Protein AF-A0A9D5QSS4-F1 (afdb_monomer)

Foldseek 3Di:
DDDDDDDDDDDDDPDDPPDDDDDDDDDDDDDDDDDDDPDPPPDPDDQVLCVPPVCVPPDPVVSNLLSCLLVLQDPCQLVDQKSKHKDKDWFAWPQQGTWIKIKMKIWHDPDSVDPPDDTKMWMWMWIAHPVGWIKIKIWIWDQDPVNFKIKIKIWIWIKTWDWAQALAQVSLVPGDIWTWIKTKTKIKIWIWGHPDDFKIKIKIKIWMWIATHPTRDCVRQVPFDRIKIWIKIWMKIWGWDFPDPQAGAFDKIWMWIKIWTQVVRMVQPHIKIKIKIWIKGWHNPDPFKIKIKIKIKMAIALSDRSVQWDWPCPPVQFQQFDGTRSHTERIKIWIKIKMKGDDDDQKIKIKMKIWMFHDHHPVLCPDPVRPTDTKIKIWMKIWGCSYVSKTWIWIWMHIDVTIITGTDITHSD

Mean predicted aligned error: 11.35 Å

Sequence (413 aa):
MNDDTRVEDAGTLITNPYFKTPPLAPSDINEKASSHRPVDFISAETNYADSIGLVRWAPEWARRYLSTLIRGNVDRTHEKRIDMSFAVTPSYTREAGFGVGGALTALYRVDRRDSVMQPSDVFMSINASLNGFYVLTFKSNNLFNDHRSRLSYKLELYRKRLDFWGINSEQTANNAKSRYDRRQIDLRADYIYKINRNFYVGACLRADYTDARDVLNPAYLLGERRQYYVTGLGASFEFDTRDNLLTPTRGIHLAYRPMFFWKVLGSAPASFFNHTFIANTYFRLWEKGVLAYDLYASFNTSNSPWTMREMIASDGIRMRGYYMGSYIDNCQIASQIEYRQNIYRRIGATVWVGGATLFAALREFRREDIKPEWLPNYGIGLRFEFKHNVNARIDYGFGRHTSGILFAIGEAF

Radius of gyration: 25.87 Å; Cα contacts (8 Å, |Δi|>4): 996; chains: 1; bounding box: 75×67×93 Å

Nearest PDB structures (foldseek):
  6wut-assembly1_B  TM=5.726E-01  e=2.146E-08  Thermothelomyces thermophilus
  6wum-assembly1_B  TM=5.531E-01  e=1.310E-07  Thermothelomyces thermophilus
  6wuj-assembly1_B  TM=5.675E-01  e=1.484E-06  Thermothelomyces thermophilus
  4aiq-assembly1_A  TM=3.709E-01  e=1.257E-02  Neisseria meningitidis
  8a60-assembly1_A  TM=3.475E-01  e=8.847E-02  Escherichia coli K-12

pLDDT: mean 80.76, std 22.26, range [21.66, 98.31]

Solvent-accessible surface area (backbone atoms only — not comparable to full-atom values): 21852 Å² total; per-residue (Å²): 135,84,81,90,82,83,92,76,89,82,83,83,78,84,79,78,96,83,81,85,78,84,86,84,80,91,79,83,93,76,92,78,92,73,89,83,71,86,76,80,84,74,72,88,69,79,52,62,29,68,77,36,79,93,45,59,88,50,55,69,70,54,29,50,49,48,21,51,48,54,61,61,52,62,88,43,41,81,83,32,81,64,36,72,50,71,46,79,41,82,32,37,36,82,73,50,39,65,30,50,26,40,35,40,38,37,33,30,50,88,58,70,86,52,88,80,65,72,64,21,41,39,39,38,35,42,35,40,25,89,80,69,22,34,40,38,37,37,38,37,39,46,53,42,94,80,80,33,45,35,43,34,38,36,41,38,40,35,34,41,62,39,63,37,27,37,56,32,49,69,37,26,72,70,47,70,88,31,40,30,36,41,33,38,40,41,38,36,39,38,41,36,34,48,77,53,98,40,38,34,43,29,44,32,39,39,41,39,38,37,39,53,39,79,52,72,54,61,72,45,47,76,82,56,76,56,58,44,35,43,31,30,47,32,39,36,42,34,40,48,56,49,77,35,96,55,58,55,44,35,39,38,39,40,37,42,34,47,35,41,31,48,33,90,56,37,64,43,94,42,55,32,46,37,41,37,38,39,42,35,39,29,41,58,76,50,100,50,34,30,43,36,39,42,37,40,35,38,42,32,40,84,57,48,49,69,90,73,35,40,42,42,31,66,80,80,49,51,48,56,8,52,57,55,33,55,42,19,10,29,18,35,42,38,40,37,41,36,44,39,35,58,75,53,96,48,36,28,40,35,41,37,44,35,33,34,34,50,39,61,46,80,74,47,72,73,40,90,88,47,70,67,63,73,41,52,25,34,39,44,27,46,33,37,48,48,34,78,68,35,27,40,30,44,33,43,18,31,35,81,98,37,65,26,55,37,55,48,74,41,55,67,121

Secondary structure (DSSP, 8-state):
----------------S---PPPPPP---------------------GGGG-GGGTTS-HHHHHHHHHHHHTTS--TTTSSSEEEEEEEEEEETTTEEEEEEEEEEEE-SSSS-SSSPPEEEEEEEEEETTS-EEEEEEEEEE-TTSSEEEEEEEEEEEEEEEE--SSHHHHHHSPPEEEEEEEEEEEEEEEEE-SSSEEEEEEEEEEEEEEES-S-GGGGTT--SEEEEEEEEEEEEEE--S-SSS--SEEEEEEEEEEE-GGGSSSSS-EEEEEEEEEEEEEEETTEEEEEEEEEEEE-TTS-GGGSEETTTTSSS-TTSPTTSSEESEEEEEEEEEEEEEETTEEEEEEEEEEEEES-TTGGG-TT-----EEEEEEEEEEEEETTEEEEEEEEEETTEEEEEEEES---

Structure (mmCIF, N/CA/C/O backbone):
data_AF-A0A9D5QSS4-F1
#
_entry.id   AF-A0A9D5QSS4-F1
#
loop_
_atom_site.group_PDB
_atom_site.id
_atom_site.type_symbol
_atom_site.label_atom_id
_atom_site.label_alt_id
_atom_site.label_comp_id
_atom_site.label_asym_id
_atom_site.label_entity_id
_atom_site.label_seq_id
_atom_site.pdbx_PDB_ins_code
_atom_site.Cartn_x
_atom_site.Cartn_y
_atom_site.Cartn_z
_atom_site.occupancy
_atom_site.B_iso_or_equiv
_atom_site.auth_seq_id
_atom_site.auth_comp_id
_atom_site.auth_asym_id
_atom_site.auth_atom_id
_atom_site.pdbx_PDB_model_num
ATOM 1 N N . MET A 1 1 ? -53.517 37.110 43.115 1.00 33.69 1 MET A N 1
ATOM 2 C CA . MET A 1 1 ? -53.525 37.241 41.646 1.00 33.69 1 MET A CA 1
ATOM 3 C C . MET A 1 1 ? -52.118 37.653 41.258 1.00 33.69 1 MET A C 1
ATOM 5 O O . MET A 1 1 ? -51.813 38.831 41.347 1.00 33.69 1 MET A O 1
ATOM 9 N N . ASN A 1 2 ? -51.174 36.707 41.259 1.00 25.67 2 ASN A N 1
ATOM 10 C CA . ASN A 1 2 ? -50.899 35.707 40.200 1.00 25.67 2 ASN A CA 1
ATOM 11 C C . ASN A 1 2 ? -50.300 36.416 38.974 1.00 25.67 2 ASN A C 1
ATOM 13 O O . ASN A 1 2 ? -50.885 37.391 38.523 1.00 25.67 2 ASN A O 1
ATOM 17 N N . ASP A 1 3 ? -49.176 36.009 38.394 1.00 25.58 3 ASP A N 1
ATOM 18 C CA . ASP A 1 3 ? -48.463 34.733 38.483 1.00 25.58 3 ASP A CA 1
ATOM 19 C C . ASP A 1 3 ? -46.980 34.915 38.117 1.00 25.58 3 ASP A C 1
ATOM 21 O O . ASP A 1 3 ? -46.597 35.900 37.482 1.00 25.58 3 ASP A O 1
ATOM 25 N N . ASP A 1 4 ? -46.188 33.931 38.532 1.00 25.64 4 ASP A N 1
ATOM 26 C CA . ASP A 1 4 ? -44.766 33.716 38.261 1.00 25.64 4 ASP A CA 1
ATOM 27 C C . ASP A 1 4 ? -44.462 33.398 36.784 1.00 25.64 4 ASP A C 1
ATOM 29 O O . ASP A 1 4 ? -45.323 32.905 36.058 1.00 25.64 4 ASP A O 1
ATOM 33 N N . THR A 1 5 ? -43.193 33.583 36.381 1.00 28.05 5 THR A N 1
ATOM 34 C CA . THR A 1 5 ? -42.274 32.586 35.752 1.00 28.05 5 THR A CA 1
ATOM 35 C C . THR A 1 5 ? -41.209 33.292 34.893 1.00 28.05 5 THR A C 1
ATOM 37 O O . THR A 1 5 ? -41.505 34.013 33.949 1.00 28.05 5 THR A O 1
ATOM 40 N N . ARG A 1 6 ? -39.950 33.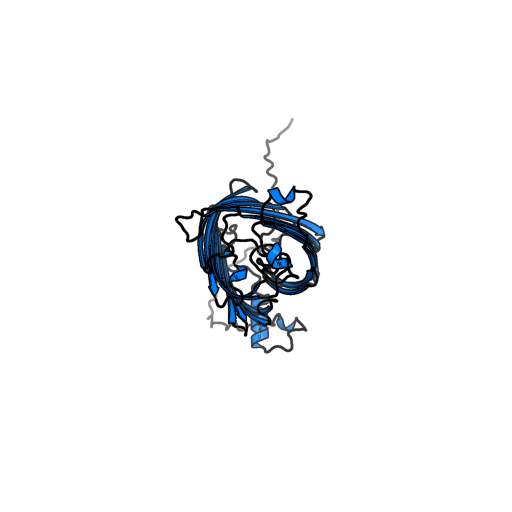341 35.350 1.00 26.31 6 ARG A N 1
ATOM 41 C CA . ARG A 1 6 ? -38.857 32.359 35.152 1.00 26.31 6 ARG A CA 1
ATOM 42 C C . ARG A 1 6 ? -38.409 32.192 33.694 1.00 26.31 6 ARG A C 1
ATOM 44 O O . ARG A 1 6 ? -39.067 31.554 32.885 1.00 26.31 6 ARG A O 1
ATOM 51 N N . VAL A 1 7 ? -37.214 32.718 33.432 1.00 25.98 7 VAL A N 1
ATOM 52 C CA . VAL A 1 7 ? -36.342 32.361 32.310 1.00 25.98 7 VAL A CA 1
ATOM 53 C C . VAL A 1 7 ? -35.591 31.091 32.717 1.00 25.98 7 VAL A C 1
ATOM 55 O O . VAL A 1 7 ? -34.854 31.119 33.702 1.00 25.98 7 VAL A O 1
ATOM 58 N N . GLU A 1 8 ? -35.797 29.988 31.996 1.00 25.56 8 GLU A N 1
ATOM 59 C CA . GLU A 1 8 ? -35.011 28.756 32.132 1.00 25.56 8 GLU A CA 1
ATOM 60 C C . GLU A 1 8 ? -34.171 28.500 30.875 1.00 25.56 8 GLU A C 1
ATOM 62 O O . GLU A 1 8 ? -34.673 28.482 29.749 1.00 25.56 8 GLU A O 1
ATOM 67 N N . ASP A 1 9 ? -32.878 28.284 31.121 1.00 26.19 9 ASP A N 1
ATOM 68 C CA . ASP A 1 9 ? -31.922 27.603 30.255 1.00 26.19 9 ASP A CA 1
ATOM 69 C C . ASP A 1 9 ? -32.394 26.179 29.926 1.00 26.19 9 ASP A C 1
ATOM 71 O O . ASP A 1 9 ? -32.788 25.424 30.814 1.00 26.19 9 ASP A O 1
ATOM 75 N N . ALA A 1 10 ? -32.237 25.752 28.672 1.00 25.36 10 ALA A N 1
ATOM 76 C CA . ALA A 1 10 ? -32.355 24.345 28.295 1.00 25.36 10 ALA A CA 1
ATOM 77 C C . ALA A 1 10 ? -31.174 23.918 27.415 1.00 25.36 10 ALA A C 1
ATOM 79 O O . ALA A 1 10 ? -31.244 23.860 26.186 1.00 25.36 10 ALA A O 1
ATOM 80 N N . GLY A 1 11 ? -30.066 23.580 28.078 1.00 21.66 11 GLY A N 1
ATOM 81 C CA . GLY A 1 11 ? -29.019 22.739 27.513 1.00 21.66 11 GLY A CA 1
ATOM 82 C C . GLY A 1 11 ? -29.539 21.313 27.329 1.00 21.66 11 GLY A C 1
ATOM 83 O O . GLY A 1 11 ? -29.944 20.656 28.284 1.00 21.66 11 GLY A O 1
ATOM 84 N N . THR A 1 12 ? -29.515 20.811 26.096 1.00 22.70 12 THR A N 1
ATOM 85 C CA . THR A 1 12 ? -29.842 19.408 25.815 1.00 22.70 12 THR A CA 1
ATOM 86 C C . THR A 1 12 ? -28.567 18.568 25.903 1.00 22.70 12 THR A C 1
ATOM 88 O O . THR A 1 12 ? -27.791 18.468 24.954 1.00 22.70 12 THR A O 1
ATOM 91 N N . LEU A 1 13 ? -28.343 17.977 27.077 1.00 22.48 13 LEU A N 1
ATOM 92 C CA . LEU A 1 13 ? -27.382 16.900 27.314 1.00 22.48 13 LEU A CA 1
ATOM 93 C C . LEU A 1 13 ? -27.890 15.615 26.641 1.00 22.48 13 LEU A C 1
ATOM 95 O O . LEU A 1 13 ? -28.842 14.994 27.109 1.00 22.48 13 LEU A O 1
ATOM 99 N N . ILE A 1 14 ? -27.240 15.189 25.555 1.00 23.73 14 ILE A N 1
ATOM 100 C CA . ILE A 1 14 ? -27.417 13.836 25.012 1.00 23.73 14 ILE A CA 1
ATOM 101 C C . ILE A 1 14 ? -26.639 12.880 25.920 1.00 23.73 14 ILE A C 1
ATOM 103 O O . ILE A 1 14 ? -25.408 12.852 25.925 1.00 23.73 14 ILE A O 1
ATOM 107 N N . THR A 1 15 ? -27.379 12.124 26.722 1.00 24.95 15 THR A N 1
ATOM 108 C CA . THR A 1 15 ? -26.868 11.119 27.652 1.00 24.95 15 THR A CA 1
ATOM 109 C C . THR A 1 15 ? -26.401 9.866 26.901 1.00 24.95 15 THR A C 1
ATOM 111 O O . THR A 1 15 ? -27.094 9.313 26.051 1.00 24.95 15 THR A O 1
ATOM 114 N N . ASN A 1 16 ? -25.178 9.430 27.209 1.00 25.00 16 ASN A N 1
ATOM 115 C CA . ASN A 1 16 ? -24.549 8.207 26.709 1.00 25.00 16 ASN A CA 1
ATOM 116 C C . ASN A 1 16 ? -25.039 6.994 27.541 1.00 25.00 16 ASN A C 1
ATOM 118 O O . ASN A 1 16 ? -24.838 7.000 28.758 1.00 25.00 16 ASN A O 1
ATOM 122 N N . PRO A 1 17 ? -25.676 5.960 26.956 1.00 24.64 17 PRO A N 1
ATOM 123 C CA . PRO A 1 17 ? -26.431 4.960 27.717 1.00 24.64 17 PRO A CA 1
ATOM 124 C C . PRO A 1 17 ? -25.635 3.715 28.158 1.00 24.64 17 PRO A C 1
ATOM 126 O O . PRO A 1 17 ? -26.199 2.625 28.196 1.00 24.64 17 PRO A O 1
ATOM 129 N N . TYR A 1 18 ? -24.357 3.830 28.542 1.00 26.53 18 TYR A N 1
ATOM 130 C CA . TYR A 1 18 ? -23.587 2.672 29.036 1.00 26.53 18 TYR A CA 1
ATOM 131 C C . TYR A 1 18 ? -22.679 2.974 30.233 1.00 26.53 18 TYR A C 1
ATOM 133 O O . TYR A 1 18 ? -21.493 2.684 30.199 1.00 26.53 18 TYR A O 1
ATOM 141 N N . PHE A 1 19 ? -23.248 3.496 31.319 1.00 26.17 19 PHE A N 1
ATOM 142 C CA . PHE A 1 19 ? -22.716 3.323 32.677 1.00 26.17 19 PHE A CA 1
ATOM 143 C C . PHE A 1 19 ? -23.889 3.346 33.669 1.00 26.17 19 PHE A C 1
ATOM 145 O O . PHE A 1 19 ? -24.428 4.400 33.989 1.00 26.17 19 PHE A O 1
ATOM 152 N N . LYS A 1 20 ? -24.315 2.172 34.146 1.00 25.33 20 LYS A N 1
ATOM 153 C CA . LYS A 1 20 ? -25.148 2.034 35.350 1.00 25.33 20 LYS A CA 1
ATOM 154 C C . LYS A 1 20 ? -24.442 1.075 36.301 1.00 25.33 20 LYS A C 1
ATOM 156 O O . LYS A 1 20 ? -24.605 -0.136 36.202 1.00 25.33 20 LYS A O 1
ATOM 161 N N . THR A 1 21 ? -23.652 1.624 37.212 1.00 29.09 21 THR A N 1
ATOM 162 C CA . THR A 1 21 ? -23.324 0.987 38.491 1.00 29.09 21 THR A CA 1
ATOM 163 C C . THR A 1 21 ? -24.262 1.577 39.551 1.00 29.09 21 THR A C 1
ATOM 165 O O . THR A 1 21 ? -24.476 2.791 39.542 1.00 29.09 21 THR A O 1
ATOM 168 N N . PRO A 1 22 ? -24.885 0.770 40.430 1.00 28.22 22 PRO A N 1
ATOM 169 C CA . PRO A 1 22 ? -25.751 1.308 41.475 1.00 28.22 22 PRO A CA 1
ATOM 170 C C . PRO A 1 22 ? -24.924 2.042 42.547 1.00 28.22 22 PRO A C 1
ATOM 172 O O . PRO A 1 22 ? -23.801 1.618 42.833 1.00 28.22 22 PRO A O 1
ATOM 175 N N . PRO A 1 23 ? -25.459 3.106 43.170 1.00 27.81 23 PRO A N 1
ATOM 176 C CA . PRO A 1 23 ? -24.806 3.771 44.290 1.00 27.81 23 PRO A CA 1
ATOM 177 C C . PRO A 1 23 ? -24.906 2.913 45.561 1.00 27.81 23 PRO A C 1
ATOM 179 O O . PRO A 1 23 ? -25.989 2.462 45.930 1.00 27.81 23 PRO A O 1
ATOM 182 N N . LEU A 1 24 ? -23.778 2.707 46.243 1.00 30.39 24 LEU A N 1
ATOM 183 C CA . LEU A 1 24 ? -23.742 2.199 47.616 1.00 30.39 24 LEU A CA 1
ATOM 184 C C . LEU A 1 24 ? -23.940 3.378 48.579 1.00 30.39 24 LEU A C 1
ATOM 186 O O . LEU A 1 24 ? -23.228 4.379 48.490 1.00 30.39 24 LEU A O 1
ATOM 190 N N . ALA A 1 25 ? -24.925 3.263 49.469 1.00 27.56 25 ALA A N 1
ATOM 191 C CA . ALA A 1 25 ? -25.181 4.214 50.547 1.00 27.56 25 ALA A CA 1
ATOM 192 C C . ALA A 1 25 ? -24.164 4.034 51.699 1.00 27.56 25 ALA A C 1
ATOM 194 O O . ALA A 1 25 ? -23.639 2.930 51.871 1.00 27.56 25 ALA A O 1
ATOM 195 N N . PRO A 1 26 ? -23.870 5.087 52.485 1.00 29.98 26 PRO A N 1
ATOM 196 C CA . PRO A 1 26 ? -22.824 5.054 53.499 1.00 29.98 26 PRO A CA 1
ATOM 197 C C . PRO A 1 26 ? -23.358 4.530 54.839 1.00 29.98 26 PRO A C 1
ATOM 199 O O . PRO A 1 26 ? -24.342 5.052 55.358 1.00 29.98 26 PRO A O 1
ATOM 202 N N . SER A 1 27 ? -22.677 3.550 55.434 1.00 27.97 27 SER A N 1
ATOM 203 C CA . SER A 1 27 ? -22.815 3.248 56.862 1.00 27.97 27 SER A CA 1
ATOM 204 C C . SER A 1 27 ? -21.516 2.680 57.437 1.00 27.97 27 SER A C 1
ATOM 206 O O . SER A 1 27 ? -21.057 1.614 57.033 1.00 27.97 27 SER A O 1
ATOM 208 N N . ASP A 1 28 ? -20.991 3.445 58.388 1.00 26.05 28 ASP A N 1
ATOM 209 C CA . ASP A 1 28 ? -20.302 3.053 59.615 1.00 26.05 28 ASP A CA 1
ATOM 210 C C . ASP A 1 28 ? -18.933 2.357 59.556 1.00 26.05 28 ASP A C 1
ATOM 212 O O . ASP A 1 28 ? -18.757 1.165 59.314 1.00 26.05 28 ASP A O 1
ATOM 216 N N . ILE A 1 29 ? -17.955 3.189 59.916 1.00 27.72 29 ILE A N 1
ATOM 217 C CA . ILE A 1 29 ? -16.618 2.879 60.403 1.00 27.72 29 ILE A CA 1
ATOM 218 C C . ILE A 1 29 ? -16.725 1.947 61.616 1.00 27.72 29 ILE A C 1
ATOM 220 O O . ILE A 1 29 ? -17.338 2.301 62.621 1.00 27.72 29 ILE A O 1
ATOM 224 N N . ASN A 1 30 ? -16.037 0.806 61.572 1.00 25.86 30 ASN A N 1
ATOM 225 C CA . ASN A 1 30 ? -15.453 0.248 62.786 1.00 25.86 30 ASN A CA 1
ATOM 226 C C . ASN A 1 30 ? -14.169 -0.527 62.483 1.00 25.86 30 ASN A C 1
ATOM 228 O O . ASN A 1 30 ? -14.146 -1.479 61.701 1.00 25.86 30 ASN A O 1
ATOM 232 N N . GLU A 1 31 ? -13.094 -0.070 63.118 1.00 27.45 31 GLU A N 1
ATOM 233 C CA . GLU A 1 31 ? -11.769 -0.671 63.129 1.00 27.45 31 GLU A CA 1
ATOM 234 C C . GLU A 1 31 ? -11.808 -2.086 63.712 1.00 27.45 31 GLU A C 1
ATOM 236 O O . GLU A 1 31 ? -12.325 -2.311 64.805 1.00 27.45 31 GLU A O 1
ATOM 241 N N . LYS A 1 32 ? -11.149 -3.027 63.033 1.00 26.05 32 LYS A N 1
ATOM 242 C CA . LYS A 1 32 ? -10.398 -4.101 63.690 1.00 26.05 32 LYS A CA 1
ATOM 243 C C . LYS A 1 32 ? -9.297 -4.582 62.755 1.00 26.05 32 LYS A C 1
ATOM 245 O O . LYS A 1 32 ? -9.539 -5.228 61.740 1.00 26.05 32 LYS A O 1
ATOM 250 N N . ALA A 1 33 ? -8.071 -4.218 63.111 1.00 29.55 33 ALA A N 1
ATOM 251 C CA . ALA A 1 33 ? -6.855 -4.688 62.479 1.00 29.55 33 ALA A CA 1
ATOM 252 C C . ALA A 1 33 ? -6.698 -6.205 62.679 1.00 29.55 33 ALA A C 1
ATOM 254 O O . ALA A 1 33 ? -6.653 -6.685 63.811 1.00 29.55 33 ALA A O 1
ATOM 255 N N . SER A 1 34 ? -6.546 -6.956 61.585 1.00 26.27 34 SER A N 1
ATOM 256 C CA . SER A 1 34 ? -5.935 -8.287 61.619 1.00 26.27 34 SER A CA 1
ATOM 257 C C . SER A 1 34 ? -5.104 -8.541 60.357 1.00 26.27 34 SER A C 1
ATOM 259 O O . SER A 1 34 ? -5.626 -8.585 59.242 1.00 26.27 34 SER A O 1
ATOM 261 N N . SER A 1 35 ? -3.791 -8.647 60.571 1.00 27.39 35 SER A N 1
ATOM 262 C CA . SER A 1 35 ? -2.788 -9.408 59.808 1.00 27.39 35 SER A CA 1
ATOM 263 C C . SER A 1 35 ? -3.144 -9.839 58.373 1.00 27.39 35 SER A C 1
ATOM 265 O O . SER A 1 35 ? -3.566 -10.967 58.121 1.00 27.39 35 SER A O 1
ATOM 267 N N . HIS A 1 36 ? -2.840 -8.983 57.395 1.00 27.69 36 HIS A N 1
ATOM 268 C CA . HIS A 1 36 ? -2.770 -9.397 55.992 1.00 27.69 36 HIS A CA 1
ATOM 269 C C . HIS A 1 36 ? -1.453 -10.140 55.723 1.00 27.69 36 HIS A C 1
ATOM 271 O O . HIS A 1 36 ? -0.392 -9.534 55.582 1.00 27.69 36 HIS A O 1
ATOM 277 N N . ARG A 1 37 ? -1.533 -11.472 55.635 1.00 24.02 37 ARG A N 1
ATOM 278 C CA . ARG A 1 37 ? -0.593 -12.267 54.831 1.00 24.02 37 ARG A CA 1
ATOM 279 C C . ARG A 1 37 ? -0.903 -12.002 53.349 1.00 24.02 37 ARG A C 1
ATOM 281 O O . ARG A 1 37 ? -2.084 -11.876 53.021 1.00 24.02 37 ARG A O 1
ATOM 288 N N . PRO A 1 38 ? 0.095 -11.910 52.454 1.00 24.48 38 PRO A N 1
ATOM 289 C CA . PRO A 1 38 ? -0.176 -11.750 51.033 1.00 24.48 38 PRO A CA 1
ATOM 290 C C . PRO A 1 38 ? -0.905 -13.000 50.535 1.00 24.48 38 PRO A C 1
ATOM 292 O O . PRO A 1 38 ? -0.392 -14.113 50.618 1.00 24.48 38 PRO A O 1
ATOM 295 N N . VAL A 1 39 ? -2.140 -12.809 50.081 1.00 27.31 39 VAL A N 1
ATOM 296 C CA . VAL A 1 39 ? -2.897 -13.826 49.359 1.00 27.31 39 VAL A CA 1
ATOM 297 C C . VAL A 1 39 ? -2.239 -13.952 47.992 1.00 27.31 39 VAL A C 1
ATOM 299 O O . VAL A 1 39 ? -2.273 -13.012 47.197 1.00 27.31 39 VAL A O 1
ATOM 302 N N . ASP A 1 40 ? -1.612 -15.097 47.738 1.00 23.70 40 ASP A N 1
ATOM 303 C CA . ASP A 1 40 ? -1.157 -15.482 46.409 1.00 23.70 40 ASP A CA 1
ATOM 304 C C . ASP A 1 40 ? -2.359 -15.464 45.453 1.00 23.70 40 ASP A C 1
ATOM 306 O O . ASP A 1 40 ? -3.212 -16.352 45.467 1.00 23.70 40 ASP A O 1
ATOM 310 N N . PHE A 1 41 ? -2.440 -14.438 44.604 1.00 26.28 41 PHE A N 1
ATOM 311 C CA . PHE A 1 41 ? -3.362 -14.399 43.470 1.00 26.28 41 PHE A CA 1
ATOM 312 C C . PHE A 1 41 ? -2.857 -15.345 42.371 1.00 26.28 41 PHE A C 1
ATOM 314 O O . PHE A 1 41 ? -2.437 -14.924 41.296 1.00 26.28 41 PHE A O 1
ATOM 321 N N . ILE A 1 42 ? -2.917 -16.648 42.630 1.00 30.78 42 ILE A N 1
ATOM 322 C CA . ILE A 1 42 ? -3.056 -17.648 41.572 1.00 30.78 42 ILE A CA 1
ATOM 323 C C . ILE A 1 42 ? -4.527 -18.058 41.588 1.00 30.78 42 ILE A C 1
ATOM 325 O O . ILE A 1 42 ? -4.898 -19.134 42.049 1.00 30.78 42 ILE A O 1
ATOM 329 N N . SER A 1 43 ? -5.400 -17.160 41.126 1.00 29.94 43 SER A N 1
ATOM 330 C CA . SER A 1 43 ? -6.760 -17.561 40.788 1.00 29.94 43 SER A CA 1
ATOM 331 C C . SER A 1 43 ? -6.694 -18.427 39.529 1.00 29.94 43 SER A C 1
ATOM 333 O O . SER A 1 43 ? -6.070 -18.075 38.524 1.00 29.94 43 SER A O 1
ATOM 335 N N . ALA A 1 44 ? -7.316 -19.600 39.601 1.00 36.09 44 ALA A N 1
ATOM 336 C CA . ALA A 1 44 ? -7.524 -20.497 38.476 1.00 36.09 44 ALA A CA 1
ATOM 337 C C . ALA A 1 44 ? -8.465 -19.833 37.453 1.00 36.09 44 ALA A C 1
ATOM 339 O O . ALA A 1 44 ? -9.665 -20.085 37.420 1.00 36.09 44 ALA A O 1
ATOM 340 N N . GLU A 1 45 ? -7.939 -18.924 36.634 1.00 42.09 45 GLU A N 1
ATOM 341 C CA . GLU A 1 45 ? -8.688 -18.335 35.532 1.00 42.09 45 GLU A CA 1
ATOM 342 C C . GLU A 1 45 ? -8.770 -19.338 34.377 1.00 42.09 45 GLU A C 1
ATOM 344 O O . GLU A 1 45 ? -7.785 -19.601 33.689 1.00 42.09 45 GLU A O 1
ATOM 349 N N . THR A 1 46 ? -9.966 -19.869 34.127 1.00 47.88 46 THR A N 1
ATOM 350 C CA . THR A 1 46 ? -10.314 -20.664 32.938 1.00 47.88 46 THR A CA 1
ATOM 351 C C . THR A 1 46 ? -9.716 -20.052 31.665 1.00 47.88 46 THR A C 1
ATOM 353 O O . THR A 1 46 ? -10.076 -18.930 31.284 1.00 47.88 46 THR A O 1
ATOM 356 N N . ASN A 1 47 ? -8.807 -20.764 30.986 1.00 51.75 47 ASN A N 1
ATOM 357 C CA . ASN A 1 47 ? -8.188 -20.278 29.753 1.00 51.75 47 ASN A CA 1
ATOM 358 C C . ASN A 1 47 ? -9.269 -20.104 28.680 1.00 51.75 47 ASN A C 1
ATOM 360 O O . ASN A 1 47 ? -9.908 -21.063 28.262 1.00 51.75 47 ASN A O 1
ATOM 364 N N . TYR A 1 48 ? -9.451 -18.882 28.172 1.00 51.12 48 TYR A N 1
ATOM 365 C CA . TYR A 1 48 ? -10.447 -18.623 27.122 1.00 51.12 48 TYR A CA 1
ATOM 366 C C . TYR A 1 48 ? -10.199 -19.476 25.862 1.00 51.12 48 TYR A C 1
ATOM 368 O O . TYR A 1 48 ? -11.149 -19.881 25.195 1.00 51.12 48 TYR A O 1
ATOM 376 N N . ALA A 1 49 ? -8.939 -19.814 25.567 1.00 53.88 49 ALA A N 1
ATOM 377 C CA . ALA A 1 49 ? -8.575 -20.711 24.471 1.00 53.88 49 ALA A CA 1
ATOM 378 C C . ALA A 1 49 ? -9.185 -22.125 24.602 1.00 53.88 49 ALA A C 1
ATOM 380 O O . ALA A 1 49 ? -9.444 -22.753 23.580 1.00 53.88 49 ALA A O 1
ATOM 381 N N . ASP A 1 50 ? -9.510 -22.596 25.815 1.00 52.31 50 ASP A N 1
ATOM 382 C CA . ASP A 1 50 ? -10.165 -23.899 26.035 1.00 52.31 50 ASP A CA 1
ATOM 383 C C . ASP A 1 50 ? -11.629 -23.917 25.542 1.00 52.31 50 ASP A C 1
ATOM 385 O O . ASP A 1 50 ? -12.193 -24.978 25.242 1.00 52.31 50 ASP A O 1
ATOM 389 N N . SER A 1 51 ? -12.241 -22.732 25.403 1.00 53.59 51 SER A N 1
ATOM 390 C CA . SER A 1 51 ? -13.584 -22.556 24.832 1.00 53.59 51 SER A CA 1
ATOM 391 C C . SER A 1 51 ? -13.605 -22.598 23.297 1.00 53.59 51 SER A C 1
ATOM 393 O O . SER A 1 51 ? -14.678 -22.688 22.699 1.00 53.59 51 SER A O 1
ATOM 395 N N . ILE A 1 52 ? -12.434 -22.574 22.647 1.00 56.94 52 ILE A N 1
ATOM 396 C CA . ILE A 1 52 ? -12.290 -22.657 21.191 1.00 56.94 52 ILE A CA 1
ATOM 397 C C . ILE A 1 52 ? -11.967 -24.109 20.826 1.00 56.94 52 ILE A C 1
ATOM 399 O O . ILE A 1 52 ? -10.839 -24.568 20.995 1.00 56.94 52 ILE A O 1
ATOM 403 N N . GLY A 1 53 ? -12.952 -24.840 20.290 1.00 51.03 53 GLY A N 1
ATOM 404 C CA . GLY A 1 53 ? -12.804 -26.265 19.946 1.00 51.03 53 GLY A CA 1
ATOM 405 C C . GLY A 1 53 ? -11.611 -26.567 19.029 1.00 51.03 53 GLY A C 1
ATOM 406 O O . GLY A 1 53 ? -10.971 -27.603 19.170 1.00 51.03 53 GLY A O 1
ATOM 407 N N . LEU A 1 54 ? -11.249 -25.612 18.168 1.00 52.12 54 LEU A N 1
ATOM 408 C CA . LEU A 1 54 ? -10.145 -25.706 17.207 1.00 52.12 54 LEU A CA 1
ATOM 409 C C . LEU A 1 54 ? -8.746 -25.564 17.836 1.00 52.12 54 LEU A C 1
ATOM 411 O O . LEU A 1 54 ? -7.763 -25.820 17.157 1.00 52.12 54 LEU A O 1
ATOM 415 N N . VAL A 1 55 ? -8.639 -25.158 19.107 1.00 54.31 55 VAL A N 1
ATOM 416 C CA . VAL A 1 55 ? -7.362 -24.892 19.808 1.00 54.31 55 VAL A CA 1
ATOM 417 C C . VAL A 1 55 ? -7.155 -25.857 20.988 1.00 54.31 55 VAL A C 1
ATOM 419 O O . VAL A 1 55 ? -6.095 -25.878 21.607 1.00 54.31 55 VAL A O 1
ATOM 422 N N . ARG A 1 56 ? -8.129 -26.733 21.273 1.00 59.88 56 ARG A N 1
ATOM 423 C CA . ARG A 1 56 ? -8.048 -27.726 22.363 1.00 59.88 56 ARG A CA 1
ATOM 424 C C . ARG A 1 56 ? -6.873 -28.698 22.234 1.00 59.88 56 ARG A C 1
ATOM 426 O O . ARG A 1 56 ? -6.382 -29.175 23.250 1.00 59.88 56 ARG A O 1
ATOM 433 N N . TRP A 1 57 ? -6.421 -28.968 21.009 1.00 61.12 57 TRP A N 1
ATOM 434 C CA . TRP A 1 57 ? -5.275 -29.839 20.727 1.00 61.12 57 TRP A CA 1
ATOM 435 C C . TRP A 1 57 ? -3.916 -29.160 20.966 1.00 61.12 57 TRP A C 1
ATOM 437 O O . TRP A 1 57 ? -2.892 -29.838 20.981 1.00 61.12 57 TRP A O 1
ATOM 447 N N . ALA A 1 58 ? -3.878 -27.834 21.149 1.00 65.69 58 ALA A N 1
ATOM 448 C CA . ALA A 1 58 ? -2.631 -27.106 21.345 1.00 65.69 58 ALA A CA 1
ATOM 449 C C . ALA A 1 58 ? -2.063 -27.318 22.769 1.00 65.69 58 ALA A C 1
ATOM 451 O O . ALA A 1 58 ? -2.826 -27.510 23.723 1.00 65.69 58 ALA A O 1
ATOM 452 N N . PRO A 1 59 ? -0.734 -27.239 22.962 1.00 75.00 59 PRO A N 1
ATOM 453 C CA . PRO A 1 59 ? -0.117 -27.301 24.288 1.00 75.00 59 PRO A CA 1
ATOM 454 C C . PRO A 1 59 ? -0.642 -26.216 25.243 1.00 75.00 59 PRO A C 1
ATOM 456 O O . PRO A 1 59 ? -1.029 -25.132 24.804 1.00 75.00 59 PRO A O 1
ATOM 459 N N . GLU A 1 60 ? -0.603 -26.458 26.557 1.00 68.12 60 GLU A N 1
ATOM 460 C CA . GLU A 1 60 ? -1.105 -25.498 27.559 1.00 68.12 60 GLU A CA 1
ATOM 461 C C . GLU A 1 60 ? -0.429 -24.125 27.483 1.00 68.12 60 GLU A C 1
ATOM 463 O O . GLU A 1 60 ? -1.101 -23.104 27.610 1.00 68.12 60 GLU A O 1
ATOM 468 N N . TRP A 1 61 ? 0.877 -24.073 27.205 1.00 64.81 61 TRP A N 1
ATOM 469 C CA . TRP A 1 61 ? 1.594 -22.808 27.024 1.00 64.81 61 TRP A CA 1
ATOM 470 C C . TRP A 1 61 ? 1.052 -22.008 25.828 1.00 64.81 61 TRP A C 1
ATOM 472 O O . TRP A 1 61 ? 0.908 -20.791 25.920 1.00 64.81 61 TRP A O 1
ATOM 482 N N . ALA A 1 62 ? 0.679 -22.685 24.735 1.00 58.69 62 ALA A N 1
ATOM 483 C CA . ALA A 1 62 ? 0.110 -22.064 23.543 1.00 58.69 62 ALA A CA 1
ATOM 484 C C . ALA A 1 62 ? -1.333 -21.614 23.796 1.00 58.69 62 ALA A C 1
ATOM 486 O O . ALA A 1 62 ? -1.718 -20.522 23.393 1.00 58.69 62 ALA A O 1
ATOM 487 N N . ARG A 1 63 ? -2.119 -22.404 24.536 1.00 64.69 63 ARG A N 1
ATOM 488 C CA . ARG A 1 63 ? -3.470 -22.020 24.975 1.00 64.69 63 ARG A CA 1
ATOM 489 C C . ARG A 1 63 ? -3.453 -20.827 25.929 1.00 64.69 63 ARG A C 1
ATOM 491 O O . ARG A 1 63 ? -4.289 -19.940 25.787 1.00 64.69 63 ARG A O 1
ATOM 498 N N . ARG A 1 64 ? -2.481 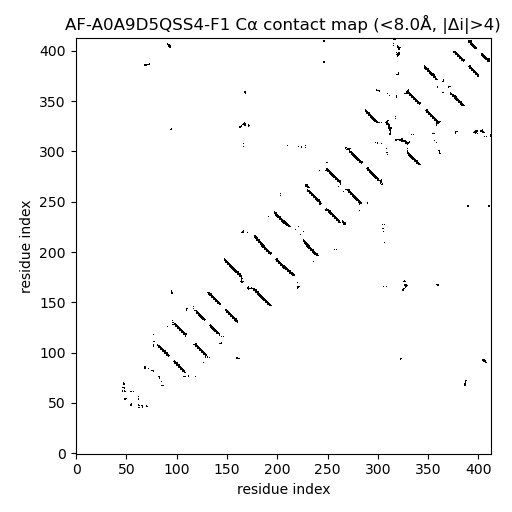-20.758 26.843 1.00 62.66 64 ARG A N 1
ATOM 499 C CA . ARG A 1 64 ? -2.270 -19.621 27.755 1.00 62.66 64 ARG A CA 1
ATOM 500 C C . ARG A 1 64 ? -1.794 -18.370 27.013 1.00 62.66 64 ARG A C 1
ATOM 502 O O . ARG A 1 64 ? -2.226 -17.266 27.313 1.00 62.66 64 ARG A O 1
ATOM 509 N N . TYR A 1 65 ? -0.944 -18.544 26.008 1.00 61.16 65 TYR A N 1
ATOM 510 C CA . TYR A 1 65 ? -0.511 -17.468 25.122 1.00 61.16 65 TYR A CA 1
ATOM 511 C C . TYR A 1 65 ? -1.654 -16.929 24.243 1.00 61.16 65 TYR A C 1
ATOM 513 O O . TYR A 1 65 ? -1.863 -15.724 24.123 1.00 61.16 65 TYR A O 1
ATOM 521 N N . LEU A 1 66 ? -2.454 -17.822 23.662 1.00 61.50 66 LEU A N 1
ATOM 522 C CA . LEU A 1 66 ? -3.639 -17.445 22.898 1.00 61.50 66 LEU A CA 1
ATOM 523 C C . LEU A 1 66 ? -4.692 -16.803 23.803 1.00 61.50 66 LEU A C 1
ATOM 525 O O . LEU A 1 66 ? -5.343 -15.849 23.391 1.00 61.50 66 LEU A O 1
ATOM 529 N N . SER A 1 67 ? -4.845 -17.262 25.048 1.00 61.78 67 SER A N 1
ATOM 530 C CA . SER A 1 67 ? -5.786 -16.665 25.996 1.00 61.78 67 SER A CA 1
ATOM 531 C C . SER A 1 67 ? -5.364 -15.257 26.431 1.00 61.78 67 SER A C 1
ATOM 533 O O . SER A 1 67 ? -6.238 -14.394 26.516 1.00 61.78 67 SER A O 1
ATOM 535 N N . THR A 1 68 ? -4.068 -14.973 26.623 1.00 62.53 68 THR A N 1
ATOM 536 C CA . THR A 1 68 ? -3.576 -13.606 26.885 1.00 62.53 68 THR A CA 1
ATOM 537 C C . THR A 1 68 ? -3.734 -12.694 25.672 1.00 62.53 68 THR A C 1
ATOM 539 O O . THR A 1 68 ? -4.179 -11.560 25.831 1.00 62.53 68 THR A O 1
ATOM 542 N N . LEU A 1 69 ? -3.476 -13.193 24.462 1.00 59.78 69 LEU A N 1
ATOM 543 C CA . LEU A 1 69 ? -3.757 -12.479 23.212 1.00 59.78 69 LEU A CA 1
ATOM 544 C C . LEU A 1 69 ? -5.242 -12.122 23.063 1.00 59.78 69 LEU A C 1
ATOM 546 O O . LEU A 1 69 ? -5.589 -10.980 22.778 1.00 59.78 69 LEU A O 1
ATOM 550 N N . ILE A 1 70 ? -6.125 -13.091 23.307 1.00 57.12 70 ILE A N 1
ATOM 551 C CA . ILE A 1 70 ? -7.578 -12.950 23.165 1.00 57.12 70 ILE A CA 1
ATOM 552 C C . ILE A 1 70 ? -8.186 -12.049 24.258 1.00 57.12 70 ILE A C 1
ATOM 554 O O . ILE A 1 70 ? -9.192 -11.369 24.012 1.00 57.12 70 ILE A O 1
ATOM 558 N N . ARG A 1 71 ? -7.589 -12.033 25.460 1.00 54.69 71 ARG A N 1
ATOM 559 C CA . ARG A 1 71 ? -7.993 -11.192 26.602 1.00 54.69 71 ARG A CA 1
ATOM 560 C C . ARG A 1 71 ? -7.308 -9.825 26.654 1.00 54.69 71 ARG A C 1
ATOM 562 O O . ARG A 1 71 ? -7.786 -8.973 27.399 1.00 54.69 71 ARG A O 1
ATOM 569 N N . GLY A 1 72 ? -6.283 -9.560 25.841 1.00 52.06 72 GLY A N 1
ATOM 570 C CA . GLY A 1 72 ? -5.644 -8.239 25.668 1.00 52.06 72 GLY A CA 1
ATOM 571 C C . GLY A 1 72 ? -6.548 -7.170 25.028 1.00 52.06 72 GLY A C 1
ATOM 572 O O . GLY A 1 72 ? -6.068 -6.212 24.431 1.00 52.06 72 GLY A O 1
ATOM 573 N N . ASN A 1 73 ? -7.865 -7.367 25.116 1.00 52.06 73 ASN A N 1
ATOM 574 C CA . ASN A 1 73 ? -8.932 -6.582 24.514 1.00 52.06 73 ASN A CA 1
ATOM 575 C C . ASN A 1 73 ? -9.267 -5.295 25.276 1.00 52.06 73 ASN A C 1
ATOM 577 O O . ASN A 1 73 ? -10.034 -4.472 24.788 1.00 52.06 73 ASN A O 1
ATOM 581 N N . VAL A 1 74 ? -8.761 -5.173 26.502 1.00 59.22 74 VAL A N 1
ATOM 582 C CA . VAL A 1 74 ? -9.041 -4.056 27.402 1.00 59.22 74 VAL A CA 1
ATOM 583 C C . VAL A 1 74 ? -7.866 -3.100 27.325 1.00 59.22 74 VAL A C 1
ATOM 585 O O . VAL A 1 74 ? -6.739 -3.521 27.573 1.00 59.22 74 VAL A O 1
ATOM 588 N N . ASP A 1 75 ? -8.126 -1.839 26.989 1.00 58.62 75 ASP A N 1
ATOM 589 C CA . ASP A 1 75 ? -7.123 -0.786 27.109 1.00 58.62 75 ASP A CA 1
ATOM 590 C C . ASP A 1 75 ? -6.730 -0.629 28.584 1.00 58.62 75 ASP A C 1
ATOM 592 O O . ASP A 1 75 ? -7.537 -0.201 29.410 1.00 58.62 75 ASP A O 1
ATOM 596 N N . ARG A 1 76 ? -5.485 -0.983 28.917 1.00 64.25 76 ARG A N 1
ATOM 597 C CA . ARG A 1 76 ? -4.945 -0.845 30.277 1.00 64.25 76 ARG A CA 1
ATOM 598 C C . ARG A 1 76 ? -3.968 0.313 30.412 1.00 64.25 76 ARG A C 1
ATOM 600 O O . ARG A 1 76 ? -3.228 0.367 31.389 1.00 64.25 76 ARG A O 1
ATOM 607 N N . THR A 1 77 ? -3.941 1.263 29.480 1.00 60.75 77 THR A N 1
ATOM 608 C CA . THR A 1 77 ? -2.990 2.390 29.531 1.00 60.75 77 THR A CA 1
ATOM 609 C C . THR A 1 77 ? -3.314 3.435 30.614 1.00 60.75 77 THR A C 1
ATOM 611 O O . THR A 1 77 ? -2.464 4.256 30.970 1.00 60.75 77 THR A O 1
ATOM 614 N N . HIS A 1 78 ? -4.505 3.382 31.224 1.00 65.69 78 HIS A N 1
ATOM 615 C CA . HIS A 1 78 ? -4.767 4.089 32.486 1.00 65.69 78 HIS A CA 1
ATOM 616 C C . HIS A 1 78 ? -4.092 3.389 33.680 1.00 65.69 78 HIS A C 1
ATOM 618 O O . HIS A 1 78 ? -3.483 4.052 34.520 1.00 65.69 78 HIS A O 1
ATOM 624 N N . GLU A 1 79 ? -4.087 2.056 33.707 1.00 67.81 79 GLU A N 1
ATOM 625 C CA . GLU A 1 79 ? -3.513 1.231 34.782 1.00 67.81 79 GLU A CA 1
ATOM 626 C C . GLU A 1 79 ? -1.982 1.101 34.673 1.00 67.81 79 GLU A C 1
ATOM 628 O O . GLU A 1 79 ? -1.260 1.135 35.670 1.00 67.81 79 GLU A O 1
ATOM 633 N N . LYS A 1 80 ? -1.463 0.987 33.448 1.00 70.75 80 LYS A N 1
ATOM 634 C CA . LYS A 1 80 ? -0.050 0.750 33.127 1.00 70.75 80 LYS A CA 1
ATOM 635 C C . LYS A 1 80 ? 0.503 1.875 32.260 1.00 70.75 80 LYS A C 1
ATOM 637 O O . LYS A 1 80 ? -0.205 2.448 31.446 1.00 70.75 80 LYS A O 1
ATOM 642 N N . ARG A 1 81 ? 1.799 2.178 32.404 1.00 70.69 81 ARG A N 1
ATOM 643 C CA . ARG A 1 81 ? 2.466 3.219 31.593 1.00 70.69 81 ARG A CA 1
ATOM 644 C C . ARG A 1 81 ? 2.509 2.873 30.102 1.00 70.69 81 ARG A C 1
ATOM 646 O O . ARG A 1 81 ? 2.403 3.772 29.279 1.00 70.69 81 ARG A O 1
ATOM 653 N N . ILE A 1 82 ? 2.686 1.593 29.781 1.00 74.06 82 ILE A N 1
ATOM 654 C CA . ILE A 1 82 ? 2.716 1.066 28.416 1.00 74.06 82 ILE A CA 1
ATOM 655 C C . ILE A 1 82 ? 1.937 -0.252 28.431 1.00 74.06 82 ILE A C 1
ATOM 657 O O . ILE A 1 82 ? 2.255 -1.141 29.227 1.00 74.06 82 ILE A O 1
ATOM 661 N N . ASP A 1 83 ? 0.919 -0.367 27.581 1.00 75.88 83 ASP A N 1
ATOM 662 C CA . ASP A 1 83 ? 0.147 -1.599 27.403 1.00 75.88 83 ASP A CA 1
ATOM 663 C C . ASP A 1 83 ? 0.644 -2.335 26.159 1.00 75.88 83 ASP A C 1
ATOM 665 O O . ASP A 1 83 ? 0.409 -1.900 25.033 1.00 75.88 83 ASP A O 1
ATOM 669 N N . MET A 1 84 ? 1.392 -3.417 26.371 1.00 76.19 84 MET A N 1
ATOM 670 C CA . MET A 1 84 ? 2.057 -4.165 25.308 1.00 76.19 84 MET A CA 1
ATOM 671 C C . MET A 1 84 ? 1.327 -5.471 25.013 1.00 76.19 84 MET A C 1
ATOM 673 O O . MET A 1 84 ? 0.870 -6.176 25.913 1.00 76.19 84 MET A O 1
ATOM 677 N N . SER A 1 85 ? 1.275 -5.846 23.743 1.00 72.19 85 SER A N 1
ATOM 678 C CA . SER A 1 85 ? 0.799 -7.151 23.291 1.00 72.19 85 SER A CA 1
ATOM 679 C C . SER A 1 85 ? 1.722 -7.672 22.197 1.00 72.19 85 SER A C 1
ATOM 681 O O . SER A 1 85 ? 2.203 -6.903 21.368 1.00 72.19 85 SER A O 1
ATOM 683 N N . PHE A 1 86 ? 1.967 -8.979 22.176 1.00 76.50 86 PHE A N 1
ATOM 684 C CA . PHE A 1 86 ? 2.795 -9.616 21.156 1.00 76.50 86 PHE A CA 1
ATOM 685 C C . PHE A 1 86 ? 2.054 -10.797 20.539 1.00 76.50 86 PHE A C 1
ATOM 687 O O . PHE A 1 86 ? 1.499 -11.623 21.260 1.00 76.50 86 PHE A O 1
ATOM 694 N N . ALA A 1 87 ? 2.061 -10.887 19.215 1.00 74.12 87 ALA A N 1
ATOM 695 C CA . ALA A 1 87 ? 1.429 -11.933 18.425 1.00 74.12 87 ALA A CA 1
ATOM 696 C C . ALA A 1 87 ? 2.489 -12.643 17.575 1.00 74.12 87 ALA A C 1
ATOM 698 O O . ALA A 1 87 ? 3.217 -11.994 16.837 1.00 74.12 87 ALA A O 1
ATOM 699 N N . VAL A 1 88 ? 2.568 -13.966 17.650 1.00 79.50 88 VAL A N 1
ATOM 700 C CA . VAL A 1 88 ? 3.297 -14.795 16.688 1.00 79.50 88 VAL A CA 1
ATOM 701 C C . VAL A 1 88 ? 2.261 -15.398 15.761 1.00 79.50 88 VAL A C 1
ATOM 703 O O . VAL A 1 88 ? 1.275 -15.983 16.209 1.00 79.50 88 VAL A O 1
ATOM 706 N N . THR A 1 89 ? 2.463 -15.220 14.466 1.00 76.19 89 THR A N 1
ATOM 707 C CA . THR A 1 89 ? 1.481 -15.548 13.441 1.00 76.19 89 THR A CA 1
ATOM 708 C C . THR A 1 89 ? 2.164 -16.282 12.297 1.00 76.19 89 THR A C 1
ATOM 710 O O . THR A 1 89 ? 3.230 -15.843 11.861 1.00 76.19 89 THR A O 1
ATOM 713 N N . PRO A 1 90 ? 1.573 -17.354 11.749 1.00 83.19 90 PRO A N 1
ATOM 714 C CA . PRO A 1 90 ? 2.017 -17.840 10.451 1.00 83.19 90 PRO A CA 1
ATOM 715 C C . PRO A 1 90 ? 1.851 -16.720 9.417 1.00 83.19 90 PRO A C 1
ATOM 717 O O . PRO A 1 90 ? 0.908 -15.928 9.495 1.00 83.19 90 PRO A O 1
ATOM 720 N N . SER A 1 91 ? 2.761 -16.648 8.455 1.00 83.50 91 SER A N 1
ATOM 721 C CA . SER A 1 91 ? 2.657 -15.723 7.331 1.00 83.50 91 SER A CA 1
ATOM 722 C C . SER A 1 91 ? 2.719 -16.493 6.020 1.00 83.50 91 SER A C 1
ATOM 724 O O . SER A 1 91 ? 3.366 -17.534 5.909 1.00 83.50 91 SER A O 1
ATOM 726 N N . TYR A 1 92 ? 1.997 -16.006 5.020 1.00 84.38 92 TYR A N 1
ATOM 727 C CA . TYR A 1 92 ? 2.117 -16.499 3.658 1.00 84.38 92 TYR A CA 1
ATOM 728 C C . TYR A 1 92 ? 1.840 -15.356 2.695 1.00 84.38 92 TYR A C 1
ATOM 730 O O . TYR A 1 92 ? 0.853 -14.626 2.836 1.00 84.38 92 TYR A O 1
ATOM 738 N N . THR A 1 93 ? 2.717 -15.234 1.707 1.00 85.00 93 THR A N 1
ATOM 739 C CA . THR A 1 93 ? 2.481 -14.428 0.513 1.00 85.00 93 THR A CA 1
ATOM 740 C C . THR A 1 93 ? 2.908 -15.230 -0.705 1.00 85.00 93 THR A C 1
ATOM 742 O O . THR A 1 93 ? 3.649 -16.210 -0.595 1.00 85.00 93 THR A O 1
ATOM 745 N N . ARG A 1 94 ? 2.467 -14.815 -1.890 1.00 85.62 94 ARG A N 1
ATOM 746 C CA . ARG A 1 94 ? 2.835 -15.504 -3.129 1.00 85.62 94 ARG A CA 1
ATOM 747 C C . ARG A 1 94 ? 4.329 -15.372 -3.450 1.00 85.62 94 ARG A C 1
ATOM 749 O O . ARG A 1 94 ? 4.908 -16.254 -4.075 1.00 85.62 94 ARG A O 1
ATOM 756 N N . GLU A 1 95 ? 4.947 -14.281 -3.014 1.00 88.06 95 GLU A N 1
ATOM 757 C CA . GLU A 1 95 ? 6.363 -13.966 -3.204 1.00 88.06 95 GLU A CA 1
ATOM 758 C C . GLU A 1 95 ? 7.254 -14.763 -2.247 1.00 88.06 95 GLU A C 1
ATOM 760 O O . GLU A 1 95 ? 8.300 -15.278 -2.640 1.00 88.06 95 GLU A O 1
ATOM 765 N N . ALA A 1 96 ? 6.850 -14.849 -0.979 1.00 85.56 96 ALA A N 1
ATOM 766 C CA . ALA A 1 96 ? 7.639 -15.475 0.073 1.00 85.56 96 ALA A CA 1
ATOM 767 C C . ALA A 1 96 ? 7.369 -16.983 0.200 1.00 85.56 96 ALA A C 1
ATOM 769 O O . ALA A 1 96 ? 8.255 -17.744 0.574 1.00 85.56 96 ALA A O 1
ATOM 770 N N . GLY A 1 97 ? 6.152 -17.431 -0.113 1.00 87.44 97 GLY A N 1
ATOM 771 C CA . GLY A 1 97 ? 5.645 -18.715 0.359 1.00 87.44 97 GLY A CA 1
ATOM 772 C C . GLY A 1 97 ? 5.346 -18.671 1.860 1.00 87.44 97 GLY A C 1
ATOM 773 O O . GLY A 1 97 ? 5.109 -17.603 2.427 1.00 87.44 97 GLY A O 1
ATOM 774 N N . PHE A 1 98 ? 5.343 -19.837 2.510 1.00 87.88 98 PHE A N 1
ATOM 775 C CA . PHE A 1 98 ? 5.114 -19.925 3.953 1.00 87.88 98 PHE A CA 1
ATOM 776 C C . PHE A 1 98 ? 6.275 -19.324 4.746 1.00 87.88 98 PHE A C 1
ATOM 778 O O . PHE A 1 98 ? 7.450 -19.525 4.434 1.00 87.88 98 PHE A O 1
ATOM 785 N N . GLY A 1 99 ? 5.929 -18.608 5.803 1.00 88.12 99 GLY A N 1
ATOM 786 C CA . GLY A 1 99 ? 6.852 -17.982 6.726 1.00 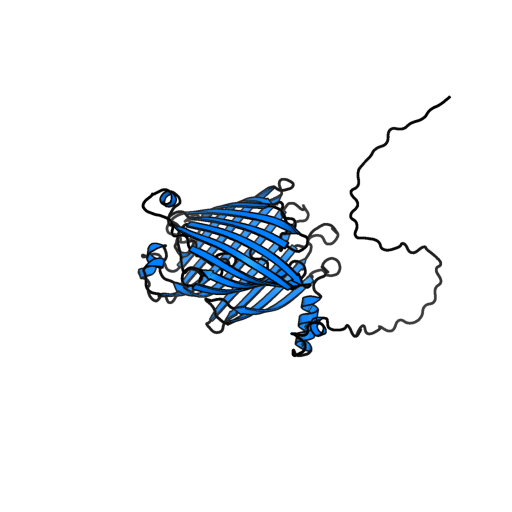88.12 99 GLY A CA 1
ATOM 787 C C . GLY A 1 99 ? 6.266 -17.890 8.127 1.00 88.12 99 GLY A C 1
ATOM 788 O O . GLY A 1 99 ? 5.161 -18.359 8.416 1.00 88.12 99 GLY A O 1
ATOM 789 N N . VAL A 1 100 ? 7.039 -17.273 9.010 1.00 87.25 100 VAL A N 1
ATOM 790 C CA . VAL A 1 100 ? 6.629 -16.964 10.376 1.00 87.25 100 VAL A CA 1
ATOM 791 C C . VAL A 1 100 ? 6.781 -15.467 10.582 1.00 87.25 100 VAL A C 1
ATOM 793 O O . VAL A 1 100 ? 7.791 -14.861 10.217 1.00 87.25 100 VAL A O 1
ATOM 796 N N . GLY A 1 101 ? 5.736 -14.870 11.137 1.00 86.00 101 GLY A N 1
ATOM 797 C CA . GLY A 1 101 ? 5.684 -13.478 11.526 1.00 86.00 101 GLY A CA 1
ATOM 798 C C . GLY A 1 101 ? 5.572 -13.323 13.036 1.00 86.00 101 GLY A C 1
ATOM 799 O O . GLY A 1 101 ? 4.948 -14.133 13.718 1.00 86.00 101 GLY A O 1
ATOM 800 N N . GLY A 1 102 ? 6.166 -12.263 13.560 1.00 84.50 102 GLY A N 1
ATOM 801 C CA . GLY A 1 102 ? 5.923 -11.757 14.901 1.00 84.50 102 GLY A CA 1
ATOM 802 C C . GLY A 1 102 ? 5.480 -10.305 14.812 1.00 84.50 102 GLY A C 1
ATOM 803 O O . GLY A 1 102 ? 6.043 -9.538 14.036 1.00 84.50 102 GLY A O 1
ATOM 804 N N . ALA A 1 103 ? 4.495 -9.915 15.605 1.00 83.75 103 ALA A N 1
ATOM 805 C CA . ALA A 1 103 ? 4.050 -8.545 15.767 1.00 83.75 103 ALA A CA 1
ATOM 806 C C . ALA A 1 103 ? 4.083 -8.161 17.246 1.00 83.75 103 ALA A C 1
ATOM 808 O O . ALA A 1 103 ? 3.714 -8.945 18.116 1.00 83.75 103 ALA A O 1
ATOM 809 N N . LEU A 1 104 ? 4.501 -6.938 17.527 1.00 82.81 104 LEU A N 1
ATOM 810 C CA . LEU A 1 104 ? 4.434 -6.295 18.824 1.00 82.81 104 LEU A CA 1
ATOM 811 C C . LEU A 1 104 ? 3.623 -5.021 18.647 1.00 82.81 104 LEU A C 1
ATOM 813 O O . LEU A 1 104 ? 3.905 -4.217 17.764 1.00 82.81 104 LEU A O 1
ATOM 817 N N . THR A 1 105 ? 2.621 -4.832 19.489 1.00 80.56 105 THR A N 1
ATOM 818 C CA . THR A 1 105 ? 1.889 -3.575 19.596 1.00 80.56 105 THR A CA 1
ATOM 819 C C . THR A 1 105 ? 2.029 -3.038 21.006 1.00 80.56 105 THR A C 1
ATOM 821 O O . THR A 1 105 ? 2.032 -3.803 21.970 1.00 80.56 105 THR A O 1
ATOM 824 N N . ALA A 1 106 ? 2.177 -1.729 21.128 1.00 78.75 106 ALA A N 1
ATOM 825 C CA . ALA A 1 106 ? 2.197 -1.040 22.400 1.00 78.75 106 ALA A CA 1
ATOM 826 C C . ALA A 1 106 ? 1.294 0.188 22.324 1.00 78.75 106 ALA A C 1
ATOM 828 O O . ALA A 1 106 ? 1.322 0.915 21.335 1.00 78.75 106 ALA A O 1
ATOM 829 N N . LEU A 1 107 ? 0.514 0.417 23.372 1.00 81.62 107 LEU A N 1
ATOM 830 C CA . LEU A 1 107 ? -0.299 1.614 23.539 1.00 81.62 107 LEU A CA 1
ATOM 831 C C . LEU A 1 107 ? 0.271 2.456 24.679 1.00 81.62 107 LEU A C 1
ATOM 833 O O . LEU A 1 107 ? 0.709 1.916 25.701 1.00 81.62 107 LEU A O 1
ATOM 837 N N . TYR A 1 108 ? 0.254 3.775 24.517 1.00 81.62 108 TYR A N 1
ATOM 838 C CA . TYR A 1 108 ? 0.674 4.720 25.550 1.00 81.62 108 TYR A CA 1
ATOM 839 C C . TYR A 1 108 ? -0.068 6.055 25.422 1.00 81.62 108 TYR A C 1
ATOM 841 O O . TYR A 1 108 ? -0.534 6.420 24.348 1.00 81.62 108 TYR A O 1
ATOM 849 N N . ARG A 1 109 ? -0.167 6.817 26.516 1.00 81.81 109 ARG A N 1
ATOM 850 C CA . ARG A 1 109 ? -0.698 8.190 26.501 1.00 81.81 109 ARG A CA 1
ATOM 851 C C . ARG A 1 109 ? 0.402 9.178 26.856 1.00 81.81 109 ARG A C 1
ATOM 853 O O . ARG A 1 109 ? 1.166 8.926 27.788 1.00 81.81 109 ARG A O 1
ATOM 860 N N . VAL A 1 110 ? 0.469 10.285 26.117 1.00 81.69 110 VAL A N 1
ATOM 861 C CA . VAL A 1 110 ? 1.400 11.388 26.406 1.00 81.69 110 VAL A CA 1
ATOM 862 C C . VAL A 1 110 ? 0.990 12.076 27.710 1.00 81.69 110 VAL A C 1
ATOM 864 O O . VAL A 1 110 ? 1.828 12.245 28.593 1.00 81.69 110 VAL A O 1
ATOM 867 N N . ASP A 1 111 ? -0.306 12.358 27.881 1.00 79.75 111 ASP A N 1
ATOM 868 C CA . ASP A 1 111 ? -0.901 12.711 29.170 1.00 79.75 111 ASP A CA 1
ATOM 869 C C . ASP A 1 111 ? -1.803 11.579 29.686 1.00 79.75 111 ASP A C 1
ATOM 871 O O . ASP A 1 111 ? -2.806 11.218 29.076 1.00 79.75 111 ASP A O 1
ATOM 875 N N . ARG A 1 112 ? -1.442 10.992 30.833 1.00 74.62 112 ARG A N 1
ATOM 876 C CA . ARG A 1 112 ? -2.205 9.898 31.461 1.00 74.62 112 ARG A CA 1
ATOM 877 C C . ARG A 1 112 ? -3.401 10.380 32.283 1.00 74.62 112 ARG A C 1
ATOM 879 O O . ARG A 1 112 ? -4.201 9.544 32.699 1.00 74.62 112 ARG A O 1
ATOM 886 N N . ARG A 1 113 ? -3.483 11.680 32.579 1.00 74.94 113 ARG A N 1
ATOM 887 C CA . ARG A 1 113 ? -4.577 12.276 33.364 1.00 74.94 113 ARG A CA 1
ATOM 888 C C . ARG A 1 113 ? -5.798 12.577 32.503 1.00 74.94 113 ARG A C 1
ATOM 890 O O . ARG A 1 113 ? -6.895 12.692 33.039 1.00 74.94 113 ARG A O 1
ATOM 897 N N . ASP A 1 114 ? -5.606 12.663 31.193 1.00 76.81 114 ASP A N 1
ATOM 898 C CA . ASP A 1 114 ? -6.679 12.845 30.232 1.00 76.81 114 ASP A CA 1
ATOM 899 C C . ASP A 1 114 ? -7.402 11.514 29.965 1.00 76.81 114 ASP A C 1
ATOM 901 O O . ASP A 1 114 ? -6.838 10.569 29.405 1.00 76.81 114 ASP A O 1
ATOM 905 N N . SER A 1 115 ? -8.659 11.430 30.404 1.00 70.62 115 SER A N 1
ATOM 906 C CA . SER A 1 115 ? -9.525 10.258 30.236 1.00 70.62 115 SER A CA 1
ATOM 907 C C . SER A 1 115 ? -10.228 10.193 28.878 1.00 70.62 115 SER A C 1
ATOM 909 O O . SER A 1 115 ? -10.815 9.163 28.548 1.00 70.62 115 SER A O 1
ATOM 911 N N . VAL A 1 116 ? -10.178 11.266 28.086 1.00 77.19 116 VAL A N 1
ATOM 912 C CA . VAL A 1 116 ? -10.849 11.376 26.783 1.00 77.19 116 VAL A CA 1
ATOM 913 C C . VAL A 1 116 ? -9.864 11.127 25.634 1.00 77.19 116 VAL A C 1
ATOM 915 O O . VAL A 1 116 ? -10.264 10.699 24.549 1.00 77.19 116 VAL A O 1
ATOM 918 N N . MET A 1 117 ? -8.566 11.345 25.861 1.00 74.12 117 MET A N 1
ATOM 919 C CA . MET A 1 117 ? -7.520 11.126 24.864 1.00 74.12 117 MET A CA 1
ATOM 920 C C . MET A 1 117 ? -7.414 9.652 24.431 1.00 74.12 117 MET A C 1
ATOM 922 O O . MET A 1 117 ? -7.202 8.742 25.242 1.00 74.12 117 MET A O 1
ATOM 926 N N . GLN A 1 118 ? -7.484 9.411 23.118 1.00 76.56 118 GLN A N 1
ATOM 927 C CA . GLN A 1 118 ? -7.131 8.112 22.540 1.00 76.56 118 GLN A CA 1
ATOM 928 C C . GLN A 1 118 ? -5.630 7.837 22.735 1.00 76.56 118 GLN A C 1
ATOM 930 O O . GLN A 1 118 ? -4.825 8.764 22.620 1.00 76.56 118 GLN A O 1
ATOM 935 N N . PRO A 1 119 ? -5.229 6.592 23.037 1.00 79.94 119 PRO A N 1
ATOM 936 C CA . PRO A 1 119 ? -3.822 6.278 23.218 1.00 79.94 119 PRO A CA 1
ATOM 937 C C . PRO A 1 119 ? -3.074 6.367 21.884 1.00 79.94 119 PRO A C 1
ATOM 939 O O . PRO A 1 119 ? -3.590 5.974 20.839 1.00 79.94 119 PRO A O 1
ATOM 942 N N . SER A 1 120 ? -1.839 6.856 21.945 1.00 84.25 120 SER A N 1
ATOM 943 C CA . SER A 1 120 ? -0.850 6.683 20.885 1.00 84.25 120 SER A CA 1
ATOM 944 C C . SER A 1 120 ? -0.499 5.204 20.756 1.00 84.25 120 SER A C 1
ATOM 946 O O . SER A 1 120 ? -0.484 4.469 21.752 1.00 84.25 120 SER A O 1
ATOM 948 N N . ASP A 1 121 ? -0.187 4.771 19.541 1.00 82.38 121 ASP A N 1
ATOM 949 C CA . ASP A 1 121 ? 0.110 3.376 19.242 1.00 82.38 121 ASP A CA 1
ATOM 950 C C . ASP A 1 121 ? 1.471 3.214 18.573 1.00 82.38 121 ASP A C 1
ATOM 952 O O . ASP A 1 121 ? 1.886 4.020 17.747 1.00 82.38 121 ASP A O 1
ATOM 956 N N . VAL A 1 122 ? 2.163 2.143 18.952 1.00 85.00 122 VAL A N 1
ATOM 957 C CA . VAL A 1 122 ? 3.367 1.637 18.301 1.00 85.00 122 VAL A CA 1
ATOM 958 C C . VAL A 1 122 ? 3.054 0.236 17.806 1.00 85.00 122 VAL A C 1
ATOM 960 O O . VAL A 1 122 ? 2.481 -0.582 18.529 1.00 85.00 122 VAL A O 1
ATOM 963 N N . PHE A 1 123 ? 3.464 -0.066 16.584 1.00 84.50 123 PHE A N 1
ATOM 964 C CA . PHE A 1 123 ? 3.362 -1.383 15.984 1.00 84.50 123 PHE A CA 1
ATOM 965 C C . PHE A 1 123 ? 4.688 -1.753 15.330 1.00 84.50 123 PHE A C 1
ATOM 967 O O . PHE A 1 123 ? 5.197 -1.042 14.472 1.00 84.50 123 PHE A O 1
ATOM 974 N N . MET A 1 124 ? 5.232 -2.902 15.693 1.00 87.00 124 MET A N 1
ATOM 975 C CA . MET A 1 124 ? 6.392 -3.494 15.050 1.00 87.00 124 MET A CA 1
ATOM 976 C C . MET A 1 124 ? 6.008 -4.876 14.543 1.00 87.00 124 MET A C 1
ATOM 978 O O . MET A 1 124 ? 5.389 -5.638 15.273 1.00 87.00 124 MET A O 1
ATOM 982 N N . SER A 1 125 ? 6.393 -5.236 13.327 1.00 87.06 125 SER A N 1
ATOM 983 C CA . SER A 1 125 ? 6.247 -6.598 12.828 1.00 87.06 125 SER A CA 1
ATOM 984 C C . SER A 1 125 ? 7.487 -7.053 12.093 1.00 87.06 125 SER A C 1
ATOM 986 O O . SER A 1 125 ? 8.004 -6.322 11.256 1.00 87.06 125 SER A O 1
ATOM 988 N N . ILE A 1 126 ? 7.907 -8.282 12.347 1.00 89.56 126 ILE A N 1
ATOM 989 C CA . ILE A 1 126 ? 8.917 -8.989 11.576 1.00 89.56 126 ILE A CA 1
ATOM 990 C C . ILE A 1 126 ? 8.244 -10.170 10.890 1.00 89.56 126 ILE A C 1
ATOM 992 O O . ILE A 1 126 ? 7.531 -10.927 11.530 1.00 89.56 126 ILE A O 1
ATOM 996 N N . ASN A 1 127 ? 8.457 -10.332 9.594 1.00 89.06 127 ASN A N 1
ATOM 997 C CA . ASN A 1 127 ? 8.039 -11.500 8.833 1.00 89.06 127 ASN A CA 1
ATOM 998 C C . ASN A 1 127 ? 9.269 -12.076 8.158 1.00 89.06 127 ASN A C 1
ATOM 1000 O O . ASN A 1 127 ? 9.998 -11.326 7.515 1.00 89.06 127 ASN A O 1
ATOM 1004 N N . ALA A 1 128 ? 9.490 -13.378 8.286 1.00 90.38 128 ALA A N 1
ATOM 1005 C CA . ALA A 1 128 ? 10.590 -14.072 7.634 1.00 90.38 128 ALA A CA 1
ATOM 1006 C C . ALA A 1 128 ? 10.100 -15.382 7.010 1.00 90.38 128 ALA A C 1
ATOM 1008 O O . ALA A 1 128 ? 9.231 -16.057 7.562 1.00 90.38 128 ALA A O 1
ATOM 1009 N N . SER A 1 129 ? 10.666 -15.748 5.863 1.00 89.50 129 SER A N 1
ATOM 1010 C CA . SER A 1 129 ? 10.398 -17.016 5.183 1.00 89.50 129 SER A CA 1
ATOM 1011 C C . SER A 1 129 ? 11.695 -17.767 4.875 1.00 89.50 129 SER A C 1
ATOM 1013 O O . SER A 1 129 ? 12.785 -17.193 4.831 1.00 89.50 129 SER A O 1
ATOM 1015 N N . LEU A 1 130 ? 11.565 -19.074 4.640 1.00 80.81 130 LEU A N 1
ATOM 1016 C CA . LEU A 1 130 ? 12.659 -20.003 4.353 1.00 80.81 130 LEU A CA 1
ATOM 1017 C C . LEU A 1 130 ? 13.458 -19.633 3.095 1.00 80.81 130 LEU A C 1
ATOM 1019 O O . LEU A 1 130 ? 14.619 -20.010 2.971 1.00 80.81 130 LEU A O 1
ATOM 1023 N N . ASN A 1 131 ? 12.871 -18.880 2.164 1.00 82.19 131 ASN A N 1
ATOM 1024 C CA . ASN A 1 131 ? 13.534 -18.464 0.926 1.00 82.19 131 ASN A CA 1
ATOM 1025 C C . ASN A 1 131 ? 14.437 -17.216 1.081 1.00 82.19 131 ASN A C 1
ATOM 1027 O O . ASN A 1 131 ? 14.925 -16.687 0.079 1.00 82.19 131 ASN A O 1
ATOM 1031 N N . GLY A 1 132 ? 14.655 -16.736 2.311 1.00 82.81 132 GLY A N 1
ATOM 1032 C CA . GLY A 1 132 ? 15.449 -15.539 2.605 1.00 82.81 132 GLY A CA 1
ATOM 1033 C C . GLY A 1 132 ? 14.681 -14.220 2.469 1.00 82.81 132 GLY A C 1
ATOM 1034 O O . GLY A 1 132 ? 15.290 -13.155 2.591 1.00 82.81 132 GLY A O 1
ATOM 1035 N N . PHE A 1 133 ? 13.367 -14.279 2.227 1.00 91.44 133 PHE A N 1
ATOM 1036 C CA . PHE A 1 133 ? 12.465 -13.134 2.300 1.00 91.44 133 PHE A CA 1
ATOM 1037 C C . PHE A 1 133 ? 12.324 -12.679 3.751 1.00 91.44 133 PHE A C 1
ATOM 1039 O O . PHE A 1 133 ? 12.023 -13.490 4.631 1.00 91.44 133 PHE A O 1
ATOM 1046 N N . TYR A 1 134 ? 12.474 -11.380 3.993 1.00 92.81 134 TYR A N 1
ATOM 1047 C CA . TYR A 1 134 ? 12.093 -10.787 5.267 1.00 92.81 134 TYR A CA 1
ATOM 1048 C C . TYR A 1 134 ? 11.523 -9.383 5.094 1.00 92.81 134 TYR A C 1
ATOM 1050 O O . TYR A 1 134 ? 11.947 -8.633 4.217 1.00 92.81 134 TYR A O 1
ATOM 1058 N N . VAL A 1 135 ? 10.581 -9.022 5.963 1.00 92.62 135 VAL A N 1
ATOM 1059 C CA . VAL A 1 135 ? 9.999 -7.682 6.076 1.00 92.62 135 VAL A CA 1
ATOM 1060 C C . VAL A 1 135 ? 9.947 -7.317 7.552 1.00 92.62 135 VAL A C 1
ATOM 1062 O O . VAL A 1 135 ? 9.266 -7.974 8.334 1.00 92.62 135 VAL A O 1
ATOM 1065 N N . LEU A 1 136 ? 10.652 -6.260 7.923 1.00 93.56 136 LEU A N 1
ATOM 1066 C CA . LEU A 1 136 ? 10.528 -5.579 9.197 1.00 93.56 136 LEU A CA 1
ATOM 1067 C C . LEU A 1 136 ? 9.736 -4.293 8.962 1.00 93.56 136 LEU A C 1
ATOM 1069 O O . LEU A 1 136 ? 10.079 -3.474 8.115 1.00 93.56 136 LEU A O 1
ATOM 1073 N N . THR A 1 137 ? 8.668 -4.109 9.717 1.00 92.88 137 THR A N 1
ATOM 1074 C CA . THR A 1 137 ? 7.829 -2.918 9.669 1.00 92.88 137 THR A CA 1
ATOM 1075 C C . THR A 1 137 ? 7.759 -2.339 11.061 1.00 92.88 137 THR A C 1
ATOM 1077 O O . THR A 1 137 ? 7.447 -3.043 12.012 1.00 92.88 137 THR A O 1
ATOM 1080 N N . PHE A 1 138 ? 8.008 -1.050 11.175 1.00 92.88 138 PHE A N 1
ATOM 1081 C CA . PHE A 1 138 ? 7.805 -0.278 12.382 1.00 92.88 138 PHE A CA 1
ATOM 1082 C C . PHE A 1 138 ? 6.872 0.875 12.042 1.00 92.88 138 PHE A C 1
ATOM 1084 O O . PHE A 1 138 ? 7.083 1.591 11.068 1.00 92.88 138 PHE A O 1
ATOM 1091 N N . LYS A 1 139 ? 5.798 1.020 12.801 1.00 90.88 139 LYS A N 1
ATOM 1092 C CA . LYS A 1 139 ? 4.802 2.073 12.673 1.00 90.88 139 LYS A CA 1
ATOM 1093 C C . LYS A 1 139 ? 4.584 2.668 14.045 1.00 90.88 139 LYS A C 1
ATOM 1095 O O . LYS A 1 139 ? 4.605 1.957 15.045 1.00 90.88 139 LYS A O 1
ATOM 1100 N N . SER A 1 140 ? 4.332 3.956 14.080 1.00 87.56 140 SER A N 1
ATOM 1101 C CA . SER A 1 140 ? 3.830 4.604 15.274 1.00 87.56 140 SER A CA 1
ATOM 1102 C C . SER A 1 140 ? 2.930 5.740 14.885 1.00 87.56 140 SER A C 1
ATOM 1104 O O . SER A 1 140 ? 3.068 6.331 13.809 1.00 87.56 140 SER A O 1
ATOM 1106 N N . ASN A 1 141 ? 2.051 6.068 15.804 1.00 89.25 141 ASN A N 1
ATOM 1107 C CA . ASN A 1 141 ? 1.138 7.162 15.676 1.00 89.25 141 ASN A CA 1
ATOM 1108 C C . ASN A 1 141 ? 1.042 7.880 17.019 1.00 89.25 141 ASN A C 1
ATOM 1110 O O . ASN A 1 141 ? 0.481 7.371 17.988 1.00 89.25 141 ASN A O 1
ATOM 1114 N N . ASN A 1 142 ? 1.623 9.072 17.055 1.00 89.31 142 ASN A N 1
ATOM 1115 C CA . ASN A 1 142 ? 1.770 9.871 18.254 1.00 89.31 142 ASN A CA 1
ATOM 1116 C C . ASN A 1 142 ? 0.706 10.963 18.227 1.00 89.31 142 ASN A C 1
ATOM 1118 O O . ASN A 1 142 ? 0.778 11.902 17.430 1.00 89.31 142 ASN A O 1
ATOM 1122 N N . LEU A 1 143 ? -0.286 10.819 19.095 1.00 87.81 143 LEU A N 1
ATOM 1123 C CA . LEU A 1 143 ? -1.312 11.820 19.335 1.00 87.81 143 LEU A CA 1
ATOM 1124 C C . LEU A 1 143 ? -0.784 12.808 20.376 1.00 87.81 143 LEU A C 1
ATOM 1126 O O . LEU A 1 143 ? -0.272 12.399 21.420 1.00 87.81 143 LEU A O 1
ATOM 1130 N N . PHE A 1 144 ? -0.878 14.102 20.082 1.00 88.94 144 PHE A N 1
ATOM 1131 C CA . PHE A 1 144 ? -0.450 15.150 21.005 1.00 88.94 144 PHE A CA 1
ATOM 1132 C C . PHE A 1 144 ? -1.605 15.599 21.908 1.00 88.94 144 PHE A C 1
ATOM 1134 O O . PHE A 1 144 ? -2.782 15.412 21.592 1.00 88.94 144 PHE A O 1
ATOM 1141 N N . ASN A 1 145 ? -1.255 16.233 23.029 1.00 86.38 145 ASN A N 1
ATOM 1142 C CA . ASN A 1 145 ? -2.206 16.693 24.049 1.00 86.38 145 ASN A CA 1
ATOM 1143 C C . ASN A 1 145 ? -3.164 17.794 23.554 1.00 86.38 145 ASN A C 1
ATOM 1145 O O . ASN A 1 145 ? -4.127 18.121 24.231 1.00 86.38 145 ASN A O 1
ATOM 1149 N N . ASP A 1 146 ? -2.910 18.390 22.388 1.00 86.12 146 ASP A N 1
ATOM 1150 C CA . ASP A 1 146 ? -3.786 19.401 21.791 1.00 86.12 146 ASP A CA 1
ATOM 1151 C C . ASP A 1 146 ? -5.035 18.799 21.113 1.00 86.12 146 ASP A C 1
ATOM 1153 O O . ASP A 1 146 ? -5.880 19.545 20.615 1.00 86.12 146 ASP A O 1
ATOM 1157 N N . HIS A 1 147 ? -5.141 17.463 21.047 1.00 83.56 147 HIS A N 1
ATOM 1158 C CA . HIS A 1 147 ? -6.176 16.695 20.336 1.00 83.56 147 HIS A CA 1
ATOM 1159 C C . HIS A 1 147 ? -6.346 17.052 18.852 1.00 83.56 147 HIS A C 1
ATOM 1161 O O . HIS A 1 147 ? -7.353 16.699 18.225 1.00 83.56 147 HIS A O 1
ATOM 1167 N N . ARG A 1 148 ? -5.377 17.766 18.276 1.00 89.88 148 ARG A N 1
ATOM 1168 C CA . ARG A 1 148 ? -5.423 18.255 16.896 1.00 89.88 148 ARG A CA 1
ATOM 1169 C C . ARG A 1 148 ? -4.220 17.801 16.099 1.00 89.88 148 ARG A C 1
ATOM 1171 O O . ARG A 1 148 ? -4.372 17.541 14.909 1.00 89.88 148 ARG A O 1
ATOM 1178 N N . SER A 1 149 ? -3.067 17.681 16.738 1.00 92.69 149 SER A N 1
ATOM 1179 C CA . SER A 1 149 ? -1.835 17.248 16.105 1.00 92.69 149 SER A CA 1
ATOM 1180 C C . SER A 1 149 ? -1.667 15.736 16.213 1.00 92.69 149 SER A C 1
ATOM 1182 O O . SER A 1 149 ? -1.903 15.119 17.257 1.00 92.69 149 SER A O 1
ATOM 1184 N N . ARG A 1 150 ? -1.187 15.140 15.126 1.00 92.88 150 ARG A N 1
ATOM 1185 C CA . ARG A 1 150 ? -0.839 13.726 15.026 1.00 92.88 150 ARG A CA 1
ATOM 1186 C C . ARG A 1 150 ? 0.452 13.584 14.235 1.00 92.88 150 ARG A C 1
ATOM 1188 O O . ARG A 1 150 ? 0.532 14.075 13.114 1.00 92.88 150 ARG A O 1
ATOM 1195 N N . LEU A 1 151 ? 1.440 12.895 14.794 1.00 94.44 151 LEU A N 1
ATOM 1196 C CA . LEU A 1 151 ? 2.661 12.522 14.085 1.00 94.44 151 LEU A CA 1
ATOM 1197 C C . LEU A 1 151 ? 2.665 11.014 13.864 1.00 94.44 151 LEU A C 1
ATOM 1199 O O . LEU A 1 151 ? 2.811 10.245 14.811 1.00 94.44 151 LEU A O 1
ATOM 1203 N N . SER A 1 152 ? 2.533 10.592 12.615 1.00 94.38 152 SER A N 1
ATOM 1204 C CA . SER A 1 152 ? 2.625 9.191 12.225 1.00 94.38 152 SER A CA 1
ATOM 1205 C C . SER A 1 152 ? 3.959 8.935 11.533 1.00 94.38 152 SER A C 1
ATOM 1207 O O . SER A 1 152 ? 4.375 9.711 10.680 1.00 94.38 152 SER A O 1
ATOM 1209 N N . TYR A 1 153 ? 4.638 7.842 11.863 1.00 94.38 153 TYR A N 1
ATOM 1210 C CA . TYR A 1 153 ? 5.833 7.409 11.137 1.00 94.38 153 TYR A CA 1
ATOM 1211 C C . TYR A 1 153 ? 5.772 5.925 10.821 1.00 94.38 153 TYR A C 1
ATOM 1213 O O . TYR A 1 153 ? 5.291 5.121 11.617 1.00 94.38 153 TYR A O 1
ATOM 1221 N N . LYS A 1 154 ? 6.269 5.563 9.640 1.00 95.81 154 LYS A N 1
ATOM 1222 C CA . LYS A 1 154 ? 6.387 4.190 9.158 1.00 95.81 154 LYS A CA 1
ATOM 1223 C C . LYS A 1 154 ? 7.794 3.981 8.615 1.00 95.81 154 LYS A C 1
ATOM 1225 O O . LYS A 1 154 ? 8.193 4.663 7.682 1.00 95.81 154 LYS A O 1
ATOM 1230 N N . LEU A 1 155 ? 8.508 3.012 9.165 1.00 96.94 155 LEU A N 1
ATOM 1231 C CA . LEU A 1 155 ? 9.756 2.486 8.634 1.00 96.94 155 LEU A CA 1
ATOM 1232 C C . LEU A 1 155 ? 9.505 1.059 8.149 1.00 96.94 155 LEU A C 1
ATOM 1234 O O . LEU A 1 155 ? 9.033 0.213 8.907 1.00 96.94 155 LEU A O 1
ATOM 1238 N N . GLU A 1 156 ? 9.816 0.781 6.894 1.00 95.75 156 GLU A N 1
ATOM 1239 C CA . GLU A 1 156 ? 9.746 -0.556 6.320 1.00 95.75 156 GLU A CA 1
ATOM 1240 C C . GLU A 1 156 ? 11.116 -0.949 5.772 1.00 95.75 156 GLU A C 1
ATOM 1242 O O . GLU A 1 156 ? 11.697 -0.246 4.949 1.00 95.75 156 GLU A O 1
ATOM 1247 N N . LEU A 1 157 ? 11.639 -2.070 6.260 1.00 96.44 157 LEU A N 1
ATOM 1248 C CA . LEU A 1 157 ? 12.918 -2.638 5.862 1.00 96.44 157 LEU A CA 1
ATOM 1249 C C . LEU A 1 157 ? 12.670 -4.036 5.345 1.00 96.44 157 LEU A C 1
ATOM 1251 O O . LEU A 1 157 ? 12.173 -4.886 6.081 1.00 96.44 157 LEU A O 1
ATOM 1255 N N . TYR A 1 158 ? 13.026 -4.306 4.099 1.00 94.75 158 TYR A N 1
ATOM 1256 C CA . TYR A 1 158 ? 12.805 -5.638 3.567 1.00 94.75 158 TYR A CA 1
ATOM 1257 C C . TYR A 1 158 ? 13.854 -6.084 2.572 1.00 94.75 158 TYR A C 1
ATOM 1259 O O . TYR A 1 158 ? 14.515 -5.286 1.907 1.00 94.75 158 TYR A O 1
ATOM 1267 N N . ARG A 1 159 ? 13.920 -7.405 2.435 1.00 95.25 159 ARG A N 1
ATOM 1268 C CA . ARG A 1 159 ? 14.542 -8.111 1.327 1.00 95.25 159 ARG A CA 1
ATOM 1269 C C . ARG A 1 159 ? 13.511 -9.058 0.737 1.00 95.25 159 ARG A C 1
ATOM 1271 O O . ARG A 1 159 ? 12.997 -9.926 1.442 1.00 95.25 159 ARG A O 1
ATOM 1278 N N . LYS A 1 160 ? 13.218 -8.906 -0.549 1.00 93.94 160 LYS A N 1
ATOM 1279 C CA . LYS A 1 160 ? 12.274 -9.750 -1.279 1.00 93.94 160 LYS A CA 1
ATOM 1280 C C . LYS A 1 160 ? 12.960 -10.290 -2.525 1.00 93.94 160 LYS A C 1
ATOM 1282 O O . LYS A 1 160 ? 13.372 -9.520 -3.388 1.00 93.94 160 LYS A O 1
ATOM 1287 N N . ARG A 1 161 ? 13.040 -11.615 -2.644 1.00 92.75 161 ARG A N 1
ATOM 1288 C CA . ARG A 1 161 ? 13.414 -12.259 -3.905 1.00 92.75 161 ARG A CA 1
ATOM 1289 C C . ARG A 1 161 ? 12.182 -12.280 -4.799 1.00 92.75 161 ARG A C 1
ATOM 1291 O O . ARG A 1 161 ? 11.253 -13.037 -4.533 1.00 92.75 161 ARG A O 1
ATOM 1298 N N . LEU A 1 162 ? 12.166 -11.412 -5.803 1.00 93.69 162 LEU A N 1
ATOM 1299 C CA . LEU A 1 162 ? 10.997 -11.160 -6.630 1.00 93.69 162 LEU A CA 1
ATOM 1300 C C . LEU A 1 162 ? 11.210 -11.642 -8.060 1.00 93.69 162 LEU A C 1
ATOM 1302 O O . LEU A 1 162 ? 12.309 -11.573 -8.616 1.00 93.69 162 LEU A O 1
ATOM 1306 N N . ASP A 1 163 ? 10.122 -12.108 -8.652 1.00 93.88 163 ASP A N 1
ATOM 1307 C CA . ASP A 1 163 ? 9.990 -12.220 -10.091 1.00 93.88 163 ASP A CA 1
ATOM 1308 C C . ASP A 1 163 ? 9.613 -10.841 -10.665 1.00 93.88 163 ASP A C 1
ATOM 1310 O O . ASP A 1 163 ? 8.883 -10.079 -10.032 1.00 93.88 163 ASP A O 1
ATOM 1314 N N . PHE A 1 164 ? 10.118 -10.501 -11.849 1.00 94.00 164 PHE A N 1
ATOM 1315 C CA . PHE A 1 164 ? 9.710 -9.303 -12.585 1.00 94.00 164 PHE A CA 1
ATOM 1316 C C . PHE A 1 164 ? 9.785 -9.524 -14.091 1.00 94.00 164 PHE A C 1
ATOM 1318 O O . PHE A 1 164 ? 10.518 -10.386 -14.579 1.00 94.00 164 PHE A O 1
ATOM 1325 N N . TRP A 1 165 ? 9.035 -8.711 -14.821 1.00 94.94 165 TRP A N 1
ATOM 1326 C CA . TRP A 1 165 ? 8.896 -8.792 -16.274 1.00 94.94 165 TRP A CA 1
ATOM 1327 C C . TRP A 1 165 ? 9.358 -7.498 -16.960 1.00 94.94 165 TRP A C 1
ATOM 1329 O O . TRP A 1 165 ? 9.497 -7.442 -18.173 1.00 94.94 165 TRP A O 1
ATOM 1339 N N . GLY A 1 166 ? 9.664 -6.454 -16.195 1.00 94.69 166 GLY A N 1
ATOM 1340 C CA . GLY A 1 166 ? 10.040 -5.147 -16.716 1.00 94.69 166 GLY A CA 1
ATOM 1341 C C . GLY A 1 166 ? 9.707 -4.047 -15.734 1.00 94.69 166 GLY A C 1
ATOM 1342 O O . GLY A 1 166 ? 9.302 -4.325 -14.605 1.00 94.69 166 GLY A O 1
ATOM 1343 N N . ILE A 1 167 ? 9.878 -2.807 -16.177 1.00 94.50 167 ILE A N 1
ATOM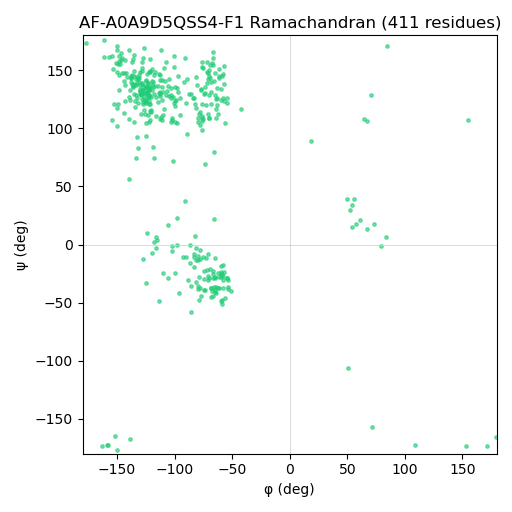 1344 C CA . ILE A 1 167 ? 9.603 -1.616 -15.364 1.00 94.50 167 ILE A CA 1
ATOM 1345 C C . ILE A 1 167 ? 8.452 -0.759 -15.913 1.00 94.50 167 ILE A C 1
ATOM 1347 O O . ILE A 1 167 ? 8.178 0.311 -15.371 1.00 94.50 167 ILE A O 1
ATOM 1351 N N . ASN A 1 168 ? 7.791 -1.196 -16.985 1.00 92.38 168 ASN A N 1
ATOM 1352 C CA . ASN A 1 168 ? 6.611 -0.558 -17.570 1.00 92.38 168 ASN A CA 1
ATOM 1353 C C . ASN A 1 168 ? 5.579 -1.609 -18.018 1.00 92.38 168 ASN A C 1
ATOM 1355 O O . ASN A 1 168 ? 5.895 -2.801 -18.104 1.00 92.38 168 ASN A O 1
ATOM 1359 N N . SER A 1 169 ? 4.359 -1.155 -18.321 1.00 88.88 169 SER A N 1
ATOM 1360 C CA . SER A 1 169 ? 3.234 -2.022 -18.690 1.00 88.88 169 SER A CA 1
ATOM 1361 C C . SER A 1 169 ? 3.551 -2.925 -19.888 1.00 88.88 169 SER A C 1
ATOM 1363 O O . SER A 1 169 ? 3.338 -4.136 -19.813 1.00 88.88 169 SER A O 1
ATOM 1365 N N . GLU A 1 170 ? 4.150 -2.372 -20.945 1.00 88.56 170 GLU A N 1
ATOM 1366 C CA . GLU A 1 170 ? 4.529 -3.100 -22.163 1.00 88.56 170 GLU A CA 1
ATOM 1367 C C . GLU A 1 170 ? 5.491 -4.266 -21.890 1.00 88.56 170 GLU A C 1
ATOM 1369 O O . GLU A 1 170 ? 5.237 -5.400 -22.301 1.00 88.56 170 GLU A O 1
ATOM 1374 N N . GLN A 1 171 ? 6.585 -4.020 -21.164 1.00 91.31 171 GLN A N 1
ATOM 1375 C CA . GLN A 1 171 ? 7.524 -5.078 -20.804 1.00 91.31 171 GLN A CA 1
ATOM 1376 C C . GLN A 1 171 ? 6.865 -6.105 -19.888 1.00 91.31 171 GLN A C 1
ATOM 1378 O O . GLN A 1 171 ? 7.071 -7.304 -20.072 1.00 91.31 171 GLN A O 1
ATOM 1383 N N . THR A 1 172 ? 6.048 -5.654 -18.928 1.00 91.19 172 THR A N 1
ATOM 1384 C CA . THR A 1 172 ? 5.388 -6.570 -17.992 1.00 91.19 172 THR A CA 1
ATOM 1385 C C . THR A 1 172 ? 4.392 -7.514 -18.659 1.00 91.19 172 THR A C 1
ATOM 1387 O O . THR A 1 172 ? 4.225 -8.637 -18.192 1.00 91.19 172 THR A O 1
ATOM 1390 N N . ALA A 1 173 ? 3.791 -7.098 -19.775 1.00 88.50 173 ALA A N 1
ATOM 1391 C CA . ALA A 1 173 ? 2.873 -7.921 -20.552 1.00 88.50 173 ALA A CA 1
ATOM 1392 C C . ALA A 1 173 ? 3.585 -8.929 -21.473 1.00 88.50 173 ALA A C 1
ATOM 1394 O O . ALA A 1 173 ? 3.083 -10.035 -21.667 1.00 88.50 173 ALA A O 1
ATOM 1395 N N . ASN A 1 174 ? 4.737 -8.558 -22.044 1.00 90.44 174 ASN A N 1
ATOM 1396 C CA . ASN A 1 174 ? 5.340 -9.294 -23.163 1.00 90.44 174 ASN A CA 1
ATOM 1397 C C . ASN A 1 174 ? 6.573 -10.127 -22.796 1.00 90.44 174 ASN A C 1
ATOM 1399 O O . ASN A 1 174 ? 6.870 -11.123 -23.457 1.00 90.44 174 ASN A O 1
ATOM 1403 N N . ASN A 1 175 ? 7.332 -9.721 -21.779 1.00 94.00 175 ASN A N 1
ATOM 1404 C CA . ASN A 1 175 ? 8.588 -10.387 -21.461 1.00 94.00 175 ASN A CA 1
ATOM 1405 C C . ASN A 1 175 ? 8.374 -11.728 -20.755 1.00 94.00 175 ASN A C 1
ATOM 1407 O O . ASN A 1 175 ? 7.380 -11.966 -20.072 1.00 94.00 175 ASN A O 1
ATOM 1411 N N . ALA A 1 176 ? 9.377 -12.599 -20.850 1.00 94.56 176 ALA A N 1
ATOM 1412 C CA . ALA A 1 176 ? 9.448 -13.784 -20.009 1.00 94.56 176 ALA A CA 1
ATOM 1413 C C . ALA A 1 176 ? 9.787 -13.407 -18.557 1.00 94.56 176 ALA A C 1
ATOM 1415 O O . ALA A 1 176 ? 10.401 -12.377 -18.275 1.00 94.56 176 ALA A O 1
ATOM 1416 N N . LYS A 1 177 ? 9.429 -14.283 -17.616 1.00 94.69 177 LYS A N 1
ATOM 1417 C CA . LYS A 1 177 ? 9.721 -14.092 -16.193 1.00 94.69 177 LYS A CA 1
ATOM 1418 C C . LYS A 1 177 ? 11.232 -13.987 -15.938 1.00 94.69 177 LYS A C 1
ATOM 1420 O O . LYS A 1 177 ? 11.977 -14.922 -16.226 1.00 94.69 177 LYS A O 1
ATOM 1425 N N . SER A 1 178 ? 11.661 -12.899 -15.304 1.00 95.31 178 SER A N 1
ATOM 1426 C CA . SER A 1 178 ? 13.012 -12.687 -14.770 1.00 95.31 178 SER A CA 1
ATOM 1427 C C . SER A 1 178 ? 12.986 -12.645 -13.241 1.00 95.31 178 SER A C 1
ATOM 1429 O O . SER A 1 178 ? 11.917 -12.561 -12.643 1.00 95.31 178 SER A O 1
ATOM 1431 N N . ARG A 1 179 ? 14.151 -12.713 -12.585 1.00 95.06 179 ARG A N 1
ATOM 1432 C CA . ARG A 1 179 ? 14.269 -12.629 -11.117 1.00 95.06 179 ARG A CA 1
ATOM 1433 C C . ARG A 1 179 ? 15.283 -11.588 -10.687 1.00 95.06 179 ARG A C 1
ATOM 1435 O O . ARG A 1 179 ? 16.254 -11.337 -11.400 1.00 95.06 179 ARG A O 1
ATOM 1442 N N . TYR A 1 180 ? 15.061 -11.038 -9.501 1.00 95.50 180 TYR A N 1
ATOM 1443 C CA . TYR A 1 180 ? 15.982 -10.141 -8.814 1.00 95.50 180 TYR A CA 1
ATOM 1444 C C . TYR A 1 180 ? 15.773 -10.188 -7.291 1.00 95.50 180 TYR A C 1
ATOM 1446 O O . TYR A 1 180 ? 14.753 -10.669 -6.795 1.00 95.50 180 TYR A O 1
ATOM 1454 N N . ASP A 1 181 ? 16.757 -9.712 -6.536 1.00 95.62 181 ASP A N 1
ATOM 1455 C CA . ASP A 1 181 ? 16.695 -9.528 -5.084 1.00 95.62 181 ASP A CA 1
ATOM 1456 C C . ASP A 1 181 ? 16.485 -8.037 -4.781 1.00 95.62 181 ASP A C 1
ATOM 1458 O O . ASP A 1 181 ? 17.404 -7.232 -4.938 1.00 95.62 181 ASP A O 1
ATOM 1462 N N . ARG A 1 182 ? 15.266 -7.656 -4.381 1.00 96.31 182 ARG A N 1
ATOM 1463 C CA . ARG A 1 182 ? 14.913 -6.276 -4.027 1.00 96.31 182 ARG A CA 1
ATOM 1464 C C . ARG A 1 182 ? 15.146 -6.039 -2.545 1.00 96.31 182 ARG A C 1
ATOM 1466 O O . ARG A 1 182 ? 14.504 -6.672 -1.706 1.00 96.31 182 ARG A O 1
ATOM 1473 N N . ARG A 1 183 ? 15.992 -5.069 -2.218 1.00 97.19 183 ARG A N 1
ATOM 1474 C CA . ARG A 1 183 ? 16.202 -4.576 -0.852 1.00 97.19 183 ARG A CA 1
ATOM 1475 C C . ARG A 1 183 ? 15.684 -3.155 -0.753 1.00 97.19 183 ARG A C 1
ATOM 1477 O O . ARG A 1 183 ? 16.009 -2.346 -1.616 1.00 97.19 183 ARG A O 1
ATOM 1484 N N . GLN A 1 184 ? 14.890 -2.857 0.270 1.00 97.06 184 GLN A N 1
ATOM 1485 C CA . GLN A 1 184 ? 14.330 -1.519 0.451 1.00 97.06 184 GLN A CA 1
ATOM 1486 C C . GLN A 1 184 ? 14.374 -1.066 1.911 1.00 97.06 184 GLN A C 1
ATOM 1488 O O . GLN A 1 184 ? 14.190 -1.867 2.828 1.00 97.06 184 GLN A O 1
ATOM 1493 N N . ILE A 1 185 ? 14.598 0.236 2.080 1.00 98.06 185 ILE A N 1
ATOM 1494 C CA . ILE A 1 185 ? 14.399 1.024 3.294 1.00 98.06 185 ILE A CA 1
ATOM 1495 C C . ILE A 1 185 ? 13.419 2.143 2.907 1.00 98.06 185 ILE A C 1
ATOM 1497 O O . ILE A 1 185 ? 13.813 3.066 2.202 1.00 98.06 185 ILE A O 1
ATOM 1501 N N . ASP A 1 186 ? 12.154 2.050 3.319 1.00 97.44 186 ASP A N 1
ATOM 1502 C CA . ASP A 1 186 ? 11.122 3.080 3.091 1.00 97.44 186 ASP A CA 1
ATOM 1503 C C . ASP A 1 186 ? 10.746 3.712 4.433 1.00 97.44 186 ASP A C 1
ATOM 1505 O O . ASP A 1 186 ? 10.136 3.072 5.292 1.00 97.44 186 ASP A O 1
ATOM 1509 N N . LEU A 1 187 ? 11.138 4.968 4.626 1.00 97.81 187 LEU A N 1
ATOM 1510 C CA . LEU A 1 187 ? 10.770 5.793 5.768 1.00 97.81 187 LEU A CA 1
ATOM 1511 C C . LEU A 1 187 ? 9.720 6.809 5.330 1.00 97.81 187 LEU A C 1
ATOM 1513 O O . LEU A 1 187 ? 9.937 7.581 4.399 1.00 97.81 187 LEU A O 1
ATOM 1517 N N . ARG A 1 188 ? 8.609 6.865 6.057 1.00 97.50 188 ARG A N 1
ATOM 1518 C CA . ARG A 1 188 ? 7.556 7.868 5.910 1.00 97.50 188 ARG A CA 1
ATOM 1519 C C . ARG A 1 188 ? 7.297 8.528 7.250 1.00 97.50 188 ARG A C 1
ATOM 1521 O O . ARG A 1 188 ? 7.207 7.831 8.259 1.00 97.50 188 ARG A O 1
ATOM 1528 N N . ALA A 1 189 ? 7.157 9.844 7.253 1.00 97.62 189 ALA A N 1
ATOM 1529 C CA . ALA A 1 189 ? 6.747 10.616 8.413 1.00 97.62 189 ALA A CA 1
ATOM 1530 C C . ALA A 1 189 ? 5.687 11.632 7.984 1.00 97.62 189 ALA A C 1
ATOM 1532 O O . ALA A 1 189 ? 5.927 12.448 7.099 1.00 97.62 189 ALA A O 1
ATOM 1533 N N . ASP A 1 190 ? 4.527 11.571 8.621 1.00 96.12 190 ASP A N 1
ATOM 1534 C CA . ASP A 1 190 ? 3.363 12.393 8.330 1.00 96.12 190 ASP A CA 1
ATOM 1535 C C . ASP A 1 190 ? 2.994 13.167 9.597 1.00 96.12 190 ASP A C 1
ATOM 1537 O O . ASP A 1 190 ? 2.608 12.579 10.609 1.00 96.12 190 ASP A O 1
ATOM 1541 N N . TYR A 1 191 ? 3.105 14.491 9.555 1.00 96.75 191 TYR A N 1
ATOM 1542 C CA . TYR A 1 191 ? 2.561 15.363 10.590 1.00 96.75 191 TYR A CA 1
ATOM 1543 C C . TYR A 1 191 ? 1.233 15.925 10.102 1.00 96.75 191 TYR A C 1
ATOM 1545 O O . TYR A 1 191 ? 1.199 16.604 9.083 1.00 96.75 191 TYR A O 1
ATOM 1553 N N . ILE A 1 192 ? 0.145 15.648 10.814 1.00 94.50 192 ILE A N 1
ATOM 1554 C CA . ILE A 1 192 ? -1.216 16.030 10.441 1.00 94.50 192 ILE A CA 1
ATOM 1555 C C . ILE A 1 192 ? -1.814 16.885 11.557 1.00 94.50 192 ILE A C 1
ATOM 1557 O O . ILE A 1 192 ? -1.754 16.524 12.730 1.00 94.50 192 ILE A O 1
ATOM 1561 N N . TYR A 1 193 ? -2.428 17.998 11.175 1.00 95.19 193 TYR A N 1
ATOM 1562 C CA . TYR A 1 193 ? -3.118 18.933 12.046 1.00 95.19 193 TYR A CA 1
ATOM 1563 C C . TYR A 1 193 ? -4.604 19.012 11.689 1.00 95.19 193 TYR A C 1
ATOM 1565 O O . TYR A 1 193 ? -4.990 19.212 10.534 1.00 95.19 193 TYR A O 1
ATOM 1573 N N . LYS A 1 194 ? -5.457 18.876 12.699 1.00 94.31 194 LYS A N 1
ATOM 1574 C CA . LYS A 1 194 ? -6.909 18.984 12.585 1.00 94.31 194 LYS A CA 1
ATOM 1575 C C . LYS A 1 194 ? -7.337 20.452 12.557 1.00 94.31 194 LYS A C 1
ATOM 1577 O O . LYS A 1 194 ? -7.298 21.133 13.581 1.00 94.31 194 LYS A O 1
ATOM 1582 N N . ILE A 1 195 ? -7.793 20.923 11.397 1.00 93.69 195 ILE A N 1
ATOM 1583 C CA . ILE A 1 195 ? -8.245 22.311 11.213 1.00 93.69 195 ILE A CA 1
ATOM 1584 C C . ILE A 1 195 ? -9.659 22.494 11.763 1.00 93.69 195 ILE A C 1
ATOM 1586 O O . ILE A 1 195 ? -9.939 23.446 12.488 1.00 93.69 195 ILE A O 1
ATOM 1590 N N . ASN A 1 196 ? -10.564 21.584 11.412 1.00 91.88 196 ASN A N 1
ATOM 1591 C CA . ASN A 1 196 ? -11.948 21.609 11.871 1.00 91.88 196 ASN A CA 1
ATOM 1592 C C . ASN A 1 196 ? -12.411 20.183 12.212 1.00 91.88 196 ASN A C 1
ATOM 1594 O O . ASN A 1 196 ? -11.598 19.271 12.326 1.00 91.88 196 ASN A O 1
ATOM 1598 N N . ARG A 1 197 ? -13.717 19.964 12.408 1.00 87.38 197 ARG A N 1
ATOM 1599 C CA . ARG A 1 197 ? -14.240 18.668 12.865 1.00 87.38 197 ARG A CA 1
ATOM 1600 C C . ARG A 1 197 ? -13.788 17.477 12.005 1.00 87.38 197 ARG A C 1
ATOM 1602 O O . ARG A 1 197 ? -13.482 16.442 12.596 1.00 87.38 197 ARG A O 1
ATOM 1609 N N . ASN A 1 198 ? -13.716 17.650 10.681 1.00 93.81 198 ASN A N 1
ATOM 1610 C CA . ASN A 1 198 ? -13.516 16.563 9.714 1.00 93.81 198 ASN A CA 1
ATOM 1611 C C . ASN A 1 198 ? -12.348 16.811 8.744 1.00 93.81 198 ASN A C 1
ATOM 1613 O O . ASN A 1 198 ? -11.966 15.897 8.025 1.00 93.81 198 ASN A O 1
ATOM 1617 N N . PHE A 1 199 ? -11.809 18.031 8.682 1.00 95.88 199 PHE A N 1
ATOM 1618 C CA . PHE A 1 199 ? -10.732 18.402 7.769 1.00 95.88 199 PHE A CA 1
ATOM 1619 C C . PHE A 1 199 ? -9.390 18.482 8.490 1.00 95.88 199 PHE A C 1
ATOM 1621 O O . PHE A 1 199 ? -9.255 19.110 9.549 1.00 95.88 199 PHE A O 1
ATOM 1628 N N . TYR A 1 200 ? -8.390 17.899 7.847 1.00 95.62 200 TYR A N 1
ATOM 1629 C CA . TYR A 1 200 ? -7.031 17.785 8.332 1.00 95.62 200 TYR A CA 1
ATOM 1630 C C . TYR A 1 200 ? -6.058 18.230 7.242 1.00 95.62 200 TYR A C 1
ATOM 1632 O O . TYR A 1 200 ? -6.271 17.971 6.057 1.00 95.62 200 TYR A O 1
ATOM 1640 N N . VAL A 1 201 ? -4.981 18.891 7.650 1.00 97.62 201 VAL A N 1
ATOM 1641 C CA . VAL A 1 201 ? -3.888 19.298 6.764 1.00 97.62 201 VAL A CA 1
ATOM 1642 C C . VAL A 1 201 ? -2.573 18.906 7.401 1.00 97.62 201 VAL A C 1
ATOM 1644 O O . VAL A 1 201 ? -2.426 18.988 8.615 1.00 97.62 201 VAL A O 1
ATOM 1647 N N . GLY A 1 202 ? -1.614 18.469 6.599 1.00 96.94 202 GLY A N 1
ATOM 1648 C CA . GLY A 1 202 ? -0.351 17.972 7.106 1.00 96.94 202 GLY A CA 1
ATOM 1649 C C . GLY A 1 202 ? 0.829 18.184 6.179 1.00 96.94 202 GLY A C 1
ATOM 1650 O O . GLY A 1 202 ? 0.670 18.551 5.016 1.00 96.94 202 GLY A O 1
ATOM 1651 N N . ALA A 1 203 ? 2.012 17.913 6.716 1.00 97.94 203 ALA A N 1
ATOM 1652 C CA . ALA A 1 203 ? 3.261 17.799 5.984 1.00 97.94 203 ALA A CA 1
ATOM 1653 C C . ALA A 1 203 ? 3.684 16.328 5.935 1.00 97.94 203 ALA A C 1
ATOM 1655 O O . ALA A 1 203 ? 3.561 15.602 6.924 1.00 97.94 203 ALA A O 1
ATOM 1656 N N . CYS A 1 204 ? 4.205 15.909 4.788 1.00 97.56 204 CYS A N 1
ATOM 1657 C CA . CYS A 1 204 ? 4.658 14.548 4.534 1.00 97.56 204 CYS A CA 1
ATOM 1658 C C . CYS A 1 204 ? 6.151 14.551 4.211 1.00 97.56 204 CYS A C 1
ATOM 1660 O O . CYS A 1 204 ? 6.636 15.401 3.465 1.00 97.56 204 CYS A O 1
ATOM 1662 N N . LEU A 1 205 ? 6.872 13.566 4.725 1.00 98.00 205 LEU A N 1
ATOM 1663 C CA . LEU A 1 205 ? 8.259 13.279 4.391 1.00 98.00 205 LEU A CA 1
ATOM 1664 C C . LEU A 1 205 ? 8.368 11.814 3.991 1.00 98.00 205 LEU A C 1
ATOM 1666 O O . LEU A 1 205 ? 7.829 10.935 4.664 1.00 98.00 205 LEU A O 1
ATOM 1670 N N . ARG A 1 206 ? 9.096 11.544 2.908 1.00 97.75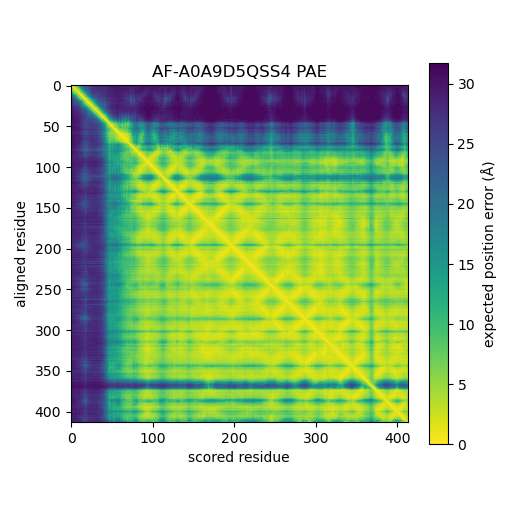 206 ARG A N 1
ATOM 1671 C CA . ARG A 1 206 ? 9.434 10.186 2.484 1.00 97.75 206 ARG A CA 1
ATOM 1672 C C . ARG A 1 206 ? 10.907 10.096 2.127 1.00 97.75 206 ARG A C 1
ATOM 1674 O O . ARG A 1 206 ? 11.377 10.878 1.309 1.00 97.75 206 ARG A O 1
ATOM 1681 N N . ALA A 1 207 ? 11.608 9.125 2.692 1.00 98.12 207 ALA A N 1
ATOM 1682 C CA . ALA A 1 207 ? 12.953 8.748 2.287 1.00 98.12 207 ALA A CA 1
ATOM 1683 C C . ALA A 1 207 ? 12.939 7.271 1.885 1.00 98.12 207 ALA A C 1
ATOM 1685 O O . ALA A 1 207 ? 12.576 6.415 2.686 1.00 98.12 207 ALA A O 1
ATOM 1686 N N . ASP A 1 208 ? 13.306 6.984 0.642 1.00 98.00 208 ASP A N 1
ATOM 1687 C CA . ASP A 1 208 ? 13.271 5.642 0.063 1.00 98.00 208 ASP A CA 1
ATOM 1688 C C . ASP A 1 208 ? 14.657 5.299 -0.471 1.00 98.00 208 ASP A C 1
ATOM 1690 O O . ASP A 1 208 ? 15.203 6.033 -1.293 1.00 98.00 208 ASP A O 1
ATOM 1694 N N . TYR A 1 209 ? 15.235 4.201 0.001 1.00 98.31 209 TYR A N 1
ATOM 1695 C CA . TYR A 1 209 ? 16.414 3.576 -0.586 1.00 98.31 209 TYR A CA 1
ATOM 1696 C C . TYR A 1 209 ? 16.004 2.210 -1.117 1.00 98.31 209 TYR A C 1
ATOM 1698 O O . TYR A 1 209 ? 15.544 1.369 -0.348 1.00 98.31 209 TYR A O 1
ATOM 1706 N N . THR A 1 210 ? 16.218 1.970 -2.406 1.00 97.94 210 THR A N 1
ATOM 1707 C CA . THR A 1 210 ? 15.959 0.685 -3.056 1.00 97.94 210 THR A CA 1
ATOM 1708 C C . THR A 1 210 ? 17.202 0.223 -3.813 1.00 97.94 210 THR A C 1
ATOM 1710 O O . THR A 1 210 ? 17.791 0.990 -4.573 1.00 97.94 210 THR A O 1
ATOM 1713 N N . ASP A 1 211 ? 17.570 -1.044 -3.636 1.00 97.25 211 ASP A N 1
ATOM 1714 C CA . ASP A 1 211 ? 18.680 -1.718 -4.315 1.00 97.25 211 ASP A CA 1
ATOM 1715 C C . ASP A 1 211 ? 18.195 -3.039 -4.934 1.00 97.25 211 ASP A C 1
ATOM 1717 O O . ASP A 1 211 ? 17.619 -3.888 -4.247 1.00 97.25 211 ASP A O 1
ATOM 1721 N N . ALA A 1 212 ? 18.413 -3.202 -6.239 1.00 96.94 212 ALA A N 1
ATOM 1722 C CA . ALA A 1 212 ? 18.129 -4.418 -6.991 1.00 96.94 212 ALA A CA 1
ATOM 1723 C C . ALA A 1 212 ? 19.411 -5.219 -7.246 1.00 96.94 212 ALA A C 1
ATOM 1725 O O . ALA A 1 212 ? 20.230 -4.881 -8.106 1.00 96.94 212 ALA A O 1
ATOM 1726 N N . ARG A 1 213 ? 19.561 -6.337 -6.538 1.00 95.25 213 ARG A N 1
ATOM 1727 C CA . ARG A 1 213 ? 20.687 -7.266 -6.693 1.00 95.25 213 ARG A CA 1
ATOM 1728 C C . ARG A 1 213 ? 20.308 -8.475 -7.527 1.00 95.25 213 ARG A C 1
ATOM 1730 O O . ARG A 1 213 ? 19.131 -8.759 -7.727 1.00 95.25 213 ARG A O 1
ATOM 1737 N N . ASP A 1 214 ? 21.327 -9.171 -8.023 1.00 94.69 214 ASP A N 1
ATOM 1738 C CA . ASP A 1 214 ? 21.190 -10.460 -8.711 1.00 94.69 214 ASP A CA 1
ATOM 1739 C C . ASP A 1 214 ? 20.126 -10.452 -9.824 1.00 94.69 214 ASP A C 1
ATOM 1741 O O . ASP A 1 214 ? 19.358 -11.399 -9.993 1.00 94.69 214 ASP A O 1
ATOM 1745 N N . VAL A 1 215 ? 20.058 -9.340 -10.566 1.00 95.56 215 VAL A N 1
ATOM 1746 C CA . VAL A 1 215 ? 19.093 -9.137 -11.650 1.00 95.56 215 VAL A CA 1
ATOM 1747 C C . VAL A 1 215 ? 19.458 -10.058 -12.813 1.00 95.56 215 VAL A C 1
ATOM 1749 O O . VAL A 1 215 ? 20.451 -9.807 -13.496 1.00 95.56 215 VAL A O 1
ATOM 1752 N N . LEU A 1 216 ? 18.656 -11.101 -13.046 1.00 96.25 216 LEU A N 1
ATOM 1753 C CA . LEU A 1 216 ? 18.934 -12.105 -14.081 1.00 96.25 216 LEU A CA 1
ATOM 1754 C C . LEU A 1 216 ? 18.908 -11.514 -15.495 1.00 96.25 216 LEU A C 1
ATOM 1756 O O . LEU A 1 216 ? 19.795 -11.809 -16.287 1.00 96.25 216 LEU A O 1
ATOM 1760 N N . ASN A 1 217 ? 17.941 -10.633 -15.781 1.00 96.19 217 ASN A N 1
ATOM 1761 C CA . ASN A 1 217 ? 17.828 -9.920 -17.060 1.00 96.19 217 ASN A CA 1
ATOM 1762 C C . ASN A 1 217 ? 17.941 -8.398 -16.850 1.00 96.19 217 ASN A C 1
ATOM 1764 O O . ASN A 1 217 ? 16.919 -7.717 -16.752 1.00 96.19 217 ASN A O 1
ATOM 1768 N N . PRO A 1 218 ? 19.159 -7.826 -16.782 1.00 95.06 218 PRO A N 1
ATOM 1769 C CA . PRO A 1 218 ? 19.351 -6.391 -16.556 1.00 95.06 218 PRO A CA 1
ATOM 1770 C C . PRO A 1 218 ? 18.772 -5.500 -17.660 1.00 95.06 218 PRO A C 1
ATOM 1772 O O . PRO A 1 218 ? 18.423 -4.356 -17.392 1.00 95.06 218 PRO A O 1
ATOM 1775 N N . ALA A 1 219 ? 18.631 -6.022 -18.884 1.00 96.06 219 ALA A N 1
ATOM 1776 C CA . ALA A 1 219 ? 18.015 -5.307 -20.004 1.00 96.06 219 ALA A CA 1
ATOM 1777 C C . ALA A 1 219 ? 16.566 -4.867 -19.709 1.00 96.06 219 ALA A C 1
ATOM 1779 O O . ALA A 1 219 ? 16.104 -3.862 -20.243 1.00 96.06 219 ALA A O 1
ATOM 1780 N N . TYR A 1 220 ? 15.867 -5.562 -18.804 1.00 96.06 220 TYR A N 1
ATOM 1781 C CA . TYR A 1 220 ? 14.500 -5.220 -18.397 1.00 96.06 220 TYR A CA 1
ATOM 1782 C C . TYR A 1 220 ? 14.419 -3.944 -17.546 1.00 96.06 220 TYR A C 1
ATOM 1784 O O . TYR A 1 220 ? 13.325 -3.454 -17.298 1.00 96.06 220 TYR A O 1
ATOM 1792 N N . LEU A 1 221 ? 15.557 -3.383 -17.124 1.00 95.50 221 LEU A N 1
ATOM 1793 C CA . LEU A 1 221 ? 15.627 -2.079 -16.460 1.00 95.50 221 LEU A CA 1
ATOM 1794 C C . LEU A 1 221 ? 15.732 -0.907 -17.449 1.00 95.50 221 LEU A C 1
ATOM 1796 O O . LEU A 1 221 ? 15.829 0.232 -17.012 1.00 95.50 221 LEU A O 1
ATOM 1800 N N . LEU A 1 222 ? 15.757 -1.159 -18.765 1.00 94.88 222 LEU A N 1
ATOM 1801 C CA . LEU A 1 222 ? 15.816 -0.116 -19.804 1.00 94.88 222 LEU A CA 1
ATOM 1802 C C . LEU A 1 222 ? 16.983 0.877 -19.626 1.00 94.88 222 LEU A C 1
ATOM 1804 O O . LEU A 1 222 ? 16.864 2.063 -19.918 1.00 94.88 222 LEU A O 1
ATOM 1808 N N . GLY A 1 223 ? 18.122 0.393 -19.124 1.00 94.38 223 GLY A N 1
ATOM 1809 C CA . GLY A 1 223 ? 19.302 1.220 -18.854 1.00 94.38 223 GLY A CA 1
ATOM 1810 C C . GLY A 1 223 ? 19.243 2.025 -17.551 1.00 94.38 223 GLY A C 1
ATOM 1811 O O . GLY A 1 223 ? 20.219 2.698 -17.217 1.00 94.38 223 GLY A O 1
ATOM 1812 N N . GLU A 1 224 ? 18.154 1.943 -16.780 1.00 96.06 224 GLU A N 1
ATOM 1813 C CA . GLU A 1 224 ? 18.091 2.546 -15.450 1.00 96.06 224 GLU A CA 1
ATOM 1814 C C . GLU A 1 224 ? 19.048 1.865 -14.459 1.00 96.06 224 GLU A C 1
ATOM 1816 O O . GLU A 1 224 ? 19.421 0.691 -14.579 1.00 96.06 224 GLU A O 1
ATOM 1821 N N . ARG A 1 225 ? 19.454 2.619 -13.432 1.00 96.19 225 ARG A N 1
ATOM 1822 C CA . ARG A 1 225 ? 20.350 2.110 -12.390 1.00 96.19 225 ARG A CA 1
ATOM 1823 C C . ARG A 1 225 ? 19.606 1.098 -11.522 1.00 96.19 225 ARG A C 1
ATOM 1825 O O . ARG A 1 225 ? 18.412 1.208 -11.268 1.00 96.19 225 ARG A O 1
ATOM 1832 N N . ARG A 1 226 ? 20.343 0.132 -10.981 1.00 96.62 226 ARG A N 1
ATOM 1833 C CA . ARG A 1 226 ? 19.790 -0.869 -10.054 1.00 96.62 226 ARG A CA 1
ATOM 1834 C C . ARG A 1 226 ? 19.455 -0.308 -8.673 1.00 96.62 226 ARG A C 1
ATOM 1836 O O . ARG A 1 226 ? 18.663 -0.905 -7.955 1.00 96.62 226 ARG A O 1
ATOM 1843 N N . GLN A 1 227 ? 20.074 0.810 -8.307 1.00 97.31 227 GLN A N 1
ATOM 1844 C CA . GLN A 1 227 ? 19.996 1.379 -6.972 1.00 97.31 227 GLN A CA 1
ATOM 1845 C C . GLN A 1 227 ? 19.641 2.861 -7.044 1.00 97.31 227 GLN A C 1
ATOM 1847 O O . GLN A 1 227 ? 20.294 3.621 -7.765 1.00 97.31 227 GLN A O 1
ATOM 1852 N N . TYR A 1 228 ? 18.665 3.258 -6.232 1.00 98.00 228 TYR A N 1
ATOM 1853 C CA . TYR A 1 228 ? 18.272 4.644 -6.025 1.00 98.00 228 TYR A CA 1
ATOM 1854 C C . TYR A 1 228 ? 18.039 4.914 -4.541 1.00 98.00 228 TYR A C 1
ATOM 1856 O O . TYR A 1 228 ? 17.556 4.063 -3.802 1.00 98.00 228 TYR A O 1
ATOM 1864 N N . TYR A 1 229 ? 18.366 6.130 -4.124 1.00 97.88 229 TYR A N 1
ATOM 1865 C CA . TYR A 1 229 ? 17.880 6.732 -2.891 1.00 97.88 229 TYR A CA 1
ATOM 1866 C C . TYR A 1 229 ? 17.225 8.061 -3.235 1.00 97.88 229 TYR A C 1
ATOM 1868 O O . TYR A 1 229 ? 17.767 8.825 -4.037 1.00 97.88 229 TYR A O 1
ATOM 1876 N N . VAL A 1 230 ? 16.056 8.327 -2.676 1.00 98.00 230 VAL A N 1
ATOM 1877 C CA . VAL A 1 230 ? 15.288 9.543 -2.928 1.00 98.00 230 VAL A CA 1
ATOM 1878 C C . VAL A 1 230 ? 14.713 10.057 -1.623 1.00 98.00 230 VAL A C 1
ATOM 1880 O O . VAL A 1 230 ? 14.289 9.279 -0.772 1.00 98.00 230 VAL A O 1
ATOM 1883 N N . THR A 1 231 ? 14.670 11.376 -1.489 1.00 98.19 231 THR A N 1
ATOM 1884 C CA . THR A 1 231 ? 14.000 12.048 -0.378 1.00 98.19 231 THR A CA 1
ATOM 1885 C C . THR A 1 231 ? 12.998 13.032 -0.953 1.00 98.19 231 THR A C 1
ATOM 1887 O O . THR A 1 231 ? 13.329 13.811 -1.851 1.00 98.19 231 THR A O 1
ATOM 1890 N N . GLY A 1 232 ? 11.768 12.974 -0.461 1.00 97.62 232 GLY A N 1
ATOM 1891 C CA . GLY A 1 232 ? 10.681 13.835 -0.885 1.00 97.62 232 GLY A CA 1
ATOM 1892 C C . GLY A 1 232 ? 9.978 14.477 0.295 1.00 97.62 232 GLY A C 1
ATOM 1893 O O . GLY A 1 232 ? 9.876 13.890 1.375 1.00 97.62 232 GLY A O 1
ATOM 1894 N N . LEU A 1 233 ? 9.473 15.682 0.055 1.00 98.12 233 LEU A N 1
ATOM 1895 C CA . LEU A 1 233 ? 8.588 16.399 0.964 1.00 98.12 233 LEU A CA 1
ATOM 1896 C C . LEU A 1 233 ? 7.267 16.644 0.252 1.00 98.12 233 LEU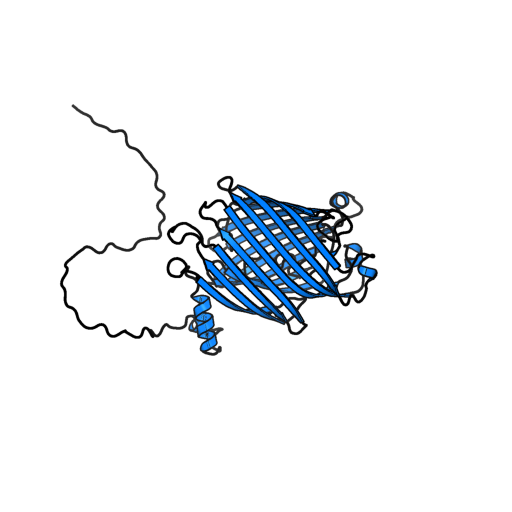 A C 1
ATOM 1898 O O . LEU A 1 233 ? 7.218 16.787 -0.971 1.00 98.12 233 LEU A O 1
ATOM 1902 N N . GLY A 1 234 ? 6.197 16.712 1.019 1.00 97.69 234 GLY A N 1
ATOM 1903 C CA . GLY A 1 234 ? 4.872 16.930 0.483 1.00 97.69 234 GLY A CA 1
ATOM 1904 C C . GLY A 1 234 ? 3.913 17.481 1.512 1.00 97.69 234 GLY A C 1
ATOM 1905 O O . GLY A 1 234 ? 4.287 17.821 2.635 1.00 97.69 234 GLY A O 1
ATOM 1906 N N . ALA A 1 235 ? 2.658 17.545 1.100 1.00 98.06 235 ALA A N 1
ATOM 1907 C CA . ALA A 1 235 ? 1.547 17.937 1.945 1.00 98.06 235 ALA A CA 1
ATOM 1908 C C . ALA A 1 235 ? 0.507 16.813 1.992 1.00 98.06 235 ALA A C 1
ATOM 1910 O O . ALA A 1 235 ? 0.457 15.965 1.101 1.00 98.06 235 ALA A O 1
ATOM 1911 N N . SER A 1 236 ? -0.342 16.830 3.013 1.00 97.19 236 SER A N 1
ATOM 1912 C CA . SER A 1 236 ? -1.530 15.982 3.107 1.00 97.19 236 SER A CA 1
ATOM 1913 C C . SER A 1 236 ? -2.758 16.853 3.303 1.00 97.19 236 SER A C 1
ATOM 1915 O O . SER A 1 236 ? -2.738 17.776 4.115 1.00 97.19 236 SER A O 1
ATOM 1917 N N . PHE A 1 237 ? -3.827 16.546 2.582 1.00 97.56 237 PHE A N 1
ATOM 1918 C CA . PHE A 1 237 ? -5.143 17.150 2.748 1.00 97.56 237 PHE A CA 1
ATOM 1919 C C . PHE A 1 237 ? -6.141 16.017 2.921 1.00 97.56 237 PHE A C 1
ATOM 1921 O O . PHE A 1 237 ? -6.304 15.208 2.007 1.00 97.56 237 PHE A O 1
ATOM 1928 N N . GLU A 1 238 ? -6.784 15.935 4.082 1.00 96.38 238 GLU A N 1
ATOM 1929 C CA . GLU A 1 238 ? -7.672 14.822 4.414 1.00 96.38 238 GLU A CA 1
ATOM 1930 C C . GLU A 1 238 ? -9.034 15.333 4.883 1.00 96.38 238 GLU A C 1
ATOM 1932 O O . GLU A 1 238 ? -9.138 16.285 5.659 1.00 96.38 238 GLU A O 1
ATOM 1937 N N . PHE A 1 239 ? -10.088 14.675 4.417 1.00 96.50 239 PHE A N 1
ATOM 1938 C CA . PHE A 1 239 ? -11.435 14.778 4.949 1.00 96.50 239 PHE A CA 1
ATOM 1939 C C . PHE A 1 239 ? -11.818 13.408 5.501 1.00 96.50 239 PHE A C 1
ATOM 1941 O O . PHE A 1 239 ? -11.988 12.464 4.730 1.00 96.50 239 PHE A O 1
ATOM 1948 N N . ASP A 1 240 ? -11.931 13.289 6.821 1.00 94.62 240 ASP A N 1
ATOM 1949 C CA . ASP A 1 240 ? -12.215 12.024 7.495 1.00 94.62 240 ASP A CA 1
ATOM 1950 C C . ASP A 1 240 ? -13.437 12.154 8.407 1.00 94.62 240 ASP A C 1
ATOM 1952 O O . ASP A 1 240 ? -13.500 12.996 9.304 1.00 94.62 240 ASP A O 1
ATOM 1956 N N . THR A 1 241 ? -14.427 11.308 8.147 1.00 95.31 241 THR A N 1
ATOM 1957 C CA . THR A 1 241 ? -15.680 11.192 8.906 1.00 95.31 241 THR A CA 1
ATOM 1958 C C . THR A 1 241 ? -15.914 9.771 9.406 1.00 95.31 241 THR A C 1
ATOM 1960 O O . THR A 1 241 ? -17.013 9.460 9.873 1.00 95.31 241 THR A O 1
ATOM 1963 N N . ARG A 1 242 ? -14.908 8.896 9.285 1.00 93.12 242 ARG A N 1
ATOM 1964 C CA . ARG A 1 242 ? -15.004 7.507 9.728 1.00 93.12 242 ARG A CA 1
ATOM 1965 C C . ARG A 1 242 ? -15.257 7.440 11.227 1.00 93.12 242 ARG A C 1
ATOM 1967 O O . ARG A 1 242 ? -14.723 8.219 12.014 1.00 93.12 242 ARG A O 1
ATOM 1974 N N . ASP A 1 243 ? -16.070 6.472 11.618 1.00 88.31 243 ASP A N 1
ATOM 1975 C CA . ASP A 1 243 ? -16.374 6.186 13.018 1.00 88.31 243 ASP A CA 1
ATOM 1976 C C . ASP A 1 243 ? -15.220 5.493 13.755 1.00 88.31 243 ASP A C 1
ATOM 1978 O O . ASP A 1 243 ? -15.060 5.672 14.962 1.00 88.31 243 ASP A O 1
ATOM 1982 N N . ASN A 1 244 ? -14.410 4.720 13.036 1.00 79.75 244 ASN A N 1
ATOM 1983 C CA . ASN A 1 244 ? -13.250 4.014 13.561 1.00 79.75 244 ASN A CA 1
ATOM 1984 C C . ASN A 1 244 ? -12.126 4.012 12.512 1.00 79.75 244 ASN A C 1
ATOM 1986 O O . ASN A 1 244 ? -12.396 3.848 11.327 1.00 79.75 244 ASN A O 1
ATOM 1990 N N . LEU A 1 245 ? -10.870 4.190 12.935 1.00 76.25 245 LEU A N 1
ATOM 1991 C CA . LEU A 1 245 ? -9.712 4.216 12.029 1.00 76.25 245 LEU A CA 1
ATOM 1992 C C . LEU A 1 245 ? -9.249 2.820 11.578 1.00 76.25 245 LEU A C 1
ATOM 1994 O O . LEU A 1 245 ? -8.664 2.700 10.506 1.00 76.25 245 LEU A O 1
ATOM 1998 N N . LEU A 1 246 ? -9.477 1.787 12.394 1.00 75.38 246 LEU A N 1
ATOM 1999 C CA . LEU A 1 246 ? -8.985 0.422 12.174 1.00 75.38 246 LEU A CA 1
ATOM 2000 C C . LEU A 1 246 ? -10.031 -0.475 11.504 1.00 75.38 246 LEU A C 1
ATOM 2002 O O . LEU A 1 246 ? -9.701 -1.231 10.592 1.00 75.38 246 LEU A O 1
ATOM 2006 N N . THR A 1 247 ? -11.291 -0.373 11.933 1.00 83.94 247 THR A N 1
ATOM 2007 C CA . THR A 1 247 ? -12.431 -1.108 11.354 1.00 83.94 247 THR A CA 1
ATOM 2008 C C . THR A 1 247 ? -13.611 -0.161 11.125 1.00 83.94 247 THR A C 1
ATOM 2010 O O . THR A 1 247 ? -14.580 -0.182 11.891 1.00 83.94 247 THR A O 1
ATOM 2013 N N . PRO A 1 248 ? -13.541 0.706 10.101 1.00 89.25 248 PRO A N 1
ATOM 2014 C CA . PRO A 1 248 ? -14.612 1.653 9.818 1.00 89.25 248 PRO A CA 1
ATOM 2015 C C . PRO A 1 248 ? -15.907 0.914 9.453 1.00 89.25 248 PRO A C 1
ATOM 2017 O O . PRO A 1 248 ? -15.889 -0.018 8.643 1.00 89.25 248 PRO A O 1
ATOM 2020 N N . THR A 1 249 ? -17.036 1.337 10.024 1.00 92.88 249 THR A N 1
ATOM 2021 C CA . THR A 1 249 ? -18.368 0.803 9.676 1.00 92.88 249 THR A CA 1
ATOM 2022 C C . THR A 1 249 ? -19.221 1.813 8.924 1.00 92.88 249 THR A C 1
ATOM 2024 O O . THR A 1 249 ? -20.111 1.429 8.165 1.00 92.88 249 THR A O 1
ATOM 2027 N N . ARG A 1 250 ? -18.941 3.109 9.099 1.00 95.19 250 ARG A N 1
ATOM 2028 C CA . ARG A 1 250 ? -19.628 4.199 8.406 1.00 95.19 250 ARG A CA 1
ATOM 2029 C C . ARG A 1 250 ? -18.707 5.393 8.185 1.00 95.19 250 ARG A C 1
ATOM 2031 O O . ARG A 1 250 ? -17.792 5.630 8.969 1.00 95.19 250 ARG A O 1
ATOM 2038 N N . GLY A 1 251 ? -19.023 6.186 7.168 1.00 96.44 251 GLY A N 1
ATOM 2039 C CA . GLY A 1 251 ? -18.359 7.458 6.894 1.00 96.44 251 GLY A CA 1
ATOM 2040 C C . GLY A 1 251 ? -17.475 7.407 5.655 1.00 96.44 251 GLY A C 1
ATOM 2041 O O . GLY A 1 251 ? -17.489 6.446 4.889 1.00 96.44 251 GLY A O 1
ATOM 2042 N N . ILE A 1 252 ? -16.736 8.487 5.445 1.00 96.56 252 ILE A N 1
ATOM 2043 C CA . ILE A 1 252 ? -15.933 8.740 4.251 1.00 96.56 252 ILE A CA 1
ATOM 2044 C C . ILE A 1 252 ? -14.548 9.206 4.688 1.00 96.56 252 ILE A C 1
ATOM 2046 O O . ILE A 1 252 ? -14.432 10.025 5.602 1.00 96.56 252 ILE A O 1
ATOM 2050 N N . HIS A 1 253 ? -13.523 8.711 4.005 1.00 96.50 253 HIS A N 1
ATOM 2051 C CA . HIS A 1 253 ? -12.152 9.184 4.102 1.00 96.50 253 HIS A CA 1
ATOM 2052 C C . HIS A 1 253 ? -11.637 9.543 2.711 1.00 96.50 253 HIS A C 1
ATOM 2054 O O . HIS A 1 253 ? -11.453 8.669 1.866 1.00 96.50 253 HIS A O 1
ATOM 2060 N N . LEU A 1 254 ? -11.413 10.833 2.485 1.00 97.88 254 LEU A N 1
ATOM 2061 C CA . LEU A 1 254 ? -10.784 11.364 1.283 1.00 97.88 254 LEU A CA 1
ATOM 2062 C C . LEU A 1 254 ? -9.410 11.899 1.666 1.00 97.88 254 LEU A C 1
ATOM 2064 O O . LEU A 1 254 ? -9.309 12.672 2.614 1.00 97.88 254 LEU A O 1
ATOM 2068 N N . ALA A 1 255 ? -8.372 11.531 0.927 1.00 97.19 255 ALA A N 1
ATOM 2069 C CA . ALA A 1 255 ? -7.033 12.061 1.123 1.00 97.19 255 ALA A CA 1
ATOM 2070 C C . ALA A 1 255 ? -6.385 12.405 -0.216 1.00 97.19 255 ALA A C 1
ATOM 2072 O O . ALA A 1 255 ? -6.429 11.617 -1.161 1.00 97.19 255 ALA A O 1
ATOM 2073 N N . TYR A 1 256 ? -5.743 13.566 -0.268 1.00 98.31 256 TYR A N 1
ATOM 2074 C CA . TYR A 1 256 ? -4.872 13.981 -1.357 1.00 98.31 256 TYR A CA 1
ATOM 2075 C C . TYR A 1 256 ? -3.484 14.304 -0.811 1.00 98.31 256 TYR A C 1
ATOM 2077 O O . TYR A 1 256 ? -3.342 15.089 0.128 1.00 98.31 256 TYR A O 1
ATOM 2085 N N . ARG A 1 257 ? -2.459 13.686 -1.401 1.00 98.00 257 ARG A N 1
ATOM 2086 C CA . ARG A 1 257 ? -1.067 13.788 -0.961 1.00 98.00 257 ARG A CA 1
ATOM 2087 C C . ARG A 1 257 ? -0.143 14.069 -2.145 1.00 98.00 257 ARG A C 1
ATOM 2089 O O . ARG A 1 257 ? 0.287 13.126 -2.816 1.00 98.00 257 ARG A O 1
ATOM 2096 N N . PRO A 1 258 ? 0.142 15.345 -2.448 1.00 98.19 258 PRO A N 1
ATOM 2097 C CA . PRO A 1 258 ? 1.210 15.710 -3.366 1.00 98.19 258 PRO A CA 1
ATOM 2098 C C . PRO A 1 258 ? 2.575 15.588 -2.683 1.00 98.19 258 PRO A C 1
ATOM 2100 O O . PRO A 1 258 ? 2.775 16.097 -1.582 1.00 98.19 258 PRO A O 1
ATOM 2103 N N . MET A 1 259 ? 3.529 14.969 -3.371 1.00 98.00 259 MET A N 1
ATOM 2104 C CA . MET A 1 259 ? 4.917 14.807 -2.947 1.00 98.00 259 MET A CA 1
ATOM 2105 C C . MET A 1 259 ? 5.855 15.281 -4.054 1.00 98.00 259 MET A C 1
ATOM 2107 O O . MET A 1 259 ? 5.657 14.964 -5.229 1.00 98.00 259 MET A O 1
ATOM 2111 N N . PHE A 1 260 ? 6.916 15.984 -3.672 1.00 98.06 260 PHE A N 1
ATOM 2112 C CA . PHE A 1 260 ? 7.989 16.384 -4.570 1.00 98.06 260 PHE A CA 1
ATOM 2113 C C . PHE A 1 260 ? 9.324 15.806 -4.114 1.00 98.06 260 PHE A C 1
ATOM 2115 O O . PHE A 1 260 ? 9.687 15.895 -2.941 1.00 98.06 260 PHE A O 1
ATOM 2122 N N . PHE A 1 261 ? 10.057 15.225 -5.059 1.00 98.00 261 PHE A N 1
ATOM 2123 C CA . PHE A 1 261 ? 11.361 14.617 -4.838 1.00 98.00 261 PHE A CA 1
ATOM 2124 C C . PHE A 1 261 ? 12.419 15.436 -5.573 1.00 98.00 261 PHE A C 1
ATOM 2126 O O . PHE A 1 261 ? 12.495 15.422 -6.804 1.00 98.00 261 PHE A O 1
ATOM 2133 N N . TRP A 1 262 ? 13.244 16.164 -4.818 1.00 94.50 262 TRP A N 1
ATOM 2134 C CA . TRP A 1 262 ? 14.326 16.966 -5.383 1.00 94.50 262 TRP A CA 1
ATOM 2135 C C . TRP A 1 262 ? 15.503 16.080 -5.777 1.00 94.50 262 TRP A C 1
ATOM 2137 O O . TRP A 1 262 ? 16.010 15.314 -4.958 1.00 94.50 262 TRP A O 1
ATOM 2147 N N . LYS A 1 263 ? 16.031 16.283 -6.989 1.00 96.31 263 LYS A N 1
ATOM 2148 C CA . LYS A 1 263 ? 17.260 15.625 -7.461 1.00 96.31 263 LYS A CA 1
ATOM 2149 C C . LYS A 1 263 ? 18.427 15.757 -6.474 1.00 96.31 263 LYS A C 1
ATOM 2151 O O . LYS A 1 263 ? 19.170 14.806 -6.282 1.00 96.31 263 LYS A O 1
ATOM 2156 N N . VAL A 1 264 ? 18.577 16.926 -5.847 1.00 96.50 264 VAL A N 1
ATOM 2157 C CA . VAL A 1 264 ? 19.685 17.234 -4.920 1.00 96.50 264 VAL A CA 1
ATOM 2158 C C . VAL A 1 264 ? 19.623 16.396 -3.635 1.00 96.50 264 VAL A C 1
ATOM 2160 O O . VAL A 1 264 ? 20.653 16.140 -3.023 1.00 96.50 264 VAL A O 1
ATOM 2163 N N . LEU A 1 265 ? 18.437 15.920 -3.241 1.00 95.88 265 LEU A N 1
ATOM 2164 C CA . LEU A 1 265 ? 18.228 15.111 -2.032 1.00 95.88 265 LEU A CA 1
ATOM 2165 C C . LEU A 1 265 ? 18.170 13.604 -2.338 1.00 95.88 265 LEU A C 1
ATOM 2167 O O . LEU A 1 265 ? 17.566 12.823 -1.596 1.00 95.88 265 LEU A O 1
ATOM 2171 N N . GLY A 1 266 ? 18.758 13.190 -3.458 1.00 95.25 266 GLY A N 1
ATOM 2172 C CA . GLY A 1 266 ? 18.639 11.838 -3.973 1.00 95.25 266 GLY A CA 1
ATOM 2173 C C . GLY A 1 266 ? 19.698 11.488 -5.012 1.00 95.25 266 GLY A C 1
ATOM 2174 O O . GLY A 1 266 ? 20.613 12.248 -5.306 1.00 95.25 266 GLY A O 1
ATOM 2175 N N . SER A 1 267 ? 19.537 10.307 -5.595 1.00 96.56 267 SER A N 1
ATOM 2176 C CA . SER A 1 267 ? 20.311 9.807 -6.738 1.00 96.56 267 SER A CA 1
ATOM 2177 C C . SER A 1 267 ? 19.451 9.578 -7.982 1.00 96.56 267 SER A C 1
ATOM 2179 O O . SER A 1 267 ? 19.944 9.040 -8.979 1.00 96.56 267 SER A O 1
ATOM 2181 N N . ALA A 1 268 ? 18.175 9.979 -7.934 1.00 95.56 268 ALA A N 1
ATOM 2182 C CA . ALA A 1 268 ? 17.300 9.992 -9.099 1.00 95.56 268 ALA A CA 1
ATOM 2183 C C . ALA A 1 268 ? 17.894 10.880 -10.212 1.00 95.56 268 ALA A C 1
ATOM 2185 O O . ALA A 1 268 ? 18.540 11.892 -9.923 1.00 95.56 268 ALA A O 1
ATOM 2186 N N . PRO A 1 269 ? 17.687 10.530 -11.494 1.00 94.69 269 PRO A N 1
ATOM 2187 C CA . PRO A 1 269 ? 18.286 11.266 -12.611 1.00 94.69 269 PRO A CA 1
ATOM 2188 C C . PRO A 1 269 ? 17.758 12.707 -12.728 1.00 94.69 269 PRO A C 1
ATOM 2190 O O . PRO A 1 269 ? 18.482 13.606 -13.175 1.00 94.69 269 PRO A O 1
ATOM 2193 N N . ALA A 1 270 ? 16.522 12.940 -12.285 1.00 96.38 270 ALA A N 1
ATOM 2194 C CA . ALA A 1 270 ? 15.840 14.225 -12.300 1.00 96.38 270 ALA A CA 1
ATOM 2195 C C . ALA A 1 270 ? 14.912 14.366 -11.085 1.00 96.38 270 ALA A C 1
ATOM 2197 O O . ALA A 1 270 ? 14.603 13.381 -10.412 1.00 96.38 270 ALA A O 1
ATOM 2198 N N . SER A 1 271 ? 14.473 15.597 -10.812 1.00 97.62 271 SER A N 1
ATOM 2199 C CA . SER A 1 271 ? 13.394 15.834 -9.852 1.00 97.62 271 SER A CA 1
ATOM 2200 C C . SER A 1 271 ? 12.072 15.327 -10.428 1.00 97.62 271 SER A C 1
ATOM 2202 O O . SER A 1 271 ? 11.839 15.434 -11.636 1.00 97.62 271 SER A O 1
ATOM 2204 N N . PHE A 1 272 ? 11.206 14.796 -9.573 1.00 97.19 272 PHE A N 1
ATOM 2205 C CA . PHE A 1 272 ? 9.942 14.192 -9.988 1.00 97.19 272 PHE A CA 1
ATOM 2206 C C . PHE A 1 272 ? 8.843 14.427 -8.948 1.00 97.19 272 PHE A C 1
ATOM 2208 O O . PHE A 1 272 ? 9.121 14.733 -7.786 1.00 97.19 272 PHE A O 1
ATOM 2215 N N . PHE A 1 273 ? 7.591 14.295 -9.381 1.00 96.81 273 PHE A N 1
ATOM 2216 C CA . PHE A 1 273 ? 6.410 14.484 -8.539 1.00 96.81 273 PHE A CA 1
ATOM 2217 C C . PHE A 1 273 ? 5.613 13.187 -8.430 1.00 96.81 273 PHE A C 1
ATOM 2219 O O . PHE A 1 273 ? 5.556 12.399 -9.378 1.00 96.81 273 PHE A O 1
ATOM 2226 N N . ASN A 1 274 ? 4.972 13.007 -7.278 1.00 97.31 274 ASN A N 1
ATOM 2227 C CA . ASN A 1 274 ? 3.951 11.996 -7.051 1.00 97.31 274 ASN A CA 1
ATOM 2228 C C . ASN A 1 274 ? 2.675 12.669 -6.531 1.00 97.31 274 ASN A C 1
ATOM 2230 O O . ASN A 1 274 ? 2.733 13.515 -5.640 1.00 97.31 274 ASN A O 1
ATOM 2234 N N . HIS A 1 275 ? 1.528 12.268 -7.069 1.00 97.62 275 HIS A N 1
ATOM 2235 C CA . HIS A 1 275 ? 0.216 12.670 -6.574 1.00 97.62 275 HIS A CA 1
ATOM 2236 C C . HIS A 1 275 ? -0.568 11.429 -6.176 1.00 97.62 275 HIS A C 1
ATOM 2238 O O . HIS A 1 275 ? -0.933 10.638 -7.042 1.00 97.62 275 HIS A O 1
ATOM 2244 N N . THR A 1 276 ? -0.852 11.278 -4.884 1.00 97.75 276 THR A N 1
ATOM 2245 C CA . THR A 1 276 ? -1.666 10.172 -4.369 1.00 97.75 276 THR A CA 1
ATOM 2246 C C . THR A 1 276 ? -3.052 10.667 -3.962 1.00 97.75 276 THR A C 1
ATOM 2248 O O . THR A 1 276 ? -3.177 11.646 -3.228 1.00 97.75 276 THR A O 1
ATOM 2251 N N . PHE A 1 277 ? -4.087 9.953 -4.393 1.00 98.12 277 PHE A N 1
ATOM 2252 C CA . PHE A 1 277 ? -5.486 10.146 -4.032 1.00 98.12 277 PHE A CA 1
ATOM 2253 C C . PHE A 1 277 ? -6.035 8.859 -3.418 1.00 98.12 277 PHE A C 1
ATOM 2255 O O . PHE A 1 277 ? -5.837 7.768 -3.957 1.00 98.12 277 PHE A O 1
ATOM 2262 N N . ILE A 1 278 ? -6.736 8.990 -2.297 1.00 97.31 278 ILE A N 1
ATOM 2263 C CA . ILE A 1 278 ? -7.430 7.896 -1.616 1.00 97.31 278 ILE A CA 1
ATOM 2264 C C . ILE A 1 278 ? -8.860 8.353 -1.366 1.00 97.31 278 ILE A C 1
ATOM 2266 O O . ILE A 1 278 ? -9.068 9.440 -0.831 1.00 97.31 278 ILE A O 1
ATOM 2270 N N . ALA A 1 279 ? -9.835 7.530 -1.729 1.00 98.06 279 ALA A N 1
ATOM 2271 C CA . ALA A 1 279 ? -11.233 7.750 -1.404 1.00 98.06 279 ALA A CA 1
ATOM 2272 C C . ALA A 1 279 ? -11.856 6.442 -0.920 1.00 98.06 279 ALA A C 1
ATOM 2274 O O . ALA A 1 279 ? -12.147 5.546 -1.711 1.00 98.06 279 ALA A O 1
ATOM 2275 N N . ASN A 1 280 ? -12.080 6.360 0.389 1.00 97.69 280 ASN A N 1
ATOM 2276 C CA . ASN A 1 280 ? -12.718 5.223 1.030 1.00 97.69 280 ASN A CA 1
ATOM 2277 C C . ASN A 1 280 ? -14.094 5.634 1.541 1.00 97.69 280 ASN A C 1
ATOM 2279 O O . ASN A 1 280 ? -14.246 6.695 2.146 1.00 97.69 280 ASN A O 1
ATOM 2283 N N . THR A 1 281 ? -15.104 4.802 1.321 1.00 97.38 281 THR A N 1
ATOM 2284 C CA . THR A 1 281 ? -16.470 5.050 1.797 1.00 97.38 281 THR A CA 1
ATOM 2285 C C . THR A 1 281 ? -17.050 3.787 2.408 1.00 97.38 281 THR A C 1
ATOM 2287 O O . THR A 1 281 ? -16.885 2.702 1.859 1.00 97.38 281 THR A O 1
ATOM 2290 N N . TYR A 1 282 ? -17.742 3.930 3.535 1.00 97.69 282 TYR A N 1
ATOM 2291 C CA . TYR A 1 282 ? -18.283 2.814 4.301 1.00 97.69 282 TYR A CA 1
ATOM 2292 C C . TYR A 1 282 ? -19.759 3.051 4.591 1.00 97.69 282 TYR A C 1
ATOM 2294 O O . TYR A 1 282 ? -20.151 4.100 5.113 1.00 97.69 282 TYR A O 1
ATOM 2302 N N . PHE A 1 283 ? -20.565 2.044 4.283 1.00 96.56 283 PHE A N 1
ATOM 2303 C CA . PHE A 1 283 ? -21.997 2.024 4.523 1.00 96.56 283 PHE A CA 1
ATOM 2304 C C . PHE A 1 283 ? -22.332 0.850 5.433 1.00 96.56 283 PHE A C 1
ATOM 2306 O O . PHE A 1 283 ? -22.185 -0.314 5.055 1.00 96.56 283 PHE A O 1
ATOM 2313 N N . ARG A 1 284 ? -22.827 1.150 6.634 1.00 96.50 284 ARG A N 1
ATOM 2314 C CA . ARG A 1 284 ? -23.384 0.132 7.520 1.00 96.50 284 ARG A CA 1
ATOM 2315 C C . ARG A 1 284 ? -24.754 -0.273 6.987 1.00 96.50 284 ARG A C 1
ATOM 2317 O O . ARG A 1 284 ? -25.697 0.506 7.081 1.00 96.50 284 ARG A O 1
ATOM 2324 N N . LEU A 1 285 ? -24.852 -1.476 6.430 1.00 95.44 285 LEU A N 1
ATOM 2325 C CA . LEU A 1 285 ? -26.103 -2.003 5.884 1.00 95.44 285 LEU A CA 1
ATOM 2326 C C . LEU A 1 285 ? -27.026 -2.511 7.006 1.00 95.44 285 LEU A C 1
ATOM 2328 O O . LEU A 1 285 ? -28.236 -2.326 6.947 1.00 95.44 285 LEU A O 1
ATOM 2332 N N . TRP A 1 286 ? -26.452 -3.127 8.044 1.00 93.69 286 TRP A N 1
ATOM 2333 C CA . TRP A 1 286 ? -27.132 -3.526 9.286 1.00 93.69 286 TRP A CA 1
ATOM 2334 C C . TRP A 1 286 ? -26.112 -3.695 10.417 1.00 93.69 286 TRP A C 1
ATOM 2336 O O . TRP A 1 286 ? -24.934 -3.373 10.264 1.00 93.69 286 TRP A O 1
ATOM 2346 N N . GLU A 1 287 ? -26.532 -4.210 11.578 1.00 89.69 287 GLU A N 1
ATOM 2347 C CA . GLU A 1 287 ? -25.681 -4.268 12.771 1.00 89.69 287 GLU A CA 1
ATOM 2348 C C . GLU A 1 287 ? -24.325 -4.960 12.527 1.00 89.69 287 GLU A C 1
ATOM 2350 O O . GLU A 1 287 ? -23.311 -4.505 13.054 1.00 89.69 287 GLU A O 1
ATOM 2355 N N . LYS A 1 288 ? -24.307 -6.000 11.686 1.00 91.81 288 LYS A N 1
ATOM 2356 C CA . LYS A 1 288 ? -23.152 -6.875 11.425 1.00 91.81 288 LYS A CA 1
ATOM 2357 C C . LYS A 1 288 ? -22.647 -6.848 9.977 1.00 91.81 288 LYS A C 1
ATOM 2359 O O . LYS A 1 288 ? -21.739 -7.616 9.666 1.00 91.81 288 LYS A O 1
ATOM 2364 N N . GLY A 1 289 ? -23.243 -6.026 9.113 1.00 95.75 289 GLY A N 1
ATOM 2365 C CA . GLY A 1 289 ? -22.950 -5.978 7.678 1.00 95.75 289 GLY A CA 1
ATOM 2366 C C . GLY A 1 289 ? -22.503 -4.588 7.237 1.00 95.75 289 GLY A C 1
ATOM 2367 O O . GLY A 1 289 ? -23.184 -3.598 7.517 1.00 95.75 289 GLY A O 1
ATOM 2368 N N . VAL A 1 290 ? -21.369 -4.513 6.540 1.00 97.00 290 VAL A N 1
ATOM 2369 C CA . VAL A 1 290 ? -20.778 -3.266 6.032 1.00 97.00 290 VAL A CA 1
ATOM 2370 C C . VAL A 1 290 ? -20.436 -3.428 4.556 1.00 97.00 290 VAL A C 1
ATOM 2372 O O . VAL A 1 290 ? -19.796 -4.402 4.167 1.00 97.00 290 VAL A O 1
ATOM 2375 N N . LEU A 1 291 ? -20.827 -2.454 3.740 1.00 97.88 291 LEU A N 1
ATOM 2376 C CA . LEU A 1 291 ? -20.353 -2.305 2.371 1.00 97.88 291 LEU A CA 1
ATOM 2377 C C . LEU A 1 291 ? -19.275 -1.223 2.342 1.00 97.88 291 LEU A C 1
ATOM 2379 O O . LEU A 1 291 ? -19.526 -0.085 2.738 1.00 97.88 291 LEU A O 1
ATOM 2383 N N . ALA A 1 292 ? -18.082 -1.582 1.889 1.00 97.38 292 ALA A N 1
ATOM 2384 C CA . ALA A 1 292 ? -16.927 -0.706 1.834 1.00 97.38 292 ALA A CA 1
ATOM 2385 C C . ALA A 1 292 ? -16.488 -0.510 0.377 1.00 97.38 292 ALA A C 1
ATOM 2387 O O . ALA A 1 292 ? -16.430 -1.460 -0.399 1.00 97.38 292 ALA A O 1
ATOM 2388 N N . TYR A 1 293 ? -16.171 0.724 0.012 1.00 97.81 293 TYR A N 1
ATOM 2389 C CA . TYR A 1 293 ? -15.634 1.108 -1.287 1.00 97.81 293 TYR A CA 1
ATOM 2390 C C . TYR A 1 293 ? -14.260 1.742 -1.099 1.00 97.81 293 TYR A C 1
ATOM 2392 O O . TYR A 1 293 ? -14.087 2.557 -0.193 1.00 97.81 293 TYR A O 1
ATOM 2400 N N . ASP A 1 294 ? -13.312 1.383 -1.957 1.00 97.44 294 ASP A N 1
ATOM 2401 C CA . ASP A 1 294 ? -11.952 1.916 -2.000 1.00 97.44 294 ASP A CA 1
ATOM 2402 C C . ASP A 1 294 ? -11.617 2.331 -3.428 1.00 97.44 294 ASP A C 1
ATOM 2404 O O . ASP A 1 294 ? -11.797 1.569 -4.380 1.00 97.44 294 ASP A O 1
ATOM 2408 N N . LEU A 1 295 ? -11.123 3.556 -3.558 1.00 97.75 295 LEU A N 1
ATOM 2409 C CA . LEU A 1 295 ? -10.527 4.098 -4.763 1.00 97.75 295 LEU A CA 1
ATOM 2410 C C . LEU A 1 295 ? -9.150 4.647 -4.406 1.00 97.75 295 LEU A C 1
ATOM 2412 O O . LEU A 1 295 ? -9.002 5.506 -3.538 1.00 97.75 295 LEU A O 1
ATOM 2416 N N . TYR A 1 296 ? -8.153 4.183 -5.140 1.00 97.75 296 TYR A N 1
ATOM 2417 C CA . TYR A 1 296 ? -6.775 4.611 -5.032 1.00 97.75 296 TYR A CA 1
ATOM 2418 C C . TYR A 1 296 ? -6.264 5.033 -6.388 1.00 97.75 296 TYR A C 1
ATOM 2420 O O . TYR A 1 296 ? -6.398 4.298 -7.364 1.00 97.75 296 TYR A O 1
ATOM 2428 N N . ALA A 1 297 ? -5.644 6.200 -6.440 1.00 96.88 297 ALA A N 1
ATOM 2429 C CA . ALA A 1 297 ? -4.937 6.641 -7.621 1.00 96.88 297 ALA A CA 1
ATOM 2430 C C . ALA A 1 297 ? -3.592 7.231 -7.216 1.00 96.88 297 ALA A C 1
ATOM 2432 O O . ALA A 1 297 ? -3.528 8.086 -6.337 1.00 96.88 297 ALA A O 1
ATOM 2433 N N . SER A 1 298 ? -2.523 6.785 -7.859 1.00 96.94 298 SER A N 1
ATOM 2434 C CA . SER A 1 298 ? -1.188 7.345 -7.684 1.00 96.94 298 SER A CA 1
ATOM 2435 C C . SER A 1 298 ? -0.612 7.665 -9.048 1.00 96.94 298 SER A C 1
ATOM 2437 O O . SER A 1 298 ? -0.632 6.832 -9.955 1.00 96.94 298 SER A O 1
ATOM 2439 N N . PHE A 1 299 ? -0.137 8.895 -9.200 1.00 96.38 299 PHE A N 1
ATOM 2440 C CA . PHE A 1 299 ? 0.383 9.406 -10.457 1.00 96.38 299 PHE A CA 1
ATOM 2441 C C . PHE A 1 299 ? 1.812 9.882 -10.259 1.00 96.38 299 PHE A C 1
ATOM 2443 O O . PHE A 1 299 ? 2.043 10.893 -9.592 1.00 96.38 299 PHE A O 1
ATOM 2450 N N . ASN A 1 300 ? 2.761 9.168 -10.857 1.00 96.12 300 ASN A N 1
ATOM 2451 C CA . ASN A 1 300 ? 4.148 9.598 -10.926 1.00 96.12 300 ASN A CA 1
ATOM 2452 C C . ASN A 1 300 ? 4.436 10.276 -12.268 1.00 96.12 300 ASN A C 1
ATOM 2454 O O . ASN A 1 300 ? 3.915 9.885 -13.312 1.00 96.12 300 ASN A O 1
ATOM 2458 N N . THR A 1 301 ? 5.296 11.290 -12.254 1.00 94.81 301 THR A N 1
ATOM 2459 C CA . THR A 1 301 ? 5.821 11.879 -13.496 1.00 94.81 301 THR A CA 1
ATOM 2460 C C . THR A 1 301 ? 6.734 10.898 -14.236 1.00 94.81 301 THR A C 1
ATOM 2462 O O . THR A 1 301 ? 7.370 10.056 -13.612 1.00 94.81 301 THR A O 1
ATOM 2465 N N . SER A 1 302 ? 6.893 11.063 -15.550 1.00 90.25 302 SER A N 1
ATOM 2466 C CA . SER A 1 302 ? 7.717 10.184 -16.402 1.00 90.25 302 SER A CA 1
ATOM 2467 C C . SER A 1 302 ? 9.187 10.060 -15.987 1.00 90.25 302 SER A C 1
ATOM 2469 O O . SER A 1 302 ? 9.847 9.090 -16.335 1.00 90.25 302 SER A O 1
ATOM 2471 N N . ASN A 1 303 ? 9.706 11.049 -15.258 1.00 90.50 303 ASN A N 1
ATOM 2472 C CA . ASN A 1 303 ? 11.090 11.085 -14.785 1.00 90.50 303 ASN A CA 1
ATOM 2473 C C . ASN A 1 303 ? 11.325 10.254 -13.514 1.00 90.50 303 ASN A C 1
ATOM 2475 O O . ASN A 1 303 ? 12.453 10.210 -13.015 1.00 90.50 303 ASN A O 1
ATOM 2479 N N . SER A 1 304 ? 10.273 9.660 -12.948 1.00 95.19 304 SER A N 1
ATOM 2480 C CA . SER A 1 304 ? 10.381 8.863 -11.735 1.00 95.19 304 SER A CA 1
ATOM 2481 C C . SER A 1 304 ? 11.227 7.614 -11.992 1.00 95.19 304 SER A C 1
ATOM 2483 O O . SER A 1 304 ? 10.946 6.873 -12.939 1.00 95.19 304 SER A O 1
ATOM 2485 N N . PRO A 1 305 ? 12.250 7.348 -11.156 1.00 96.44 305 PRO A N 1
ATOM 2486 C CA . PRO A 1 305 ? 13.048 6.139 -11.296 1.00 96.44 305 PRO A CA 1
ATOM 2487 C C . PRO A 1 305 ? 12.158 4.909 -11.119 1.00 96.44 305 PRO A C 1
ATOM 2489 O O . PRO A 1 305 ? 11.181 4.943 -10.365 1.00 96.44 305 PRO A O 1
ATOM 2492 N N . TRP A 1 306 ? 12.517 3.801 -11.762 1.00 95.25 306 TRP A N 1
ATOM 2493 C CA . TRP A 1 306 ? 11.715 2.576 -11.757 1.00 95.25 306 TRP A CA 1
ATOM 2494 C C . TRP A 1 306 ? 11.379 2.059 -10.350 1.00 95.25 306 TRP A C 1
ATOM 2496 O O . TRP A 1 306 ? 10.330 1.455 -10.140 1.00 95.25 306 TRP A O 1
ATOM 2506 N N . THR A 1 307 ? 12.233 2.333 -9.359 1.00 95.50 307 THR A N 1
ATOM 2507 C CA . THR A 1 307 ? 12.020 1.932 -7.960 1.00 95.50 307 THR A CA 1
ATOM 2508 C C . THR A 1 307 ? 10.828 2.631 -7.306 1.00 95.50 307 THR A C 1
ATOM 2510 O O . THR A 1 307 ? 10.286 2.099 -6.337 1.00 95.50 307 THR A O 1
ATOM 2513 N N . MET A 1 308 ? 10.430 3.792 -7.838 1.00 96.19 308 MET A N 1
ATOM 2514 C CA . MET A 1 308 ? 9.335 4.646 -7.363 1.00 96.19 308 MET A CA 1
ATOM 2515 C C . MET A 1 308 ? 8.056 4.513 -8.196 1.00 96.19 308 MET A C 1
ATOM 2517 O O . MET A 1 308 ? 7.069 5.177 -7.886 1.00 96.19 308 MET A O 1
ATOM 2521 N N . ARG A 1 309 ? 8.068 3.690 -9.249 1.00 95.69 309 ARG A N 1
ATOM 2522 C CA . ARG A 1 309 ? 6.882 3.399 -10.061 1.00 95.69 309 ARG A CA 1
ATOM 2523 C C . ARG A 1 309 ? 5.869 2.579 -9.265 1.00 95.69 309 ARG A C 1
ATOM 2525 O O . ARG A 1 309 ? 6.227 1.862 -8.327 1.00 95.69 309 ARG A O 1
ATOM 2532 N N . GLU A 1 310 ? 4.604 2.691 -9.648 1.00 95.56 310 GLU A N 1
ATOM 2533 C CA . GLU A 1 310 ? 3.529 1.936 -9.021 1.00 95.56 310 GLU A CA 1
ATOM 2534 C C . GLU A 1 310 ? 3.619 0.464 -9.416 1.00 95.56 310 GLU A C 1
ATOM 2536 O O . GLU A 1 310 ? 3.901 0.111 -10.562 1.00 95.56 310 GLU A O 1
ATOM 2541 N N . MET A 1 311 ? 3.388 -0.401 -8.434 1.00 95.00 311 MET A N 1
ATOM 2542 C CA . MET A 1 311 ? 3.420 -1.847 -8.594 1.00 95.00 311 MET A CA 1
ATOM 2543 C C . MET A 1 311 ? 2.103 -2.420 -8.107 1.00 95.00 311 MET A C 1
ATOM 2545 O O . MET A 1 311 ? 1.686 -2.190 -6.965 1.00 95.00 311 MET A O 1
ATOM 2549 N N . ILE A 1 312 ? 1.493 -3.258 -8.936 1.00 93.56 312 ILE A N 1
ATOM 2550 C CA . ILE A 1 312 ? 0.276 -3.943 -8.532 1.00 93.56 312 ILE A CA 1
ATOM 2551 C C . ILE A 1 312 ? 0.528 -4.844 -7.315 1.00 93.56 312 ILE A C 1
ATOM 2553 O O . ILE A 1 312 ? 1.607 -5.427 -7.179 1.00 93.56 312 ILE A O 1
ATOM 2557 N N . ALA A 1 313 ? -0.470 -4.949 -6.433 1.00 92.00 313 ALA A N 1
ATOM 2558 C CA . ALA A 1 313 ? -0.435 -5.760 -5.210 1.00 92.00 313 ALA A CA 1
ATOM 2559 C C . ALA A 1 313 ? 0.706 -5.425 -4.220 1.00 92.00 313 ALA A C 1
ATOM 2561 O O . ALA A 1 313 ? 1.010 -6.215 -3.329 1.00 92.00 313 ALA A O 1
ATOM 2562 N N . SER A 1 314 ? 1.335 -4.247 -4.331 1.00 87.50 314 SER A N 1
ATOM 2563 C CA . SER A 1 314 ? 2.459 -3.862 -3.465 1.00 87.50 314 SER A CA 1
ATOM 2564 C C . SER A 1 314 ? 2.067 -3.485 -2.034 1.00 87.50 314 SER A C 1
ATOM 2566 O O . SER A 1 314 ? 2.923 -3.511 -1.151 1.00 87.50 314 SER A O 1
ATOM 2568 N N . ASP A 1 315 ? 0.821 -3.082 -1.792 1.00 81.56 315 ASP A N 1
ATOM 2569 C CA . ASP A 1 315 ? 0.370 -2.550 -0.500 1.00 81.56 315 ASP A CA 1
ATOM 2570 C C . ASP A 1 315 ? -0.230 -3.618 0.432 1.00 81.56 315 ASP A C 1
ATOM 2572 O O . ASP A 1 315 ? -0.460 -3.347 1.612 1.00 81.56 315 ASP A O 1
ATOM 2576 N N . GLY A 1 316 ? -0.480 -4.832 -0.075 1.00 82.44 316 GLY A N 1
ATOM 2577 C CA . GLY A 1 316 ? -1.190 -5.889 0.654 1.00 82.44 316 GLY A CA 1
ATOM 2578 C C . GLY A 1 316 ? -2.668 -5.565 0.921 1.00 82.44 316 GLY A C 1
ATOM 2579 O O . GLY A 1 316 ? -3.312 -6.211 1.748 1.00 82.44 316 GLY A O 1
ATOM 2580 N N . ILE A 1 317 ? -3.220 -4.549 0.262 1.00 86.50 317 ILE A N 1
ATOM 2581 C CA . ILE A 1 317 ? -4.593 -4.062 0.434 1.00 86.50 317 ILE A CA 1
ATOM 2582 C C . ILE A 1 317 ? -5.397 -4.315 -0.838 1.00 86.50 317 ILE A C 1
ATOM 2584 O O . ILE A 1 317 ? -6.504 -4.857 -0.786 1.00 86.50 317 ILE A O 1
ATOM 2588 N N . ARG A 1 318 ? -4.831 -3.946 -1.987 1.00 93.81 318 ARG A N 1
ATOM 2589 C CA . ARG A 1 318 ? -5.490 -3.992 -3.295 1.00 93.81 318 ARG A CA 1
ATOM 2590 C C . ARG A 1 318 ? -4.918 -5.129 -4.120 1.00 93.81 318 ARG A C 1
ATOM 2592 O O . ARG A 1 318 ? -3.792 -5.566 -3.904 1.00 93.81 318 ARG A O 1
ATOM 2599 N N . MET A 1 319 ? -5.694 -5.597 -5.096 1.00 94.62 319 MET A N 1
ATOM 2600 C CA . MET A 1 319 ? -5.231 -6.579 -6.087 1.00 94.62 319 MET A CA 1
ATOM 2601 C C . MET A 1 319 ? -4.677 -7.875 -5.469 1.00 94.62 319 MET A C 1
ATOM 2603 O O . MET A 1 319 ? -3.713 -8.451 -5.960 1.00 94.62 319 MET A O 1
ATOM 2607 N N . ARG A 1 320 ? -5.317 -8.356 -4.396 1.00 92.31 320 ARG A N 1
ATOM 2608 C CA . ARG A 1 320 ? -4.871 -9.481 -3.547 1.00 92.31 320 ARG A CA 1
ATOM 2609 C C . ARG A 1 320 ? -4.672 -10.819 -4.282 1.00 92.31 320 ARG A C 1
ATOM 2611 O O . ARG A 1 320 ? -4.001 -11.698 -3.757 1.00 92.31 320 ARG A O 1
ATOM 2618 N N . GLY A 1 321 ? -5.231 -10.985 -5.485 1.00 91.38 321 GLY A N 1
ATOM 2619 C CA . GLY A 1 321 ? -5.001 -12.158 -6.342 1.00 91.38 321 GLY A CA 1
ATOM 2620 C C . GLY A 1 321 ? -3.727 -12.112 -7.202 1.00 91.38 321 GLY A C 1
ATOM 2621 O O . GLY A 1 321 ? -3.396 -13.108 -7.855 1.00 91.38 321 GLY A O 1
ATOM 2622 N N . TYR A 1 322 ? -3.019 -10.980 -7.237 1.00 93.81 322 TYR A N 1
ATOM 2623 C CA . TYR A 1 322 ? -1.854 -10.761 -8.097 1.00 93.81 322 TYR A CA 1
ATOM 2624 C C . TYR A 1 322 ? -0.542 -10.925 -7.338 1.00 93.81 322 TYR A C 1
ATOM 2626 O O . TYR A 1 322 ? -0.456 -10.695 -6.136 1.00 93.81 322 TYR A O 1
ATOM 2634 N N . TYR A 1 323 ? 0.494 -11.308 -8.080 1.00 93.31 323 TYR A N 1
ATOM 2635 C CA . TYR A 1 323 ? 1.869 -11.261 -7.600 1.00 93.31 323 TYR A CA 1
ATOM 2636 C C . TYR A 1 323 ? 2.347 -9.806 -7.562 1.00 93.31 323 TYR A C 1
ATOM 2638 O O . TYR A 1 323 ? 2.127 -9.065 -8.530 1.00 93.31 323 TYR A O 1
ATOM 2646 N N . MET A 1 324 ? 3.010 -9.405 -6.478 1.00 93.12 324 MET A N 1
ATOM 2647 C CA . MET A 1 324 ? 3.553 -8.058 -6.318 1.00 93.12 324 MET A CA 1
ATOM 2648 C C . MET A 1 324 ? 4.462 -7.684 -7.497 1.00 93.12 324 MET A C 1
ATOM 2650 O O . MET A 1 324 ? 5.461 -8.349 -7.757 1.00 93.12 324 MET A O 1
ATOM 2654 N N . GLY A 1 325 ? 4.138 -6.593 -8.195 1.00 92.00 325 GLY A N 1
ATOM 2655 C CA . GLY A 1 325 ? 4.942 -6.112 -9.325 1.00 92.00 325 GLY A CA 1
ATOM 2656 C C . GLY A 1 325 ? 4.830 -6.962 -10.595 1.00 92.00 325 GLY A C 1
ATOM 2657 O O . GLY A 1 325 ? 5.668 -6.839 -11.484 1.00 92.00 325 GLY A O 1
ATOM 2658 N N . SER A 1 326 ? 3.794 -7.804 -10.709 1.00 92.62 326 SER A N 1
ATOM 2659 C CA . SER A 1 326 ? 3.445 -8.455 -11.986 1.00 92.62 326 SER A CA 1
ATOM 2660 C C . SER A 1 326 ? 3.076 -7.464 -13.085 1.00 92.62 326 SER A C 1
ATOM 2662 O O . SER A 1 326 ? 3.316 -7.741 -14.252 1.00 92.62 326 SER A O 1
ATOM 2664 N N . TYR A 1 327 ? 2.566 -6.297 -12.696 1.00 93.31 327 TYR A N 1
ATOM 2665 C CA . TYR A 1 327 ? 2.353 -5.143 -13.555 1.00 93.31 327 TYR A CA 1
ATOM 2666 C C . TYR A 1 327 ? 2.957 -3.922 -12.865 1.00 93.31 327 TYR A C 1
ATOM 2668 O O . TYR A 1 327 ? 2.757 -3.731 -11.657 1.00 93.31 327 TYR A O 1
ATOM 2676 N N . ILE A 1 328 ? 3.712 -3.129 -13.623 1.00 94.56 328 ILE A N 1
ATOM 2677 C CA . ILE A 1 328 ? 4.458 -1.964 -13.135 1.00 94.56 328 ILE A CA 1
ATOM 2678 C C . ILE A 1 328 ? 4.313 -0.840 -14.146 1.00 94.56 328 ILE A C 1
ATOM 2680 O O . ILE A 1 328 ? 4.525 -1.066 -15.331 1.00 94.56 328 ILE A O 1
ATOM 2684 N N . ASP A 1 329 ? 3.999 0.366 -13.687 1.00 94.31 329 ASP A N 1
ATOM 2685 C CA . ASP A 1 329 ? 4.095 1.572 -14.510 1.00 94.31 329 ASP A CA 1
ATOM 2686 C C . ASP A 1 329 ? 4.134 2.837 -13.637 1.00 94.31 329 ASP A C 1
ATOM 2688 O O . ASP A 1 329 ? 4.029 2.773 -12.413 1.00 94.31 329 ASP A O 1
ATOM 2692 N N . ASN A 1 330 ? 4.300 4.010 -14.243 1.00 94.44 330 ASN A N 1
ATOM 2693 C CA . ASN A 1 330 ? 4.375 5.276 -13.510 1.00 94.44 330 ASN A CA 1
ATOM 2694 C C . ASN A 1 330 ? 3.097 5.581 -12.726 1.00 94.44 330 ASN A C 1
ATOM 2696 O O . ASN A 1 330 ? 3.160 6.139 -11.632 1.00 94.44 330 ASN A O 1
ATOM 2700 N N . CYS A 1 331 ? 1.935 5.261 -13.281 1.00 94.50 331 CYS A N 1
ATOM 2701 C CA . CYS A 1 331 ? 0.655 5.587 -12.678 1.00 94.50 331 CYS A CA 1
ATOM 2702 C C . CYS A 1 331 ? -0.176 4.327 -12.445 1.00 94.50 331 CYS A C 1
ATOM 2704 O O . CYS A 1 331 ? -0.124 3.382 -13.230 1.00 94.50 331 CYS A O 1
ATOM 2706 N N . GLN A 1 332 ? -0.994 4.355 -11.396 1.00 95.31 332 GLN A N 1
ATOM 2707 C CA . GLN A 1 332 ? -1.957 3.309 -11.074 1.00 95.31 332 GLN A CA 1
ATOM 2708 C C . GLN A 1 332 ? -3.287 3.930 -10.660 1.00 95.31 332 GLN A C 1
ATOM 2710 O O . GLN A 1 332 ? -3.324 4.873 -9.872 1.00 95.31 332 GLN A O 1
ATOM 2715 N N . ILE A 1 333 ? -4.383 3.344 -11.137 1.00 95.75 333 ILE A N 1
ATOM 2716 C CA . ILE A 1 333 ? -5.725 3.539 -10.581 1.00 95.75 333 ILE A CA 1
ATOM 2717 C C . ILE A 1 333 ? -6.247 2.165 -10.177 1.00 95.75 333 ILE A C 1
ATOM 2719 O O . ILE A 1 333 ? -6.237 1.245 -10.987 1.00 95.75 333 ILE A O 1
ATOM 2723 N N . ALA A 1 334 ? -6.693 2.018 -8.935 1.00 96.75 334 ALA A N 1
ATOM 2724 C CA . ALA A 1 334 ? -7.288 0.803 -8.401 1.00 96.75 334 ALA A CA 1
ATOM 2725 C C . ALA A 1 334 ? -8.606 1.133 -7.703 1.00 96.75 334 ALA A C 1
ATOM 2727 O O . ALA A 1 334 ? -8.692 2.107 -6.960 1.00 96.75 334 ALA A O 1
ATOM 2728 N N . SER A 1 335 ? -9.624 0.314 -7.931 1.00 96.75 335 SER A N 1
ATOM 2729 C CA . SER A 1 335 ? -10.931 0.457 -7.301 1.00 96.75 335 SER A CA 1
ATOM 2730 C C . SER A 1 335 ? -11.462 -0.905 -6.882 1.00 96.75 335 SER A C 1
ATOM 2732 O O . SER A 1 335 ? -11.298 -1.888 -7.606 1.00 96.75 335 SER A O 1
ATOM 2734 N N . GLN A 1 336 ? -12.080 -0.983 -5.710 1.00 96.94 336 GLN A N 1
ATOM 2735 C CA . GLN A 1 336 ? -12.702 -2.206 -5.221 1.00 96.94 336 GLN A CA 1
ATOM 2736 C C . GLN A 1 336 ? -13.892 -1.913 -4.310 1.00 96.94 336 GLN A C 1
ATOM 2738 O O . GLN A 1 336 ? -13.926 -0.926 -3.578 1.00 96.94 336 GLN A O 1
ATOM 2743 N N . ILE A 1 337 ? -14.861 -2.818 -4.350 1.00 97.69 337 ILE A N 1
ATOM 2744 C CA . ILE A 1 337 ? -15.997 -2.891 -3.440 1.00 97.69 337 ILE A CA 1
ATOM 2745 C C . ILE A 1 337 ? -15.828 -4.169 -2.624 1.00 97.69 337 ILE A C 1
ATOM 2747 O O . ILE A 1 337 ? -15.611 -5.243 -3.184 1.00 97.69 337 ILE A O 1
ATOM 2751 N N . GLU A 1 338 ? -15.935 -4.060 -1.306 1.00 97.75 338 GLU A N 1
ATOM 2752 C CA . GLU A 1 338 ? -15.850 -5.172 -0.368 1.00 97.75 338 GLU A CA 1
ATOM 2753 C C . GLU A 1 338 ? -17.089 -5.189 0.525 1.00 97.75 338 GLU A C 1
ATOM 2755 O O . GLU A 1 338 ? -17.409 -4.215 1.204 1.00 97.75 338 GLU A O 1
ATOM 2760 N N . TYR A 1 339 ? -17.787 -6.316 0.542 1.00 97.50 339 TYR A N 1
ATOM 2761 C CA . TYR A 1 339 ? -18.849 -6.581 1.498 1.00 97.50 339 TYR A CA 1
ATOM 2762 C C . TYR A 1 339 ? -18.276 -7.372 2.675 1.00 97.50 339 TYR A C 1
ATOM 2764 O O . TYR A 1 339 ? -17.659 -8.421 2.478 1.00 97.50 339 TYR A O 1
ATOM 2772 N N . ARG A 1 340 ? -18.474 -6.864 3.895 1.00 96.06 340 ARG A N 1
ATOM 2773 C CA . ARG A 1 340 ? -17.948 -7.406 5.153 1.00 96.06 340 ARG A CA 1
ATOM 2774 C C . ARG A 1 340 ? -19.101 -7.845 6.050 1.00 96.06 340 ARG A C 1
ATOM 2776 O O . ARG A 1 340 ? -19.988 -7.049 6.349 1.00 96.06 340 ARG A O 1
ATOM 2783 N N . GLN A 1 341 ? -19.055 -9.087 6.523 1.00 95.50 341 GLN A N 1
ATOM 2784 C CA . GLN A 1 341 ? -20.073 -9.673 7.391 1.00 95.50 341 GLN A CA 1
ATOM 2785 C C . GLN A 1 341 ? -19.440 -10.266 8.651 1.00 95.50 341 GLN A C 1
ATOM 2787 O O . GLN A 1 341 ? -18.629 -11.187 8.566 1.00 95.50 341 GLN A O 1
ATOM 2792 N N . ASN A 1 342 ? -19.867 -9.818 9.833 1.00 93.56 342 ASN A N 1
ATOM 2793 C CA . ASN A 1 342 ? -19.596 -10.540 11.079 1.00 93.56 342 ASN A CA 1
ATOM 2794 C C . ASN A 1 342 ? -20.565 -11.730 11.187 1.00 93.56 342 ASN A C 1
ATOM 2796 O O . ASN A 1 342 ? -21.780 -11.548 11.281 1.00 93.56 342 ASN A O 1
ATOM 2800 N N . ILE A 1 343 ? -20.033 -12.951 11.137 1.00 91.56 343 ILE A N 1
ATOM 2801 C CA . ILE A 1 343 ? -20.828 -14.183 11.124 1.00 91.56 343 ILE A CA 1
ATOM 2802 C C . ILE A 1 343 ? -21.149 -14.597 12.559 1.00 91.56 343 ILE A C 1
ATOM 2804 O O . ILE A 1 343 ? -22.315 -14.724 12.935 1.00 91.56 343 ILE A O 1
ATOM 2808 N N . TYR A 1 344 ? -20.115 -14.809 13.373 1.00 85.69 344 TYR A N 1
ATOM 2809 C CA . TYR A 1 344 ? -20.278 -15.322 14.726 1.00 85.69 344 TYR A CA 1
ATOM 2810 C C . TYR A 1 344 ? -19.153 -14.863 15.648 1.00 85.69 344 TYR A C 1
ATOM 2812 O O . TYR A 1 344 ? -17.987 -15.205 15.446 1.00 85.69 344 TYR A O 1
ATOM 2820 N N . ARG A 1 345 ? -19.519 -14.158 16.725 1.00 85.19 345 ARG A N 1
ATOM 2821 C CA . ARG A 1 345 ? -18.586 -13.610 17.721 1.00 85.19 345 ARG A CA 1
ATOM 2822 C C . ARG A 1 345 ? -17.462 -12.815 17.037 1.00 85.19 345 ARG A C 1
ATOM 2824 O O . ARG A 1 345 ? -17.700 -11.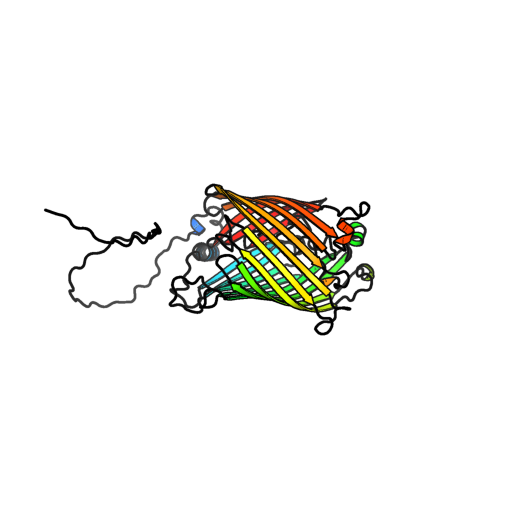714 16.561 1.00 85.19 345 ARG A O 1
ATOM 2831 N N . ARG A 1 346 ? -16.261 -13.391 16.992 1.00 84.00 346 ARG A N 1
ATOM 2832 C CA . ARG A 1 346 ? -15.028 -12.797 16.455 1.00 84.00 346 ARG A CA 1
ATOM 2833 C C . ARG A 1 346 ? -14.725 -13.236 15.020 1.00 84.00 346 ARG A C 1
ATOM 2835 O O . ARG A 1 346 ? -13.698 -12.854 14.475 1.00 84.00 346 ARG A O 1
ATOM 2842 N N . ILE A 1 347 ? -15.568 -14.082 14.430 1.00 89.19 347 ILE A N 1
ATOM 2843 C CA . ILE A 1 347 ? -15.392 -14.614 13.079 1.00 89.19 347 ILE A CA 1
ATOM 2844 C C . ILE A 1 347 ? -16.250 -13.800 12.117 1.00 89.19 347 ILE A C 1
ATOM 2846 O O . ILE A 1 347 ? -17.471 -13.710 12.274 1.00 89.19 347 ILE A O 1
ATOM 2850 N N . GLY A 1 348 ? -15.607 -13.250 11.095 1.00 93.19 348 GLY A N 1
ATOM 2851 C CA . GLY A 1 348 ? -16.253 -12.588 9.973 1.00 93.19 348 GLY A CA 1
ATOM 2852 C C . GLY A 1 348 ? -15.798 -13.162 8.638 1.00 93.19 348 GLY A C 1
ATOM 2853 O O . GLY A 1 348 ? -14.835 -13.925 8.558 1.00 93.19 348 GLY A O 1
ATOM 2854 N N . ALA A 1 349 ? -16.494 -12.774 7.581 1.00 96.50 349 ALA A N 1
ATOM 2855 C CA . ALA A 1 349 ? -16.105 -13.051 6.211 1.00 96.50 349 ALA A CA 1
ATOM 2856 C C . ALA A 1 349 ? -16.282 -11.808 5.343 1.00 96.50 349 ALA A C 1
ATOM 2858 O O . ALA A 1 349 ? -17.026 -10.885 5.677 1.00 96.50 349 ALA A O 1
ATOM 2859 N N . THR A 1 350 ? -15.586 -11.806 4.219 1.00 96.69 350 THR A N 1
ATOM 2860 C CA . THR A 1 350 ? -15.620 -10.746 3.223 1.00 96.69 350 THR A CA 1
ATOM 2861 C C . THR A 1 350 ? -15.712 -11.350 1.833 1.00 96.69 350 THR A C 1
ATOM 2863 O O . THR A 1 350 ? -15.192 -12.439 1.587 1.00 96.69 350 THR A O 1
ATOM 2866 N N . VAL A 1 351 ? -16.363 -10.635 0.928 1.00 97.81 351 VAL A N 1
ATOM 2867 C CA . VAL A 1 351 ? -16.296 -10.874 -0.515 1.00 97.81 351 VAL A CA 1
ATOM 2868 C C . VAL A 1 351 ? -16.017 -9.539 -1.180 1.00 97.81 351 VAL A C 1
ATOM 2870 O O . VAL A 1 351 ? -16.556 -8.515 -0.757 1.00 97.81 351 VAL A O 1
ATOM 2873 N N . TRP A 1 352 ? -15.165 -9.528 -2.196 1.00 97.62 352 TRP A N 1
ATOM 2874 C CA . TRP A 1 352 ? -14.849 -8.303 -2.920 1.00 97.62 352 TRP A CA 1
ATOM 2875 C C . TRP A 1 352 ? -14.812 -8.518 -4.423 1.00 97.62 352 TRP A C 1
ATOM 2877 O O . TRP A 1 352 ? -14.565 -9.619 -4.918 1.00 97.62 352 TRP A O 1
ATOM 2887 N N . VAL A 1 353 ? -15.004 -7.414 -5.133 1.00 97.81 353 VAL A N 1
ATOM 2888 C CA . VAL A 1 353 ? -14.803 -7.282 -6.571 1.00 97.81 353 VAL A CA 1
ATOM 2889 C C . VAL A 1 353 ? -14.199 -5.912 -6.851 1.00 97.81 353 VAL A C 1
ATOM 2891 O O . VAL A 1 353 ? -14.491 -4.935 -6.169 1.00 97.81 353 VAL A O 1
ATOM 2894 N N . GLY A 1 354 ? -13.323 -5.832 -7.835 1.00 96.06 354 GLY A N 1
ATOM 2895 C CA . GLY A 1 354 ? -12.599 -4.624 -8.175 1.00 96.06 354 GLY A CA 1
ATOM 2896 C C . GLY A 1 354 ? -11.643 -4.852 -9.330 1.00 96.06 354 GLY A C 1
ATOM 2897 O O . GLY A 1 354 ? -11.698 -5.865 -10.028 1.00 96.06 354 GLY A O 1
ATOM 2898 N N . GLY A 1 355 ? -10.737 -3.909 -9.512 1.00 96.19 355 GLY A N 1
ATOM 2899 C CA . GLY A 1 355 ? -9.691 -3.995 -10.508 1.00 96.19 355 GLY A CA 1
ATOM 2900 C C . GLY A 1 355 ? -8.750 -2.808 -10.449 1.00 96.19 355 GLY A C 1
ATOM 2901 O O . GLY A 1 355 ? -8.967 -1.849 -9.707 1.00 96.19 355 GLY A O 1
ATOM 2902 N N . ALA A 1 356 ? -7.689 -2.887 -11.236 1.00 95.56 356 ALA A N 1
ATOM 2903 C CA . ALA A 1 356 ? -6.734 -1.805 -11.374 1.00 95.56 356 ALA A CA 1
ATOM 2904 C C . ALA A 1 356 ? -6.235 -1.698 -12.808 1.00 95.56 356 ALA A C 1
ATOM 2906 O O . ALA A 1 356 ? -6.280 -2.660 -13.566 1.00 95.56 356 ALA A O 1
ATOM 2907 N N . THR A 1 357 ? -5.718 -0.533 -13.155 1.00 93.06 357 THR A N 1
ATOM 2908 C CA . THR A 1 357 ? -4.996 -0.303 -14.398 1.00 93.06 357 THR A CA 1
ATOM 2909 C C . THR A 1 357 ? -3.716 0.454 -14.091 1.00 93.06 357 THR A C 1
ATOM 2911 O O . THR A 1 357 ? -3.695 1.318 -13.209 1.00 93.06 357 THR A O 1
ATOM 2914 N N . LEU A 1 358 ? -2.659 0.126 -14.828 1.00 92.38 358 LEU A N 1
ATOM 2915 C CA . LEU A 1 358 ? -1.382 0.829 -14.793 1.00 92.38 358 LEU A CA 1
ATOM 2916 C C . LEU A 1 358 ? -1.095 1.426 -16.172 1.00 92.38 358 LEU A C 1
ATOM 2918 O O . LEU A 1 358 ? -1.532 0.875 -17.179 1.00 92.38 358 LEU A O 1
ATOM 2922 N N . PHE A 1 359 ? -0.445 2.585 -16.205 1.00 91.25 359 PHE A N 1
ATOM 2923 C CA . PHE A 1 359 ? -0.174 3.341 -17.433 1.00 91.25 359 PHE A CA 1
ATOM 2924 C C . PHE A 1 359 ? 0.960 4.350 -17.216 1.00 91.25 359 PHE A C 1
ATOM 2926 O O . PHE A 1 359 ? 1.262 4.714 -16.073 1.00 91.25 359 PHE A O 1
ATOM 2933 N N . ALA A 1 360 ? 1.573 4.839 -18.297 1.00 90.00 360 ALA A N 1
ATOM 2934 C CA . ALA A 1 360 ? 2.760 5.680 -18.186 1.00 90.00 360 ALA A CA 1
ATOM 2935 C C . ALA A 1 360 ? 2.429 7.150 -17.886 1.00 90.00 360 ALA A C 1
ATOM 2937 O O . ALA A 1 360 ? 3.189 7.805 -17.164 1.00 90.00 360 ALA A O 1
ATOM 2938 N N . ALA A 1 361 ? 1.297 7.675 -18.375 1.00 86.75 361 ALA A N 1
ATOM 2939 C CA . ALA A 1 361 ? 0.839 9.031 -18.050 1.00 86.75 361 ALA A CA 1
ATOM 2940 C C . ALA A 1 361 ? -0.686 9.229 -18.145 1.00 86.75 361 ALA A C 1
ATOM 2942 O O . ALA A 1 361 ? -1.358 8.669 -19.005 1.00 86.75 361 ALA A O 1
ATOM 2943 N N . LEU A 1 362 ? -1.240 10.151 -17.345 1.00 79.62 362 LEU A N 1
ATOM 2944 C CA . LEU A 1 362 ? -2.667 10.536 -17.388 1.00 79.62 362 LEU A CA 1
ATOM 2945 C C . LEU A 1 362 ? -3.167 10.977 -18.774 1.00 79.62 362 LEU A C 1
ATOM 2947 O O . LEU A 1 362 ? -4.350 10.848 -19.083 1.00 79.62 362 LEU A O 1
ATOM 2951 N N . ARG A 1 363 ? -2.282 11.530 -19.613 1.00 77.44 363 ARG A N 1
ATOM 2952 C CA . ARG A 1 363 ? -2.626 11.944 -20.981 1.00 77.44 363 ARG A CA 1
ATOM 2953 C C . ARG A 1 363 ? -2.892 10.747 -21.898 1.00 77.44 363 ARG A C 1
ATOM 2955 O O . ARG A 1 363 ? -3.678 10.879 -22.831 1.00 77.44 363 ARG A O 1
ATOM 2962 N N . GLU A 1 364 ? -2.270 9.604 -21.631 1.00 70.88 364 GLU A N 1
ATOM 2963 C CA . GLU A 1 364 ? -2.453 8.378 -22.416 1.00 70.88 364 GLU A CA 1
ATOM 2964 C C . GLU A 1 364 ? -3.836 7.771 -22.184 1.00 70.88 364 GLU A C 1
ATOM 2966 O O . GLU A 1 364 ? -4.416 7.236 -23.117 1.00 70.88 364 GLU A O 1
ATOM 2971 N N . PHE A 1 365 ? -4.435 8.008 -21.012 1.00 66.56 365 PHE A N 1
ATOM 2972 C CA . PHE A 1 365 ? -5.804 7.592 -20.686 1.00 66.56 365 PHE A CA 1
ATOM 2973 C C . PHE A 1 365 ? -6.879 8.182 -21.624 1.00 66.56 365 PHE A C 1
ATOM 2975 O O . PHE A 1 365 ? -8.001 7.687 -21.661 1.00 66.56 365 PHE A O 1
ATOM 2982 N N . ARG A 1 366 ? -6.567 9.264 -22.358 1.00 62.56 366 ARG A N 1
ATOM 2983 C CA . ARG A 1 366 ? -7.491 9.939 -23.292 1.00 62.56 366 ARG A CA 1
ATOM 2984 C C . ARG A 1 366 ? -7.241 9.618 -24.766 1.00 62.56 366 ARG A C 1
ATOM 2986 O O . ARG A 1 366 ? -7.991 10.107 -25.604 1.00 62.56 366 ARG A O 1
ATOM 2993 N N . ARG A 1 367 ? -6.180 8.882 -25.109 1.00 58.38 367 ARG A N 1
ATOM 2994 C CA . ARG A 1 367 ? -5.928 8.493 -26.504 1.00 58.38 367 ARG A CA 1
ATOM 2995 C C . ARG A 1 367 ? -6.753 7.250 -26.821 1.00 58.38 367 ARG A C 1
ATOM 2997 O O . ARG A 1 367 ? -6.640 6.260 -26.109 1.00 58.38 367 ARG A O 1
ATOM 3004 N N . GLU A 1 368 ? -7.555 7.298 -27.884 1.00 55.28 368 GLU A N 1
ATOM 3005 C CA . GLU A 1 368 ? -8.424 6.179 -28.292 1.00 55.28 368 GLU A CA 1
ATOM 3006 C C . GLU A 1 368 ? -7.640 4.880 -28.566 1.00 55.28 368 GLU A C 1
ATOM 3008 O O . GLU A 1 368 ? -8.165 3.788 -28.339 1.00 55.28 368 GLU A O 1
ATOM 3013 N N . ASP A 1 369 ? -6.366 5.011 -28.952 1.00 53.19 369 ASP A N 1
ATOM 3014 C CA . ASP A 1 369 ? -5.489 3.904 -29.353 1.00 53.19 369 ASP A CA 1
ATOM 3015 C C . ASP A 1 369 ? -4.753 3.223 -28.186 1.00 53.19 369 ASP A C 1
ATOM 3017 O O . ASP A 1 369 ? -4.232 2.121 -28.344 1.00 53.19 369 ASP A O 1
ATOM 3021 N N . ILE A 1 370 ? -4.696 3.854 -27.005 1.00 53.78 370 ILE A N 1
ATOM 3022 C CA . ILE A 1 370 ? -3.996 3.327 -25.821 1.00 53.78 370 ILE A CA 1
ATOM 3023 C C . ILE A 1 370 ? -5.039 3.112 -24.726 1.00 53.78 370 ILE A C 1
ATOM 3025 O O . ILE A 1 370 ? -5.161 3.899 -23.789 1.00 53.78 370 ILE A O 1
ATOM 3029 N N . LYS A 1 371 ? -5.850 2.058 -24.863 1.00 54.19 371 LYS A N 1
ATOM 3030 C CA . LYS A 1 371 ? -6.815 1.693 -23.819 1.00 54.19 371 LYS A CA 1
ATOM 3031 C C . LYS A 1 371 ? -6.059 1.097 -22.626 1.00 54.19 371 LYS A C 1
ATOM 3033 O O . LYS A 1 371 ? -5.403 0.071 -22.802 1.00 54.19 371 LYS A O 1
ATOM 3038 N N . PRO A 1 372 ? -6.154 1.696 -21.425 1.00 63.44 372 PRO A N 1
ATOM 3039 C CA . PRO A 1 372 ? -5.568 1.129 -20.219 1.00 63.44 372 PRO A CA 1
ATOM 3040 C C . PRO A 1 372 ? -6.145 -0.269 -19.986 1.00 63.44 372 PRO A C 1
ATOM 3042 O O . PRO A 1 372 ? -7.367 -0.455 -19.979 1.00 6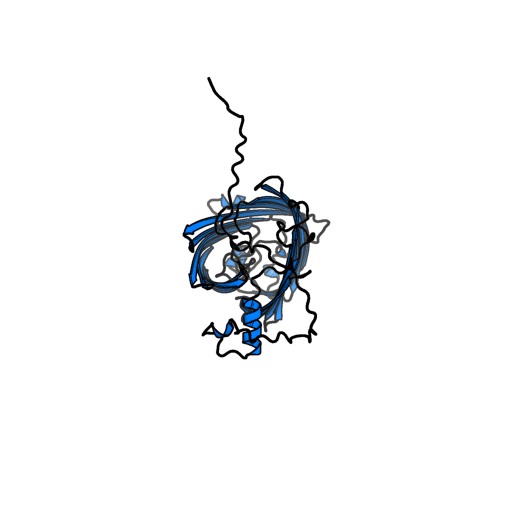3.44 372 PRO A O 1
ATOM 3045 N N . GLU A 1 373 ? -5.272 -1.261 -19.846 1.00 79.44 373 GLU A N 1
ATOM 3046 C CA . GLU A 1 373 ? -5.701 -2.637 -19.651 1.00 79.44 373 GLU A CA 1
ATOM 3047 C C . GLU A 1 373 ? -6.181 -2.830 -18.210 1.00 79.44 373 GLU A C 1
ATOM 3049 O O . GLU A 1 373 ? -5.401 -2.829 -17.256 1.00 79.44 373 GLU A O 1
ATOM 3054 N N . TRP A 1 374 ? -7.495 -2.988 -18.049 1.00 88.44 374 TRP A N 1
ATOM 3055 C CA . TRP A 1 374 ? -8.101 -3.213 -16.744 1.00 88.44 374 TRP A CA 1
ATOM 3056 C C . TRP A 1 374 ? -7.883 -4.648 -16.278 1.00 88.44 374 TRP A C 1
ATOM 3058 O O . TRP A 1 374 ? -8.323 -5.615 -16.900 1.00 88.44 374 TRP A O 1
ATOM 3068 N N . LEU A 1 375 ? -7.235 -4.771 -15.129 1.00 93.81 375 LEU A N 1
ATOM 3069 C CA . LEU A 1 375 ? -6.929 -6.025 -14.468 1.00 93.81 375 LEU A CA 1
ATOM 3070 C C . LEU A 1 375 ? -8.021 -6.312 -13.434 1.00 93.81 375 LEU A C 1
ATOM 3072 O O . LEU A 1 375 ? -8.102 -5.593 -12.434 1.00 93.81 375 LEU A O 1
ATOM 3076 N N . PRO A 1 376 ? -8.870 -7.337 -13.632 1.00 95.44 376 PRO A N 1
ATOM 3077 C CA . PRO A 1 376 ? -9.930 -7.664 -12.685 1.00 95.44 376 PRO A CA 1
ATOM 3078 C C . PRO A 1 376 ? -9.346 -8.276 -11.410 1.00 95.44 376 PRO A C 1
ATOM 3080 O O . PRO A 1 376 ? -8.344 -8.987 -11.463 1.00 95.44 376 PRO A O 1
ATOM 3083 N N . ASN A 1 377 ? -9.987 -8.040 -10.270 1.00 95.31 377 ASN A N 1
ATOM 3084 C CA . ASN A 1 377 ? -9.644 -8.612 -8.971 1.00 95.31 377 ASN A CA 1
ATOM 3085 C C . ASN A 1 377 ? -10.917 -8.908 -8.175 1.00 95.31 377 ASN A C 1
ATOM 3087 O O . ASN A 1 377 ? -11.695 -8.005 -7.895 1.00 95.31 377 ASN A O 1
ATOM 3091 N N . TYR A 1 378 ? -11.116 -10.146 -7.751 1.00 96.94 378 TYR A N 1
ATOM 3092 C CA . TYR A 1 378 ? -12.247 -10.528 -6.903 1.00 96.94 378 TYR A CA 1
ATOM 3093 C C . TYR A 1 378 ? -11.848 -11.670 -5.982 1.00 96.94 378 TYR A C 1
ATOM 3095 O O . TYR A 1 378 ? -10.839 -12.329 -6.216 1.00 96.94 378 TYR A O 1
ATOM 3103 N N . GLY A 1 379 ? -12.597 -11.908 -4.915 1.00 97.06 379 GLY A N 1
ATOM 3104 C CA . GLY A 1 379 ? -12.250 -12.983 -3.997 1.00 97.06 379 GLY A CA 1
ATOM 3105 C C . GLY A 1 379 ? -13.071 -13.003 -2.727 1.00 97.06 379 GLY A C 1
ATOM 3106 O O . GLY A 1 379 ? -14.036 -12.255 -2.573 1.00 97.06 379 GLY A O 1
ATOM 3107 N N . ILE A 1 380 ? -12.665 -13.898 -1.834 1.00 97.38 380 ILE A N 1
ATOM 3108 C CA . ILE A 1 380 ? -13.283 -14.116 -0.529 1.00 97.38 380 ILE A CA 1
ATOM 3109 C C . ILE A 1 380 ? -12.223 -14.078 0.562 1.00 97.38 380 ILE A C 1
ATOM 3111 O O . ILE A 1 380 ? -11.070 -14.452 0.344 1.00 97.38 380 ILE A O 1
ATOM 3115 N N . GLY A 1 381 ? -12.602 -13.631 1.752 1.00 95.62 381 GLY A N 1
ATOM 3116 C CA . GLY A 1 381 ? -11.664 -13.479 2.854 1.00 95.62 381 GLY A CA 1
ATOM 3117 C C . GLY A 1 381 ? -12.279 -13.833 4.189 1.00 95.62 381 GLY A C 1
ATOM 3118 O O . GLY A 1 381 ? -13.399 -13.428 4.482 1.00 95.62 381 GLY A O 1
ATOM 3119 N N . LEU A 1 382 ? -11.536 -14.554 5.020 1.00 94.75 382 LEU A N 1
ATOM 3120 C CA . LEU A 1 382 ? -11.894 -14.831 6.405 1.00 94.75 382 LEU A CA 1
ATOM 3121 C C . LEU A 1 382 ? -11.341 -13.721 7.307 1.00 94.75 382 LEU A C 1
ATOM 3123 O O . LEU A 1 382 ? -10.235 -13.219 7.083 1.00 94.75 382 LEU A O 1
ATOM 3127 N N . ARG A 1 383 ? -12.101 -13.336 8.332 1.00 90.94 383 ARG A N 1
ATOM 3128 C CA . ARG A 1 383 ? -11.705 -12.362 9.353 1.00 90.94 383 ARG A CA 1
ATOM 3129 C C . ARG A 1 383 ? -11.783 -13.000 10.731 1.00 90.94 383 ARG A C 1
ATOM 3131 O O . ARG A 1 383 ? -12.773 -13.649 11.062 1.00 90.94 383 ARG A O 1
ATOM 3138 N N . PHE A 1 384 ? -10.750 -12.786 11.533 1.00 86.94 384 PHE A N 1
ATOM 3139 C CA . PHE A 1 384 ? -10.720 -13.171 12.937 1.00 86.94 384 PHE A CA 1
ATOM 3140 C C . PHE A 1 384 ? -10.299 -11.982 13.803 1.00 86.94 384 PHE A C 1
ATOM 3142 O O . PHE A 1 384 ? -9.154 -11.539 13.741 1.00 86.94 384 PHE A O 1
ATOM 3149 N N . GLU A 1 385 ? -11.214 -11.473 14.620 1.00 81.06 385 GLU A N 1
ATOM 3150 C CA . GLU A 1 385 ? -10.966 -10.374 15.555 1.00 81.06 385 GLU A CA 1
ATOM 3151 C C . GLU A 1 385 ? -10.173 -10.879 16.771 1.00 81.06 385 GLU A C 1
ATOM 3153 O O . GLU A 1 385 ? -10.721 -11.473 17.711 1.00 81.06 385 GLU A O 1
ATOM 3158 N N . PHE A 1 386 ? -8.854 -10.672 16.765 1.00 68.94 386 PHE A N 1
ATOM 3159 C CA . PHE A 1 386 ? -8.002 -11.121 17.872 1.00 68.94 386 PHE A CA 1
ATOM 3160 C C . PHE A 1 386 ? -7.946 -10.094 19.012 1.00 68.94 386 PHE A C 1
ATOM 3162 O O . PHE A 1 386 ? -7.968 -10.492 20.178 1.00 68.94 386 PHE A O 1
ATOM 3169 N N . LYS A 1 387 ? -7.967 -8.796 18.683 1.00 65.44 387 LYS A N 1
ATOM 3170 C CA . LYS A 1 387 ? -8.123 -7.655 19.603 1.00 65.44 387 LYS A CA 1
ATOM 3171 C C . LYS A 1 387 ? -9.247 -6.756 19.078 1.00 65.44 387 LYS A C 1
ATOM 3173 O O . LYS A 1 387 ? -9.552 -6.821 17.894 1.00 65.44 387 LYS A O 1
ATOM 3178 N N . HIS A 1 388 ? -9.871 -5.952 19.937 1.00 65.88 388 HIS A N 1
ATOM 3179 C CA . HIS A 1 388 ? -11.067 -5.187 19.594 1.00 65.88 388 HIS A CA 1
ATOM 3180 C C . HIS A 1 388 ? -10.769 -4.299 18.397 1.00 65.88 388 HIS A C 1
ATOM 3182 O O . HIS A 1 388 ? -9.826 -3.508 18.460 1.00 65.88 388 HIS A O 1
ATOM 3188 N N . ASN A 1 389 ? -11.551 -4.432 17.326 1.00 66.75 389 ASN A N 1
ATOM 3189 C CA . ASN A 1 389 ? -11.341 -3.702 16.071 1.00 66.75 389 ASN A CA 1
ATOM 3190 C C . ASN A 1 389 ? -9.987 -3.990 15.386 1.00 66.75 389 ASN A C 1
ATOM 3192 O O . ASN A 1 389 ? -9.517 -3.202 14.568 1.00 66.75 389 ASN A O 1
ATOM 3196 N N . VAL A 1 390 ? -9.339 -5.116 15.699 1.00 73.00 390 VAL A N 1
ATOM 3197 C CA . VAL A 1 390 ? -8.116 -5.582 15.037 1.00 73.00 390 VAL A CA 1
ATOM 3198 C C . VAL A 1 390 ? -8.335 -6.995 14.510 1.00 73.00 390 VAL A C 1
ATOM 3200 O O . VAL A 1 390 ? -8.313 -7.987 15.246 1.00 73.00 390 VAL A O 1
ATOM 3203 N N . ASN A 1 391 ? -8.517 -7.075 13.195 1.00 80.38 391 ASN A N 1
ATOM 3204 C CA . ASN A 1 391 ? -8.809 -8.319 12.499 1.00 80.38 391 ASN A CA 1
ATOM 3205 C C . ASN A 1 391 ? -7.536 -8.926 11.909 1.00 80.38 391 ASN A C 1
ATOM 3207 O O . ASN A 1 391 ? -6.766 -8.252 11.236 1.00 80.38 391 ASN A O 1
ATOM 3211 N N . ALA A 1 392 ? -7.310 -10.215 12.132 1.00 83.38 392 ALA A N 1
ATOM 3212 C CA . ALA A 1 392 ? -6.451 -11.014 11.274 1.00 83.38 392 ALA A CA 1
ATOM 3213 C C . ALA A 1 392 ? -7.261 -11.421 10.039 1.00 83.38 392 ALA A C 1
ATOM 3215 O O . ALA A 1 392 ? -8.430 -11.803 10.159 1.00 83.38 392 ALA A O 1
ATOM 3216 N N . ARG A 1 393 ? -6.648 -11.341 8.859 1.00 89.12 393 ARG A N 1
ATOM 3217 C CA . ARG A 1 393 ? -7.288 -11.674 7.589 1.00 89.12 393 ARG A CA 1
ATOM 3218 C C . ARG A 1 393 ? -6.537 -12.740 6.815 1.00 89.12 393 ARG A C 1
ATOM 3220 O O . ARG A 1 393 ? -5.311 -12.708 6.734 1.00 89.12 393 ARG A O 1
ATOM 3227 N N . ILE A 1 394 ? -7.317 -13.641 6.226 1.00 92.06 394 ILE A N 1
ATOM 3228 C CA . ILE A 1 394 ? -6.877 -14.617 5.231 1.00 92.06 394 ILE A CA 1
AT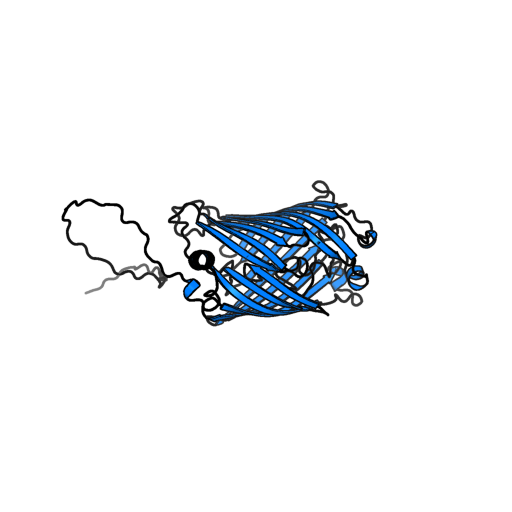OM 3229 C C . ILE A 1 394 ? -7.718 -14.361 3.990 1.00 92.06 394 ILE A C 1
ATOM 3231 O O . ILE A 1 394 ? -8.912 -14.645 3.995 1.00 92.06 394 ILE A O 1
ATOM 3235 N N . ASP A 1 395 ? -7.109 -13.795 2.959 1.00 94.06 395 ASP A N 1
ATOM 3236 C CA . ASP A 1 395 ? -7.775 -13.423 1.715 1.00 94.06 395 ASP A CA 1
ATOM 3237 C C . ASP A 1 395 ? -7.362 -14.387 0.605 1.00 94.06 395 ASP A C 1
ATOM 3239 O O . ASP A 1 395 ? -6.171 -14.589 0.385 1.00 94.06 395 ASP A O 1
ATOM 3243 N N . TYR A 1 396 ? -8.332 -14.960 -0.108 1.00 95.25 396 TYR A N 1
ATOM 3244 C CA . TYR A 1 396 ? -8.103 -15.707 -1.340 1.00 95.25 396 TYR A CA 1
ATOM 3245 C C . TYR A 1 396 ? -8.674 -14.928 -2.524 1.00 95.25 396 TYR A C 1
ATOM 3247 O O . TYR A 1 396 ? -9.890 -14.798 -2.678 1.00 95.25 396 TYR A O 1
ATOM 3255 N N . GLY A 1 397 ? -7.773 -14.355 -3.321 1.00 95.38 397 GLY A N 1
ATOM 3256 C CA . GLY A 1 397 ? -8.099 -13.506 -4.460 1.00 95.38 397 GLY A CA 1
ATOM 3257 C C . GLY A 1 397 ? -7.812 -14.170 -5.797 1.00 95.38 397 GLY A C 1
ATOM 3258 O O . GLY A 1 397 ? -6.879 -14.958 -5.929 1.00 95.38 397 GLY A O 1
ATOM 3259 N N . PHE A 1 398 ? -8.574 -13.769 -6.804 1.00 95.88 398 PHE A N 1
ATOM 3260 C CA . PHE A 1 398 ? -8.448 -14.147 -8.202 1.00 95.88 398 PHE A CA 1
ATOM 3261 C C . PHE A 1 398 ? -8.241 -12.900 -9.054 1.00 95.88 398 PHE A C 1
ATOM 3263 O O . PHE A 1 398 ? -8.745 -11.819 -8.747 1.00 95.88 398 PHE A O 1
ATOM 3270 N N . GLY A 1 399 ? -7.516 -13.071 -10.148 1.00 93.75 399 GLY A N 1
ATOM 3271 C CA . GLY A 1 399 ? -7.302 -12.064 -11.168 1.00 93.75 399 GLY A CA 1
ATOM 3272 C C . GLY A 1 399 ? -7.067 -12.712 -12.524 1.00 93.75 399 GLY A C 1
ATOM 3273 O O . GLY A 1 399 ? -7.325 -13.901 -12.722 1.00 93.75 399 GLY A O 1
ATOM 3274 N N . ARG A 1 400 ? -6.554 -11.942 -13.478 1.00 90.81 400 ARG A N 1
ATOM 3275 C CA . ARG A 1 400 ? -6.290 -12.427 -14.829 1.00 90.81 400 ARG A CA 1
ATOM 3276 C C . ARG A 1 400 ? -5.227 -13.525 -14.816 1.00 90.81 400 ARG A C 1
ATOM 3278 O O . ARG A 1 400 ? -4.055 -13.258 -14.579 1.00 90.81 400 ARG A O 1
ATOM 3285 N N . HIS A 1 401 ? -5.661 -14.760 -15.067 1.00 88.75 401 HIS A N 1
ATOM 3286 C CA . HIS A 1 401 ? -4.815 -15.961 -15.055 1.00 88.75 401 HIS A CA 1
ATOM 3287 C C . HIS A 1 401 ? -3.998 -16.123 -13.759 1.00 88.75 401 HIS A C 1
ATOM 3289 O O . HIS A 1 401 ? -2.898 -16.673 -13.762 1.00 88.75 401 HIS A O 1
ATOM 3295 N N . THR A 1 402 ? -4.525 -15.632 -12.634 1.00 91.19 402 THR A N 1
ATOM 3296 C CA . THR A 1 402 ? -3.821 -15.644 -11.353 1.00 91.19 402 THR A CA 1
ATOM 3297 C C . THR A 1 402 ? -4.778 -15.852 -10.184 1.00 91.19 402 THR A C 1
ATOM 3299 O O . THR A 1 402 ? -5.915 -15.388 -10.208 1.00 91.19 402 THR A O 1
ATOM 3302 N N . SER A 1 403 ? -4.301 -16.523 -9.137 1.00 92.44 403 SER A N 1
ATOM 3303 C CA . SER A 1 403 ? -4.958 -16.584 -7.830 1.00 92.44 403 SER A CA 1
ATOM 3304 C C . SER A 1 403 ? -3.924 -16.544 -6.709 1.00 92.44 403 SER A C 1
ATOM 3306 O O . SER A 1 403 ? -2.829 -17.086 -6.871 1.00 92.44 403 SER A O 1
ATOM 3308 N N . GLY A 1 404 ? -4.240 -15.959 -5.561 1.00 89.69 404 GLY A N 1
ATOM 3309 C CA . GLY A 1 404 ? -3.290 -15.812 -4.460 1.00 89.69 404 GLY A CA 1
ATOM 3310 C C . GLY A 1 404 ? -3.962 -15.853 -3.098 1.00 89.69 404 GLY A C 1
ATOM 3311 O O . GLY A 1 404 ? -5.090 -15.392 -2.950 1.00 89.69 404 GLY A O 1
ATOM 3312 N N . ILE A 1 405 ? -3.252 -16.414 -2.117 1.00 90.50 405 ILE A N 1
ATOM 3313 C CA . ILE A 1 405 ? -3.613 -16.320 -0.701 1.00 90.50 405 ILE A CA 1
ATOM 3314 C C . ILE A 1 405 ? -2.752 -15.228 -0.064 1.00 90.50 405 ILE A C 1
ATOM 3316 O O . ILE A 1 405 ? -1.540 -15.186 -0.287 1.00 90.50 405 ILE A O 1
ATOM 3320 N N . LEU A 1 406 ? -3.369 -14.375 0.747 1.00 87.44 406 LEU A N 1
ATOM 3321 C CA . LEU A 1 406 ? -2.707 -13.319 1.501 1.00 87.44 406 LEU A CA 1
ATOM 3322 C C . LEU A 1 406 ? -3.099 -13.392 2.977 1.00 87.44 406 LEU A C 1
ATOM 3324 O O . LEU A 1 406 ? -4.282 -13.396 3.314 1.00 87.44 406 LEU A O 1
ATOM 3328 N N . PHE A 1 407 ? -2.094 -13.377 3.850 1.00 86.44 407 PHE A N 1
ATOM 3329 C CA . PHE A 1 407 ? -2.275 -13.197 5.288 1.00 86.44 407 PHE A CA 1
ATOM 3330 C C . PHE A 1 407 ? -1.894 -11.771 5.673 1.00 86.44 407 PHE A C 1
ATOM 3332 O O . PHE A 1 407 ? -0.804 -11.307 5.337 1.00 86.44 407 PHE A O 1
ATOM 3339 N N . ALA A 1 408 ? -2.775 -11.075 6.387 1.00 80.31 408 ALA A N 1
ATOM 3340 C CA . ALA A 1 408 ? -2.510 -9.716 6.849 1.00 80.31 408 ALA A CA 1
ATOM 3341 C C . ALA A 1 408 ? -3.236 -9.396 8.165 1.00 80.31 408 ALA A C 1
ATOM 3343 O O . ALA A 1 408 ? -4.108 -10.135 8.620 1.00 80.31 408 ALA A O 1
ATOM 3344 N N . ILE A 1 409 ? -2.844 -8.285 8.788 1.00 78.19 409 ILE A N 1
ATOM 3345 C CA . ILE A 1 409 ? -3.442 -7.743 10.014 1.00 78.19 409 ILE A CA 1
ATOM 3346 C C . ILE A 1 409 ? -4.132 -6.418 9.672 1.00 78.19 409 ILE A C 1
ATOM 3348 O O . ILE A 1 409 ? -3.606 -5.633 8.881 1.00 78.19 409 ILE A O 1
ATOM 3352 N N . GLY A 1 410 ? -5.287 -6.175 10.286 1.00 74.88 410 GLY A N 1
ATOM 3353 C CA . GLY A 1 410 ? -6.202 -5.081 9.978 1.00 74.88 410 GLY A CA 1
ATOM 3354 C C . GLY A 1 410 ? -7.157 -5.422 8.834 1.00 74.88 410 GLY A C 1
ATOM 3355 O O . GLY A 1 410 ? -7.001 -6.434 8.142 1.00 74.88 410 GLY A O 1
ATOM 3356 N N . GLU A 1 411 ? -8.147 -4.556 8.625 1.00 78.31 411 GLU A N 1
ATOM 3357 C CA . GLU A 1 411 ? -8.949 -4.597 7.402 1.00 78.31 411 GLU A CA 1
ATOM 3358 C C . GLU A 1 411 ? -8.117 -4.227 6.171 1.00 78.31 411 GLU A C 1
ATOM 3360 O O . GLU A 1 411 ? -6.999 -3.718 6.282 1.00 78.31 411 GLU A O 1
ATOM 3365 N N . ALA A 1 412 ? -8.651 -4.520 4.981 1.00 54.50 412 ALA A N 1
ATOM 3366 C CA . ALA A 1 412 ? -7.994 -4.126 3.741 1.00 54.50 412 ALA A CA 1
ATOM 3367 C C . ALA A 1 412 ? -7.847 -2.597 3.678 1.00 54.50 412 ALA A C 1
ATOM 3369 O O . ALA A 1 412 ? -6.751 -2.102 3.448 1.00 54.50 412 ALA A O 1
ATOM 3370 N N . PHE A 1 413 ? -8.915 -1.850 3.946 1.00 76.75 413 PHE A N 1
ATOM 3371 C CA . PHE A 1 413 ? -8.929 -0.391 3.878 1.00 76.75 413 PHE A CA 1
ATOM 3372 C C . PHE A 1 413 ? -9.947 0.213 4.828 1.00 76.75 413 PHE A C 1
ATOM 3374 O O . PHE A 1 413 ? -10.994 -0.434 5.105 1.00 76.75 413 PHE A O 1
#